Protein AF-A0A382F4V0-F1 (afdb_monomer)

Sequence (538 aa):
LTPDQQIEFYSEYEVQDDLVLPEGFTYNVIASWGDPVGDSRYGFNNDHIGFVETGKDRAYLVVNHENMDFDSVETYLETFPMVMGYSLPEGVFDEIEDNVIWDFPAMDEGDPRKAMIKSIALEGAADMGISVISVERNNNGDWIRTFSDRDRRISVTQALNDPAKLSKSTGPASAVFRKHNKIGFDDGLADKCIGSYWNCSGTTTPWGTVISAEEWHDAHVYGPVKADGSSFPPTTIPFVTTTFSGLGNIFELAGNKYGWGVEVDPENKDDYGTKHTMLGRYHHEAFAFNCKKNRPLAVYAGDDSRGGHIYKMISKAKVSDPKSKSNSRLLEEGVLHAARFSNDGTGYWIPLIPDTALDPVLPSKSIGGTVSLPNPDRVKAGVEKYTKDDDVNSIYRDIGFKKLGDLYQGDDEIELQGAILIDAHYAANAVGATGCPRPEDCEFDDNKGVLYFAFTAITGGSSDSPDREIFAWDDFEENTNLTDNQNDPYRPGIIVKIEDDNNAAPESLTFKWEILAMGGEPSDGGAGWASPDNLEID

InterPro domains:
  IPR008557 Alkaline phosphatase PhoX [PF05787] (14-538)

Radius of gyration: 23.31 Å; Cα contacts (8 Å, |Δi|>4): 1421; chains: 1; bounding box: 62×56×61 Å

Secondary structure (DSSP, 8-state):
--HHHHHHHSS-----SS----TT--------TT-EETTEE--SSEEEEEEEEEETTEEEEEEEE--SSGGGHHHHHHHHHHHHSSPPPSSSSTTSGGGEES-STTS-TT-HHHHHHHHHHHHHHHHSEEEEEEEEE-TTS-EEE---TT-EEESHHHHHH-GGGPBEEESTHHHHHH-SS-SSB--S-TT-B-----EEEEEE-TTS-EEEEE--GGGTS---B-TTSPBPPGGGS-EETTT---HHHHHT--GGG-SSEEEE-TT-TT---EEEGGG-SS-EEEEEEEE-TTSEEEEEEEE-SEEE-EEEEEEEEEPS-TT-GGGGGGGSSEEEEEEEE-TTSEEEEEE-STTPBP-PPPGGGBTTS-EEEE-SSTTS-SEEEE--HHHHHIIIIISS--BGGGG---SSHHHHHHHHHHTHHHHHHHHTPPPEE-EEEEEEETTTTEEEEEE------SSS--BHHHH--GGGGT---TTGGGG-TT---EEEEEEEHHHH-TT--EEEEEEEEE-S-GGGT--S----------

Structure (mmCIF, N/CA/C/O backbone):
data_AF-A0A382F4V0-F1
#
_entry.id   AF-A0A382F4V0-F1
#
loop_
_atom_site.group_PDB
_atom_site.id
_atom_site.type_symbol
_atom_site.label_atom_id
_atom_site.label_alt_id
_atom_site.label_comp_id
_atom_site.label_asym_id
_atom_site.label_entity_id
_atom_site.label_seq_id
_atom_site.pdbx_PDB_ins_code
_atom_site.Cartn_x
_atom_site.Cartn_y
_atom_site.Cartn_z
_atom_site.occupancy
_atom_site.B_iso_or_equiv
_atom_site.auth_seq_id
_atom_site.auth_comp_id
_atom_site.auth_asym_id
_atom_site.auth_atom_id
_atom_site.pdbx_PDB_model_num
ATOM 1 N N . LEU A 1 1 ? -27.371 23.670 -18.732 1.00 69.12 1 LEU A N 1
ATOM 2 C CA . LEU A 1 1 ? -26.830 25.031 -18.926 1.00 69.12 1 LEU A CA 1
ATOM 3 C C . LEU A 1 1 ? -25.913 24.968 -20.148 1.00 69.12 1 LEU A C 1
ATOM 5 O O . LEU A 1 1 ? -25.291 23.930 -20.332 1.00 69.12 1 LEU A O 1
ATOM 9 N N . THR A 1 2 ? -25.886 25.971 -21.027 1.00 78.06 2 THR A N 1
ATOM 10 C CA . THR A 1 2 ? -24.797 26.110 -22.022 1.00 78.06 2 THR A CA 1
ATOM 11 C C . THR A 1 2 ? -23.473 26.410 -21.302 1.00 78.06 2 THR A C 1
ATOM 13 O O . THR A 1 2 ? -23.547 26.837 -20.151 1.00 78.06 2 THR A O 1
ATOM 16 N N . PRO A 1 3 ? -22.290 26.260 -21.932 1.00 70.81 3 PRO A N 1
ATOM 17 C CA . PRO A 1 3 ? -21.015 26.624 -21.296 1.00 70.81 3 PRO A CA 1
ATOM 18 C C . PRO A 1 3 ? -21.029 28.034 -20.675 1.00 70.81 3 PRO A C 1
ATOM 20 O O . PRO A 1 3 ? -20.768 28.186 -19.487 1.00 70.81 3 PRO A O 1
ATOM 23 N N . ASP A 1 4 ? -21.506 29.042 -21.415 1.00 75.75 4 ASP A N 1
ATOM 24 C CA . ASP A 1 4 ? -21.650 30.415 -20.895 1.00 75.75 4 ASP A CA 1
ATOM 25 C C . ASP A 1 4 ? -22.577 30.512 -19.667 1.00 75.75 4 ASP A C 1
ATOM 27 O O . ASP A 1 4 ? -22.328 31.282 -18.745 1.00 75.75 4 ASP A O 1
ATOM 31 N N . GLN A 1 5 ? -23.652 29.716 -19.638 1.00 80.00 5 GLN A N 1
ATOM 32 C CA . GLN A 1 5 ? -24.584 29.676 -18.509 1.00 80.00 5 GLN A CA 1
ATOM 33 C C . GLN A 1 5 ? -24.008 28.916 -17.310 1.00 80.00 5 GLN A C 1
ATOM 35 O O . GLN A 1 5 ? -24.431 29.177 -16.191 1.00 80.00 5 GLN A O 1
ATOM 40 N N . GLN A 1 6 ? -23.098 27.959 -17.522 1.00 71.00 6 GLN A N 1
ATOM 41 C CA . GLN A 1 6 ? -22.408 27.259 -16.435 1.00 71.00 6 GLN A CA 1
ATOM 42 C C . GLN A 1 6 ? -21.452 28.207 -15.715 1.00 71.00 6 GLN A C 1
ATOM 44 O O . GLN A 1 6 ? -21.472 28.234 -14.492 1.00 71.00 6 GLN A O 1
ATOM 49 N N . ILE A 1 7 ? -20.706 29.036 -16.452 1.00 71.88 7 ILE A N 1
ATOM 50 C CA . ILE A 1 7 ? -19.799 30.036 -15.866 1.00 71.88 7 ILE A CA 1
ATOM 51 C C . ILE A 1 7 ? -20.559 30.983 -14.928 1.00 71.88 7 ILE A C 1
ATOM 53 O O . ILE A 1 7 ? -20.140 31.189 -13.796 1.00 71.88 7 ILE A O 1
ATOM 57 N N . GLU A 1 8 ? -21.698 31.530 -15.368 1.00 79.62 8 GLU A N 1
ATOM 58 C CA . GLU A 1 8 ? -22.522 32.417 -14.529 1.00 79.62 8 GLU A CA 1
ATOM 59 C C . GLU A 1 8 ? -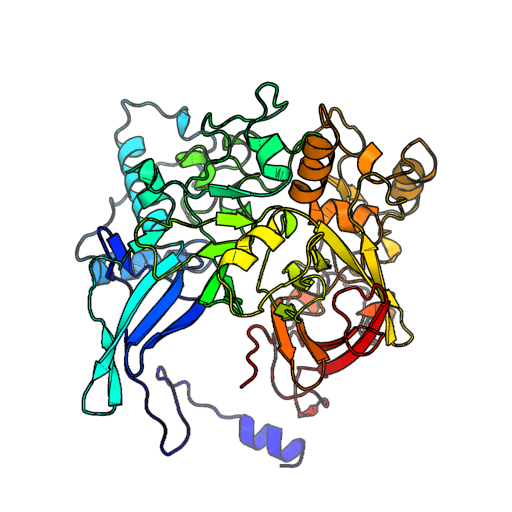23.194 31.665 -13.367 1.00 79.62 8 GLU A C 1
ATOM 61 O O . GLU A 1 8 ? -23.338 32.202 -12.274 1.00 79.62 8 GLU A O 1
ATOM 66 N N . PHE A 1 9 ? -23.602 30.411 -13.577 1.00 78.62 9 PHE A N 1
ATOM 67 C CA . PHE A 1 9 ? -24.264 29.622 -12.538 1.00 78.62 9 PHE A CA 1
ATOM 68 C C . PHE A 1 9 ? -23.305 29.161 -11.430 1.00 78.62 9 PHE A C 1
ATOM 70 O O . PHE A 1 9 ? -23.709 29.112 -10.274 1.00 78.62 9 PHE A O 1
ATOM 77 N N . TYR A 1 10 ? -22.052 28.842 -11.767 1.00 74.94 10 TYR A N 1
ATOM 78 C CA . TYR A 1 10 ? -21.029 28.379 -10.823 1.00 74.94 10 TYR A CA 1
ATOM 79 C C . TYR A 1 10 ? -20.093 29.498 -10.331 1.00 74.94 10 TYR A C 1
ATOM 81 O O . TYR A 1 10 ? -19.149 29.221 -9.598 1.00 74.94 10 TYR A O 1
ATOM 89 N N . SER A 1 11 ? -20.339 30.766 -10.690 1.00 77.00 11 SER A N 1
ATOM 90 C CA . SER A 1 11 ? -19.494 31.890 -10.248 1.00 77.00 11 SER A CA 1
ATOM 91 C C . SER A 1 11 ? -19.653 32.258 -8.770 1.00 77.00 11 SER A C 1
ATOM 93 O O . SER A 1 11 ? -18.822 32.984 -8.229 1.00 77.00 11 SER A O 1
ATOM 95 N N . GLU A 1 12 ? -20.721 31.794 -8.121 1.00 79.44 12 GLU A N 1
ATOM 96 C CA . GLU A 1 12 ? -20.960 31.988 -6.693 1.00 79.44 12 GLU A CA 1
ATOM 97 C C . GLU A 1 12 ? -21.175 30.627 -6.027 1.00 79.44 12 GLU A C 1
ATOM 99 O O . GLU A 1 12 ? -21.962 29.808 -6.500 1.00 79.44 12 GLU A O 1
ATOM 104 N N . TYR A 1 13 ? -20.486 30.397 -4.912 1.00 79.94 13 TYR A N 1
ATOM 105 C CA . TYR A 1 13 ? -20.659 29.217 -4.073 1.00 79.94 13 TYR A CA 1
ATOM 106 C C . TYR A 1 13 ? -20.626 29.621 -2.596 1.00 79.94 13 TYR A C 1
ATOM 108 O O . TYR A 1 13 ? -20.037 30.637 -2.222 1.00 79.94 13 TYR A O 1
ATOM 116 N N . GLU A 1 14 ? -21.275 28.824 -1.752 1.00 84.19 14 GLU A N 1
ATOM 117 C CA . GLU A 1 14 ? -21.215 28.944 -0.297 1.00 84.19 14 GLU A CA 1
ATOM 118 C C . GLU A 1 14 ? -20.449 27.738 0.247 1.00 84.19 14 GLU A C 1
ATOM 120 O O . GLU A 1 14 ? -20.772 26.599 -0.087 1.00 84.19 14 GLU A O 1
ATOM 125 N N . VAL A 1 15 ? -19.435 27.984 1.078 1.00 84.06 15 VAL A N 1
ATOM 126 C CA . VAL A 1 15 ? -18.754 26.914 1.816 1.00 84.06 15 VAL A CA 1
ATOM 127 C C . VAL A 1 15 ? -19.569 26.622 3.069 1.00 84.06 15 VAL A C 1
ATOM 129 O O . VAL A 1 15 ? -19.724 27.496 3.923 1.00 84.06 15 VAL A O 1
ATOM 132 N N . GLN A 1 16 ? -20.086 25.403 3.169 1.00 87.19 16 GLN A N 1
ATOM 133 C CA . GLN A 1 16 ? -20.770 24.900 4.355 1.00 87.19 16 GLN A CA 1
ATOM 134 C C . GLN A 1 16 ? -19.893 23.817 4.983 1.00 87.19 16 GLN A C 1
ATOM 136 O O . GLN A 1 16 ? -19.536 22.854 4.312 1.00 87.19 16 GLN A O 1
ATOM 141 N N . ASP A 1 17 ? -19.541 23.988 6.256 1.00 90.19 17 ASP A N 1
ATOM 142 C CA . ASP A 1 17 ? -18.827 22.981 7.054 1.00 90.19 17 ASP A CA 1
ATOM 143 C C . ASP A 1 17 ? -19.822 21.921 7.566 1.00 90.19 17 ASP A C 1
ATOM 145 O O . ASP A 1 17 ? -20.119 21.825 8.757 1.00 90.19 17 ASP A O 1
ATOM 149 N N . ASP A 1 18 ? -20.463 21.225 6.624 1.00 88.56 18 ASP A N 1
ATOM 150 C CA . ASP A 1 18 ? -21.455 20.173 6.859 1.00 88.56 18 ASP A CA 1
ATOM 151 C C . ASP A 1 18 ? -21.455 19.188 5.677 1.00 88.56 18 ASP A C 1
ATOM 153 O O . ASP A 1 18 ? -21.170 19.557 4.534 1.00 88.56 18 ASP A O 1
ATOM 157 N N . LEU A 1 19 ? -21.825 17.931 5.930 1.00 89.50 19 LEU A N 1
ATOM 158 C CA . LEU A 1 19 ? -22.042 16.949 4.872 1.00 89.50 19 LEU A CA 1
ATOM 159 C C . LEU A 1 19 ? -23.410 17.195 4.221 1.00 89.50 19 LEU A C 1
ATOM 161 O O . LEU A 1 19 ? -24.455 16.766 4.718 1.00 89.50 19 LEU A O 1
ATOM 165 N N . VAL A 1 20 ? -23.402 17.876 3.077 1.00 90.31 20 VAL A N 1
ATOM 166 C CA . VAL A 1 20 ? -24.619 18.194 2.320 1.00 90.31 20 VAL A CA 1
ATOM 167 C C . VAL A 1 20 ? -25.066 16.984 1.494 1.00 90.31 20 VAL A C 1
ATOM 169 O O . VAL A 1 20 ? -24.380 16.558 0.567 1.00 90.31 20 VAL A O 1
ATOM 172 N N . LEU A 1 21 ? -26.248 16.444 1.804 1.00 92.50 21 LEU A N 1
ATOM 173 C CA . LEU A 1 21 ? -26.816 15.263 1.145 1.00 92.50 21 LEU A CA 1
ATOM 174 C C . LEU A 1 21 ? -28.039 15.598 0.267 1.00 92.50 21 LEU A C 1
ATOM 176 O O . LEU A 1 21 ? -28.737 16.583 0.525 1.00 92.50 21 LEU A O 1
ATOM 180 N N . PRO A 1 22 ? -28.367 14.757 -0.736 1.00 94.69 22 PRO A N 1
ATOM 181 C CA . PRO A 1 22 ? -29.626 14.859 -1.472 1.00 94.69 22 PRO A CA 1
ATOM 182 C C . PRO A 1 22 ? -30.865 14.711 -0.574 1.00 94.69 22 PRO A C 1
ATOM 184 O O . PRO A 1 22 ? -30.830 14.069 0.478 1.00 94.69 22 PRO A O 1
ATOM 187 N N . GLU A 1 23 ? -32.005 15.246 -1.023 1.00 94.75 23 GLU A N 1
ATOM 188 C CA . GLU A 1 23 ? -33.276 15.124 -0.297 1.00 94.75 23 GLU A CA 1
ATOM 189 C C . GLU A 1 23 ? -33.631 13.649 -0.023 1.00 94.75 23 GLU A C 1
ATOM 191 O O . GLU A 1 23 ? -33.634 12.811 -0.926 1.00 94.75 23 GLU A O 1
ATOM 196 N N . GLY A 1 24 ? -33.956 13.340 1.237 1.00 94.69 24 GLY A N 1
ATOM 197 C CA . GLY A 1 24 ? -34.317 11.992 1.688 1.00 94.69 24 GLY A CA 1
ATOM 198 C C . GLY A 1 24 ? -33.156 11.156 2.234 1.00 94.69 24 GLY A C 1
ATOM 199 O O . GLY A 1 24 ? -33.416 10.087 2.785 1.00 94.69 24 GLY A O 1
ATOM 200 N N . PHE A 1 25 ? -31.915 11.642 2.140 1.00 94.06 25 PHE A N 1
ATOM 201 C CA . PHE A 1 25 ? -30.744 11.025 2.762 1.00 94.06 25 PHE A CA 1
ATOM 202 C C . PHE A 1 25 ? -30.419 11.671 4.115 1.00 94.06 25 PHE A C 1
ATOM 204 O O . PHE A 1 25 ? -30.700 12.845 4.356 1.00 94.06 25 PHE A O 1
ATOM 211 N N . THR A 1 26 ? -29.825 10.882 5.008 1.00 91.62 26 THR A N 1
ATOM 212 C CA . THR A 1 26 ? -29.358 11.301 6.336 1.00 91.62 26 THR A CA 1
ATOM 213 C C . THR A 1 26 ? -28.043 10.602 6.651 1.00 91.62 26 THR A C 1
ATOM 215 O O . THR A 1 26 ? -27.822 9.489 6.172 1.00 91.62 26 THR A O 1
ATOM 218 N N . TYR A 1 27 ? -27.219 11.193 7.513 1.00 92.50 27 TYR A N 1
ATOM 219 C CA . TYR A 1 27 ? -26.009 10.565 8.039 1.00 92.50 27 TYR A CA 1
ATOM 220 C C . TYR A 1 27 ? -26.020 10.567 9.573 1.00 92.50 27 TYR A C 1
ATOM 222 O O . TYR A 1 27 ? -26.625 11.439 10.195 1.00 92.50 27 TYR A O 1
ATOM 230 N N . ASN A 1 28 ? -25.333 9.591 10.172 1.00 90.62 28 ASN A N 1
ATOM 231 C CA . ASN A 1 28 ? -25.095 9.499 11.611 1.00 90.62 28 ASN A CA 1
ATOM 232 C C . ASN A 1 28 ? -23.595 9.305 11.850 1.00 90.62 28 ASN A C 1
ATOM 234 O O . ASN A 1 28 ? -22.948 8.547 11.127 1.00 90.62 28 ASN A O 1
ATOM 238 N N . VAL A 1 29 ? -23.058 9.926 12.898 1.00 93.69 29 VAL A N 1
ATOM 239 C CA . VAL A 1 29 ? -21.676 9.680 13.327 1.00 93.69 29 VAL A CA 1
ATOM 240 C C . VAL A 1 29 ? -21.600 8.323 14.029 1.00 93.69 29 VAL A C 1
ATOM 242 O O . VAL A 1 29 ? -22.311 8.086 15.006 1.00 93.69 29 VAL A O 1
ATOM 245 N N . ILE A 1 30 ? -20.739 7.433 13.528 1.00 96.00 30 ILE A N 1
ATOM 246 C CA . ILE A 1 30 ? -20.508 6.102 14.113 1.00 96.00 30 ILE A CA 1
ATOM 247 C C . ILE A 1 30 ? -19.374 6.132 15.138 1.00 96.00 30 ILE A C 1
ATOM 249 O O . ILE A 1 30 ? -19.503 5.550 16.213 1.00 96.00 30 ILE A O 1
ATOM 253 N N . ALA A 1 31 ? -18.261 6.774 14.798 1.00 96.31 31 ALA A N 1
ATOM 254 C CA . ALA A 1 31 ? -17.093 6.918 15.653 1.00 96.31 31 ALA A CA 1
ATOM 255 C C . ALA A 1 31 ? -16.365 8.220 15.315 1.00 96.31 31 ALA A C 1
ATOM 257 O O . ALA A 1 31 ? -16.462 8.720 14.192 1.00 96.31 31 ALA A O 1
ATOM 258 N N . SER A 1 32 ? -15.622 8.740 16.281 1.00 96.31 32 SER A N 1
ATOM 259 C CA . SER A 1 32 ? -14.773 9.918 16.135 1.00 96.31 32 SER A CA 1
ATOM 260 C C . SER A 1 32 ? -13.393 9.651 16.730 1.00 96.31 32 SER A C 1
ATOM 262 O O . SER A 1 32 ? -13.237 8.784 17.592 1.00 96.31 32 SER A O 1
ATOM 264 N N . TRP A 1 33 ? -12.382 10.389 16.265 1.00 97.88 33 TRP A N 1
ATOM 265 C CA . TRP A 1 33 ? -11.031 10.334 16.830 1.00 97.88 33 TRP A CA 1
ATOM 266 C C . TRP A 1 33 ? -11.080 10.474 18.358 1.00 97.88 33 TRP A C 1
ATOM 268 O O . TRP A 1 33 ? -11.836 11.286 18.892 1.00 97.88 33 TRP A O 1
ATOM 278 N N . GLY A 1 34 ? -10.321 9.631 19.060 1.00 97.38 34 GLY A N 1
ATOM 279 C CA . GLY A 1 34 ? -10.308 9.568 20.523 1.00 97.38 34 GLY A CA 1
ATOM 280 C C . GLY A 1 34 ? -11.315 8.595 21.149 1.00 97.38 34 GLY A C 1
ATOM 281 O O . GLY A 1 34 ? -11.117 8.202 22.301 1.00 97.38 34 GLY A O 1
ATOM 282 N N . ASP A 1 35 ? -12.341 8.134 20.420 1.00 97.88 35 ASP A N 1
ATOM 283 C CA . ASP A 1 35 ? -13.281 7.127 20.936 1.00 97.88 35 ASP A CA 1
ATOM 284 C C . ASP A 1 35 ? -12.550 5.835 21.334 1.00 97.88 35 ASP A C 1
ATOM 286 O O . ASP A 1 35 ? -11.631 5.414 20.640 1.00 97.88 35 ASP A O 1
ATOM 290 N N . PRO A 1 36 ? -12.952 5.120 22.396 1.00 97.31 36 PRO A N 1
ATOM 291 C CA . PRO A 1 36 ? -12.249 3.910 22.811 1.00 97.31 36 PRO A CA 1
ATOM 292 C C . PRO A 1 36 ? -12.336 2.788 21.759 1.00 97.31 36 PRO A C 1
ATOM 294 O O . PRO A 1 36 ? -13.408 2.477 21.223 1.00 97.31 36 PRO A O 1
ATOM 297 N N . VAL A 1 37 ? -11.196 2.137 21.502 1.00 98.19 37 VAL A N 1
ATOM 298 C CA . VAL A 1 37 ? -11.063 0.967 20.618 1.00 98.19 37 VAL A CA 1
ATOM 299 C C . VAL A 1 37 ? -10.081 -0.019 21.251 1.00 98.19 37 VAL A C 1
ATOM 301 O O . VAL A 1 37 ? -8.864 0.170 21.210 1.00 98.19 37 VAL A O 1
ATOM 304 N N . GLY A 1 38 ? -10.610 -1.091 21.844 1.00 95.75 38 GLY A N 1
ATOM 305 C CA . GLY A 1 38 ? -9.802 -2.069 22.571 1.00 95.75 38 GLY A CA 1
ATOM 306 C C . GLY A 1 38 ? -9.061 -1.434 23.749 1.00 95.75 38 GLY A C 1
ATOM 307 O O . GLY A 1 38 ? -9.677 -0.838 24.630 1.00 95.75 38 GLY A O 1
ATOM 308 N N . ASP A 1 39 ? -7.736 -1.567 23.763 1.00 95.25 39 ASP A N 1
ATOM 309 C CA . ASP A 1 39 ? -6.838 -0.939 24.741 1.00 95.25 39 ASP A CA 1
ATOM 310 C C . ASP A 1 39 ? -6.166 0.343 24.221 1.00 95.25 39 ASP A C 1
ATOM 312 O O . ASP A 1 39 ? -5.139 0.778 24.741 1.00 95.25 39 ASP A O 1
ATOM 316 N N . SER A 1 40 ? -6.748 0.931 23.181 1.00 97.38 40 SER A N 1
ATOM 317 C CA . SER A 1 40 ? -6.322 2.174 22.554 1.00 97.38 40 SER A CA 1
ATOM 318 C C . SER A 1 40 ? -7.568 3.007 22.212 1.00 97.38 40 SER A C 1
ATOM 320 O O . SER A 1 40 ? -8.627 2.864 22.835 1.00 97.38 40 SER A O 1
ATOM 322 N N . ARG A 1 41 ? -7.455 3.891 21.229 1.00 97.75 41 ARG A N 1
ATOM 323 C CA . ARG A 1 41 ? -8.510 4.796 20.762 1.00 97.75 41 ARG A CA 1
ATOM 324 C C . ARG A 1 41 ? -8.722 4.663 19.265 1.00 97.75 41 ARG A C 1
ATOM 326 O O . ARG A 1 41 ? -7.925 4.025 18.600 1.00 97.75 41 ARG A O 1
ATOM 333 N N . TYR A 1 42 ? -9.782 5.235 18.734 1.00 98.31 42 TYR A N 1
ATOM 334 C CA . TYR A 1 42 ? -9.991 5.445 17.314 1.00 98.31 42 TYR A CA 1
ATOM 335 C C . TYR A 1 42 ? -9.014 6.534 16.860 1.00 98.31 42 TYR A C 1
ATOM 337 O O . TYR A 1 42 ? -8.850 7.513 17.590 1.00 98.31 42 TYR A O 1
ATOM 345 N N . GLY A 1 43 ? -8.307 6.313 15.751 1.00 97.62 43 GLY A N 1
ATOM 346 C CA . GLY A 1 43 ? -7.204 7.168 15.300 1.00 97.62 43 GLY A CA 1
ATOM 347 C C . GLY A 1 43 ? -7.655 8.445 14.585 1.00 97.62 43 GLY A C 1
ATOM 348 O O . GLY A 1 43 ? -8.836 8.806 14.619 1.00 97.62 43 GLY A O 1
ATOM 349 N N . PHE A 1 44 ? -6.675 9.143 14.018 1.00 97.31 44 PHE A N 1
ATOM 350 C CA . PHE A 1 44 ? -6.814 10.416 13.316 1.00 97.31 44 PHE A CA 1
ATOM 351 C C . PHE A 1 44 ? -6.790 10.190 11.795 1.00 97.31 44 PHE A C 1
ATOM 353 O O . PHE A 1 44 ? -6.195 9.222 11.338 1.00 97.31 44 PHE A O 1
ATOM 360 N N . ASN A 1 45 ? -7.411 11.101 11.039 1.00 93.56 45 ASN A N 1
ATOM 361 C CA . ASN A 1 45 ? -7.456 11.103 9.571 1.00 93.56 45 ASN A CA 1
ATOM 362 C C . ASN A 1 45 ? -7.930 9.766 8.952 1.00 93.56 45 ASN A C 1
ATOM 364 O O . ASN A 1 45 ? -7.127 8.925 8.551 1.00 93.56 45 ASN A O 1
ATOM 368 N N . ASN A 1 46 ? -9.253 9.543 8.933 1.00 92.56 46 ASN A N 1
ATOM 369 C CA . ASN A 1 46 ? -9.815 8.312 8.367 1.00 92.56 46 ASN A CA 1
ATOM 370 C C . ASN A 1 46 ? -9.896 8.403 6.849 1.00 92.56 46 ASN A C 1
ATOM 372 O O . ASN A 1 46 ? -10.562 9.312 6.358 1.00 92.56 46 ASN A O 1
ATOM 376 N N . ASP A 1 47 ? -9.377 7.392 6.165 1.00 91.12 47 ASP A N 1
ATOM 377 C CA . ASP A 1 47 ? -9.277 7.430 4.704 1.00 91.12 47 ASP A CA 1
ATOM 378 C C . ASP A 1 47 ? -10.011 6.265 4.008 1.00 91.12 47 ASP A C 1
ATOM 380 O O . ASP A 1 47 ? -10.675 6.432 2.990 1.00 91.12 47 ASP A O 1
ATOM 384 N N . HIS A 1 48 ? -10.067 5.090 4.651 1.00 95.12 48 HIS A N 1
ATOM 385 C CA . HIS A 1 48 ? -10.830 3.930 4.168 1.00 95.12 48 HIS A CA 1
ATOM 386 C C . HIS A 1 48 ? -11.793 3.374 5.212 1.00 95.12 48 HIS A C 1
ATOM 388 O O . HIS A 1 48 ? -11.463 3.310 6.400 1.00 95.12 48 HIS A O 1
ATOM 394 N N . ILE A 1 49 ? -12.940 2.854 4.761 1.00 95.44 49 ILE A N 1
ATOM 395 C CA . ILE A 1 49 ? -13.902 2.126 5.599 1.00 95.44 49 ILE A CA 1
ATOM 396 C C . ILE A 1 49 ? -14.298 0.805 4.928 1.00 95.44 49 ILE A C 1
ATOM 398 O O . ILE A 1 49 ? -15.233 0.741 4.135 1.00 95.44 49 ILE A O 1
ATOM 402 N N . GLY A 1 50 ? -13.657 -0.289 5.335 1.00 96.50 50 GLY A N 1
ATOM 403 C CA . GLY A 1 50 ? -14.066 -1.637 4.950 1.00 96.50 50 GLY A CA 1
ATOM 404 C C . GLY A 1 50 ? -15.266 -2.110 5.774 1.00 96.50 50 GLY A C 1
ATOM 405 O O . GLY A 1 50 ? -15.178 -2.208 7.001 1.00 96.50 50 GLY A O 1
ATOM 406 N N . PHE A 1 51 ? -16.381 -2.436 5.120 1.00 96.06 51 PHE A N 1
ATOM 407 C CA . PHE A 1 51 ? -17.612 -2.910 5.761 1.00 96.06 51 PHE A CA 1
ATOM 408 C C . PHE A 1 51 ? -17.783 -4.428 5.598 1.00 96.06 51 PHE A C 1
ATOM 410 O O . PHE A 1 51 ? -18.019 -4.933 4.503 1.00 96.06 51 PHE A O 1
ATOM 417 N N . VAL A 1 52 ? -17.712 -5.174 6.708 1.00 97.50 52 VAL A N 1
ATOM 418 C CA . VAL A 1 52 ? -17.835 -6.643 6.705 1.00 97.50 52 VAL A CA 1
ATOM 419 C C . VAL A 1 52 ? -19.061 -7.087 7.495 1.00 97.50 52 VAL A C 1
ATOM 421 O O . VAL A 1 52 ? -19.042 -7.141 8.729 1.00 97.50 52 VAL A O 1
ATOM 424 N N . GLU A 1 53 ? -20.129 -7.459 6.788 1.00 95.62 53 GLU A N 1
ATOM 425 C CA . GLU A 1 53 ? -21.328 -8.037 7.401 1.00 95.62 53 GLU A CA 1
ATOM 426 C C . GLU A 1 53 ? -21.052 -9.429 7.979 1.00 95.62 53 GLU A C 1
ATOM 428 O O . GLU A 1 53 ? -20.558 -10.331 7.303 1.00 95.62 53 GLU A O 1
ATOM 433 N N . THR A 1 54 ? -21.441 -9.636 9.236 1.00 93.31 54 THR A N 1
ATOM 434 C CA . THR A 1 54 ? -21.316 -10.930 9.937 1.00 93.31 54 THR A CA 1
ATOM 435 C C . THR A 1 54 ? -22.667 -11.519 10.336 1.00 93.31 54 THR A C 1
ATOM 437 O O . THR A 1 54 ? -22.767 -12.657 10.799 1.00 93.31 54 THR A O 1
ATOM 440 N N . GLY A 1 55 ? -23.745 -10.765 10.127 1.00 92.25 55 GLY A N 1
ATOM 441 C CA . GLY A 1 55 ? -25.112 -11.208 10.333 1.00 92.25 55 GLY A CA 1
ATOM 442 C C . GLY A 1 55 ? -26.114 -10.143 9.906 1.00 92.25 55 GLY A C 1
ATOM 443 O O . GLY A 1 55 ? -25.739 -9.035 9.547 1.00 92.25 55 GLY A O 1
ATOM 444 N N . LYS A 1 56 ? -27.407 -10.480 9.999 1.00 89.94 56 LYS A N 1
ATOM 445 C CA . LYS A 1 56 ? -28.525 -9.678 9.468 1.00 89.94 56 LYS A CA 1
ATOM 446 C C . LYS A 1 56 ? -28.547 -8.201 9.908 1.00 89.94 56 LYS A C 1
ATOM 448 O O . LYS A 1 56 ? -29.111 -7.389 9.197 1.00 89.94 56 LYS A O 1
ATOM 453 N N . ASP A 1 57 ? -27.936 -7.869 11.038 1.00 96.00 57 ASP A N 1
ATOM 454 C CA . ASP A 1 57 ? -27.905 -6.517 11.605 1.00 96.00 57 ASP A CA 1
ATOM 455 C C . ASP A 1 57 ? -26.573 -6.274 12.339 1.00 96.00 57 ASP A C 1
ATOM 457 O O . ASP A 1 57 ? -26.527 -5.570 13.344 1.00 96.00 57 ASP A O 1
ATOM 461 N N . ARG A 1 58 ? -25.495 -6.948 11.915 1.00 97.31 58 ARG A N 1
ATOM 462 C CA . ARG A 1 58 ? -24.184 -6.910 12.580 1.00 97.31 58 ARG A CA 1
ATOM 463 C C . ARG A 1 58 ? -23.065 -6.878 11.561 1.00 97.31 58 ARG A C 1
ATOM 465 O O . ARG A 1 58 ? -23.055 -7.687 10.633 1.00 97.31 58 ARG A O 1
ATOM 472 N N . ALA A 1 59 ? -22.100 -6.006 11.794 1.00 97.94 59 ALA A N 1
ATOM 473 C CA . ALA A 1 59 ? -20.936 -5.869 10.943 1.00 97.94 59 ALA A CA 1
ATOM 474 C C . ALA A 1 59 ? -19.710 -5.441 11.752 1.00 97.94 59 ALA A C 1
ATOM 476 O O . ALA A 1 59 ? -19.807 -5.030 12.913 1.00 97.94 59 ALA A O 1
ATOM 477 N N . TYR A 1 60 ? -18.558 -5.540 11.108 1.00 98.44 60 TYR A N 1
ATOM 478 C CA . TYR A 1 60 ? -17.352 -4.843 11.517 1.00 98.44 60 TYR A CA 1
ATOM 479 C C . TYR A 1 60 ? -17.041 -3.741 10.514 1.00 98.44 60 TYR A C 1
ATOM 481 O O . TYR A 1 60 ? -17.254 -3.926 9.316 1.00 98.44 60 TYR A O 1
ATOM 489 N N . LEU A 1 61 ? -16.511 -2.629 11.018 1.00 98.44 61 LEU A N 1
ATOM 490 C CA . LEU A 1 61 ? -15.783 -1.664 10.207 1.00 98.44 61 LEU A CA 1
ATOM 491 C C . LEU A 1 61 ? -14.290 -1.883 10.440 1.00 98.44 61 LEU A C 1
ATOM 493 O O . LEU A 1 61 ? -13.853 -1.978 11.593 1.00 98.44 61 LEU A O 1
ATOM 497 N N . VAL A 1 62 ? -13.528 -1.971 9.357 1.00 98.62 62 VAL A N 1
ATOM 498 C CA . VAL A 1 62 ? -12.066 -1.902 9.366 1.00 98.62 62 VAL A CA 1
ATOM 499 C C . VAL A 1 62 ? -11.698 -0.560 8.757 1.00 98.62 62 VAL A C 1
ATOM 501 O O . VAL A 1 62 ? -11.948 -0.332 7.579 1.00 98.62 62 VAL A O 1
ATOM 504 N N . VAL A 1 63 ? -11.191 0.344 9.586 1.00 98.62 63 VAL A N 1
ATOM 505 C CA . VAL A 1 63 ? -10.996 1.750 9.232 1.00 98.62 63 VAL A CA 1
ATOM 506 C C . VAL A 1 63 ? -9.514 2.063 9.223 1.00 98.62 63 VAL A C 1
ATOM 5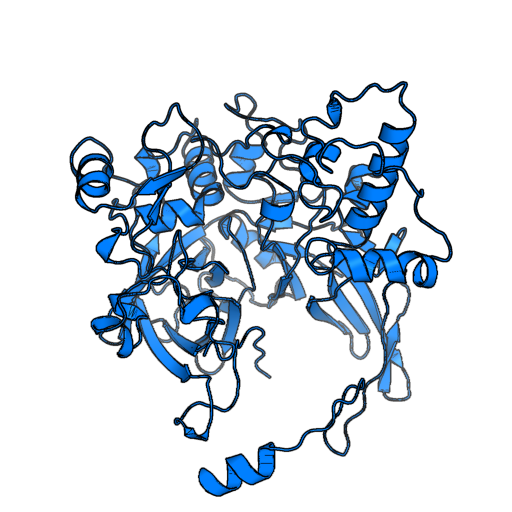08 O O . VAL A 1 63 ? -8.846 1.832 10.237 1.00 98.62 63 VAL A O 1
ATOM 511 N N . ASN A 1 64 ? -9.029 2.605 8.116 1.00 98.44 64 ASN A N 1
ATOM 512 C CA . ASN A 1 64 ? -7.661 3.078 8.001 1.00 98.44 64 ASN A CA 1
ATOM 513 C C . ASN A 1 64 ? -7.527 4.490 8.574 1.00 98.44 64 ASN A C 1
ATOM 515 O O . ASN A 1 64 ? -8.433 5.304 8.430 1.00 98.44 64 ASN A O 1
ATOM 519 N N . HIS A 1 65 ? -6.405 4.731 9.245 1.00 97.81 65 HIS A N 1
ATOM 520 C CA . HIS A 1 65 ? -5.994 6.002 9.833 1.00 97.81 65 HIS A CA 1
ATOM 521 C C . HIS A 1 65 ? -4.674 6.356 9.169 1.00 97.81 65 HIS A C 1
ATOM 523 O O . HIS A 1 65 ? -3.651 5.717 9.449 1.00 97.81 65 HIS A O 1
ATOM 529 N N . GLU A 1 66 ? -4.740 7.285 8.230 1.00 94.38 66 GLU A N 1
ATOM 530 C CA . GLU A 1 66 ? -3.724 7.468 7.207 1.00 94.38 66 GLU A CA 1
ATOM 531 C C . GLU A 1 66 ? -2.480 8.127 7.799 1.00 94.38 66 GLU A C 1
ATOM 533 O O . GLU A 1 66 ? -1.471 7.456 8.045 1.00 94.38 66 GLU A O 1
ATOM 538 N N . ASN A 1 67 ? -2.578 9.418 8.105 1.00 94.19 67 ASN A N 1
ATOM 539 C CA . ASN A 1 67 ? -1.434 10.235 8.467 1.00 94.19 67 ASN A CA 1
ATOM 540 C C . ASN A 1 67 ? -1.760 11.253 9.572 1.00 94.19 67 ASN A C 1
ATOM 542 O O . ASN A 1 67 ? -2.906 11.648 9.778 1.00 94.19 67 ASN A O 1
ATOM 546 N N . MET A 1 68 ? -0.726 11.666 10.304 1.00 95.00 68 MET A N 1
ATOM 547 C CA . MET A 1 68 ? -0.763 12.795 11.249 1.00 95.00 68 MET A CA 1
ATOM 548 C C . MET A 1 68 ? 0.429 13.746 11.056 1.00 95.00 68 MET A C 1
ATOM 550 O O . MET A 1 68 ? 0.663 14.634 11.875 1.00 95.00 68 MET A O 1
ATOM 554 N N . ASP A 1 69 ? 1.230 13.508 10.015 1.00 93.88 69 ASP A N 1
ATOM 555 C CA . ASP A 1 69 ? 2.468 14.210 9.677 1.00 93.88 69 ASP A CA 1
ATOM 556 C C . ASP A 1 69 ? 2.219 15.234 8.562 1.00 93.88 69 ASP A C 1
ATOM 558 O O . ASP A 1 69 ? 1.086 15.489 8.158 1.00 93.88 69 ASP A O 1
ATOM 562 N N . PHE A 1 70 ? 3.295 15.890 8.122 1.00 93.50 70 PHE A N 1
ATOM 563 C CA . PHE A 1 70 ? 3.299 16.899 7.059 1.00 93.50 70 PHE A CA 1
ATOM 564 C C . PHE A 1 70 ? 2.207 17.958 7.243 1.00 93.50 70 PHE A C 1
ATOM 566 O O . PHE A 1 70 ? 2.258 18.708 8.217 1.00 93.50 70 PHE A O 1
ATOM 573 N N . ASP A 1 71 ? 1.251 18.032 6.319 1.00 89.69 71 ASP A N 1
ATOM 574 C CA . ASP A 1 71 ? 0.213 19.060 6.289 1.00 89.69 71 ASP A CA 1
ATOM 575 C C . ASP A 1 71 ? -0.831 18.857 7.404 1.00 89.69 71 ASP A C 1
ATOM 577 O O . ASP A 1 71 ? -1.464 19.815 7.849 1.00 89.69 71 ASP A O 1
ATOM 581 N N . SER A 1 72 ? -0.949 17.636 7.937 1.00 94.06 72 SER A N 1
ATOM 582 C CA . SER A 1 72 ? -1.872 17.289 9.022 1.00 94.06 72 SER A CA 1
ATOM 583 C C . SER A 1 72 ? -1.340 17.640 10.415 1.00 94.06 72 SER A C 1
ATOM 585 O O . SER A 1 72 ? -2.125 17.755 11.361 1.00 94.06 72 SER A O 1
ATOM 587 N N . VAL A 1 73 ? -0.024 17.835 10.573 1.00 95.19 73 VAL A N 1
ATOM 588 C CA . VAL A 1 73 ? 0.622 17.938 11.896 1.00 95.19 73 VAL A CA 1
ATOM 589 C C . VAL A 1 73 ? 0.142 19.144 12.707 1.00 95.19 73 VAL A C 1
ATOM 591 O O . VAL A 1 73 ? -0.033 19.043 13.921 1.00 95.19 73 VAL A O 1
ATOM 594 N N . GLU A 1 74 ? -0.108 20.284 12.055 1.00 95.00 74 GLU A N 1
ATOM 595 C CA . GLU A 1 74 ? -0.580 21.500 12.726 1.00 95.00 74 GLU A CA 1
ATOM 596 C C . GLU A 1 74 ? -1.975 21.273 13.312 1.00 95.00 74 GLU A C 1
ATOM 598 O O . GLU A 1 74 ? -2.192 21.487 14.507 1.00 95.00 74 GLU A O 1
ATOM 603 N N . THR A 1 75 ? -2.887 20.739 12.492 1.00 95.62 75 THR A N 1
ATOM 604 C CA . THR A 1 75 ? -4.256 20.421 12.914 1.00 95.62 75 THR A CA 1
ATOM 605 C C . THR A 1 75 ? -4.248 19.356 14.004 1.00 95.62 75 THR A C 1
ATOM 607 O O . THR A 1 75 ? -4.934 19.513 15.016 1.00 95.62 75 THR A O 1
ATOM 610 N N . TYR A 1 76 ? -3.438 18.305 13.848 1.00 97.06 76 TYR A N 1
ATOM 611 C CA . TYR A 1 76 ? -3.284 17.251 14.845 1.00 97.06 76 TYR A CA 1
ATOM 612 C C . TYR A 1 76 ? -2.851 17.826 16.201 1.00 97.06 76 TYR A C 1
ATOM 614 O O . TYR A 1 76 ? -3.513 17.585 17.209 1.00 97.06 76 TYR A O 1
ATOM 622 N N . LEU A 1 77 ? -1.790 18.639 16.244 1.00 95.50 77 LEU A N 1
ATOM 623 C CA . LEU A 1 77 ? -1.275 19.209 17.492 1.00 95.50 77 LEU A CA 1
ATOM 624 C C . LEU A 1 77 ? -2.236 20.218 18.136 1.00 95.50 77 LEU A C 1
ATOM 626 O O . LEU A 1 77 ? -2.360 20.229 19.364 1.00 95.50 77 LEU A O 1
ATOM 630 N N . GLU A 1 78 ? -2.928 21.041 17.341 1.00 95.94 78 GLU A N 1
ATOM 631 C CA . GLU A 1 78 ? -3.918 22.005 17.841 1.00 95.94 78 GLU A CA 1
ATOM 632 C C . GLU A 1 78 ? -5.104 21.296 18.512 1.00 95.94 78 GLU A C 1
ATOM 634 O O . GLU A 1 78 ? -5.565 21.695 19.587 1.00 95.94 78 GLU A O 1
ATOM 639 N N . THR A 1 79 ? -5.581 20.216 17.896 1.00 96.50 79 THR A N 1
ATOM 640 C CA . THR A 1 79 ? -6.816 19.538 18.306 1.00 96.50 79 THR A CA 1
ATOM 641 C C . THR A 1 79 ? -6.585 18.385 19.287 1.00 96.50 79 THR A C 1
ATOM 643 O O . THR A 1 79 ? -7.492 18.052 20.056 1.00 96.50 79 THR A O 1
ATOM 646 N N . PHE A 1 80 ? -5.367 17.836 19.370 1.00 97.81 80 PHE A N 1
ATOM 647 C CA . PHE A 1 80 ? -4.997 16.758 20.295 1.00 97.81 80 PHE A CA 1
ATOM 648 C C . PHE A 1 80 ? -5.463 16.981 21.743 1.00 97.81 80 PHE A C 1
ATOM 650 O O . PHE A 1 80 ? -6.148 16.105 22.279 1.00 97.81 80 PHE A O 1
ATOM 657 N N . PRO A 1 81 ? -5.176 18.118 22.416 1.00 97.88 81 PRO A N 1
ATOM 658 C CA . PRO A 1 81 ? -5.595 18.301 23.805 1.00 97.88 81 PRO A CA 1
ATOM 659 C C . PRO A 1 81 ? -7.116 18.361 23.974 1.00 97.88 81 PRO A C 1
ATOM 661 O O . PRO A 1 81 ? -7.623 17.995 25.037 1.00 97.88 81 PRO A O 1
ATOM 664 N N . MET A 1 82 ? -7.851 18.794 22.944 1.00 97.56 82 MET A N 1
ATOM 665 C CA . MET A 1 82 ? -9.315 18.830 22.960 1.00 97.56 82 MET A CA 1
ATOM 666 C C . MET A 1 82 ? -9.901 17.420 22.895 1.00 97.56 82 MET A C 1
ATOM 668 O O . MET A 1 82 ? -10.872 17.135 23.596 1.00 97.56 82 MET A O 1
ATOM 672 N N . VAL A 1 83 ? -9.296 16.547 22.088 1.00 97.50 83 VAL A N 1
ATOM 673 C CA . VAL A 1 83 ? -9.762 15.172 21.890 1.00 97.50 83 VAL A CA 1
ATOM 674 C C . VAL A 1 83 ? -9.292 14.245 23.008 1.00 97.50 83 VAL A C 1
ATOM 676 O O . VAL A 1 83 ? -10.089 13.490 23.561 1.00 97.50 83 VAL A O 1
ATOM 679 N N . MET A 1 84 ? -8.021 14.331 23.403 1.00 97.44 84 MET A N 1
ATOM 680 C CA . MET A 1 84 ? -7.442 13.443 24.415 1.00 97.44 84 MET A CA 1
ATOM 681 C C . MET A 1 84 ? -7.715 13.884 25.854 1.00 97.44 84 MET A C 1
ATOM 683 O O . MET A 1 84 ? -7.644 13.071 26.778 1.00 97.44 84 MET A O 1
ATOM 687 N N . GLY A 1 85 ? -8.017 15.166 26.077 1.00 97.62 85 GLY A N 1
ATOM 688 C CA . GLY A 1 85 ? -8.203 15.725 27.418 1.00 97.62 85 GLY A CA 1
ATOM 689 C C . GLY A 1 85 ? -6.901 15.903 28.212 1.00 97.62 85 GLY A C 1
ATOM 690 O O . GLY A 1 85 ? -6.952 16.139 29.422 1.00 97.62 85 GLY A O 1
ATOM 691 N N . TYR A 1 86 ? -5.741 15.798 27.556 1.00 97.38 86 TYR A N 1
ATOM 692 C CA . TYR A 1 86 ? -4.421 16.115 28.103 1.00 97.38 86 TYR A CA 1
ATOM 693 C C . TYR A 1 86 ? -3.504 16.699 27.024 1.00 97.38 86 TYR A C 1
ATOM 695 O O . TYR A 1 86 ? -3.659 16.407 25.842 1.00 97.38 86 TYR A O 1
ATOM 703 N N . SER A 1 87 ? -2.533 17.512 27.438 1.00 97.00 87 SER A N 1
ATOM 704 C CA . SER A 1 87 ? -1.544 18.103 26.532 1.00 97.00 87 SER A CA 1
ATOM 705 C C . SER A 1 87 ? -0.321 17.206 26.363 1.00 97.00 87 SER A C 1
ATOM 707 O O . SER A 1 87 ? 0.111 16.536 27.307 1.00 97.00 87 SER A O 1
ATOM 709 N N . LEU A 1 88 ? 0.278 17.259 25.174 1.00 95.94 88 LEU A N 1
ATOM 710 C CA . LEU A 1 88 ? 1.622 16.745 24.928 1.00 95.94 88 LEU A CA 1
ATOM 711 C C . LEU A 1 88 ? 2.672 17.585 25.688 1.00 95.94 88 LEU A C 1
ATOM 713 O O . LEU A 1 88 ? 2.413 18.751 25.998 1.00 95.94 88 LEU A O 1
ATOM 717 N N . PRO A 1 89 ? 3.858 17.028 26.000 1.00 95.19 89 PRO A N 1
ATOM 718 C CA . PRO A 1 89 ? 4.962 17.797 26.569 1.00 95.19 89 PRO A CA 1
ATOM 719 C C . PRO A 1 89 ? 5.324 19.036 25.725 1.00 95.19 89 PRO A C 1
ATOM 721 O O . PRO A 1 89 ? 5.680 18.917 24.555 1.00 95.19 89 PRO A O 1
ATOM 724 N N . GLU A 1 90 ? 5.266 20.224 26.331 1.00 91.06 90 GLU A N 1
ATOM 725 C CA . GLU A 1 90 ? 5.553 21.504 25.665 1.00 91.06 90 GLU A CA 1
ATOM 726 C C . GLU A 1 90 ? 7.052 21.849 25.665 1.00 91.06 90 GLU A C 1
ATOM 728 O O . GLU A 1 90 ? 7.793 21.465 26.574 1.00 91.06 90 GLU A O 1
ATOM 733 N N . GLY A 1 91 ? 7.500 22.603 24.654 1.00 90.12 91 GLY A N 1
ATOM 734 C CA . GLY A 1 91 ? 8.863 23.152 24.556 1.00 90.12 91 GLY A CA 1
ATOM 735 C C . GLY A 1 91 ? 9.976 22.121 24.332 1.00 90.12 91 GLY A C 1
ATOM 736 O O . GLY A 1 91 ? 11.152 22.471 24.305 1.00 90.12 91 GLY A O 1
ATOM 737 N N . VAL A 1 92 ? 9.631 20.840 24.163 1.00 93.25 92 VAL A N 1
ATOM 738 C CA . VAL A 1 92 ? 10.605 19.745 24.010 1.00 93.25 92 VAL A CA 1
ATOM 739 C C . VAL A 1 92 ? 11.435 19.889 22.734 1.00 93.25 92 VAL A C 1
ATOM 741 O O . VAL A 1 92 ? 12.610 19.525 22.722 1.00 93.25 92 VAL A O 1
ATOM 744 N N . PHE A 1 93 ? 10.834 20.428 21.671 1.00 94.06 93 PHE A N 1
ATOM 745 C CA . PHE A 1 93 ? 11.487 20.604 20.376 1.00 94.06 93 PHE A CA 1
ATOM 746 C C . PHE A 1 93 ? 12.241 21.934 20.235 1.00 94.06 93 PHE A C 1
ATOM 748 O O . PHE A 1 93 ? 13.085 22.035 19.351 1.00 94.06 93 PHE A O 1
ATOM 755 N N . ASP A 1 94 ? 12.026 22.911 21.126 1.00 92.50 94 ASP A N 1
ATOM 756 C CA . ASP A 1 94 ? 12.611 24.263 21.030 1.00 92.50 94 ASP A CA 1
ATOM 757 C C . ASP A 1 94 ? 14.150 24.261 21.075 1.00 92.50 94 ASP A C 1
ATOM 759 O O . ASP A 1 94 ? 14.805 25.178 20.579 1.00 92.50 94 ASP A O 1
ATOM 763 N N . GLU A 1 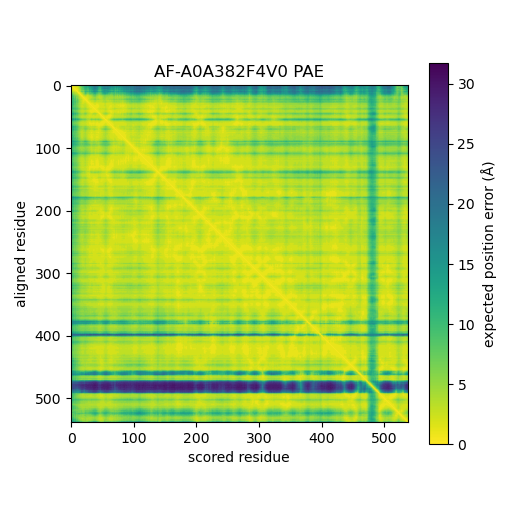95 ? 14.734 23.232 21.691 1.00 89.25 95 GLU A N 1
ATOM 764 C CA . GLU A 1 95 ? 16.182 23.057 21.833 1.00 89.25 95 GLU A CA 1
ATOM 765 C C . GLU A 1 95 ? 16.779 22.040 20.844 1.00 89.25 95 GLU A C 1
ATOM 767 O O . GLU A 1 95 ? 17.963 21.702 20.956 1.00 89.25 95 GLU A O 1
ATOM 772 N N . ILE A 1 96 ? 15.982 21.517 19.906 1.00 94.38 96 ILE A N 1
ATOM 773 C CA . ILE A 1 96 ? 16.460 20.612 18.858 1.00 94.38 96 ILE A CA 1
ATOM 774 C C . ILE A 1 96 ? 17.016 21.450 17.707 1.00 94.38 96 ILE A C 1
ATOM 776 O O . ILE A 1 96 ? 16.295 22.207 17.059 1.00 94.38 96 ILE A O 1
ATOM 780 N N . GLU A 1 97 ? 18.318 21.312 17.457 1.00 93.88 97 GLU A N 1
ATOM 781 C CA . GLU A 1 97 ? 19.004 22.015 16.371 1.00 93.88 97 GLU A CA 1
ATOM 782 C C . GLU A 1 97 ? 18.340 21.701 15.024 1.00 93.88 97 GLU A C 1
ATOM 784 O O . GLU A 1 97 ? 18.053 20.546 14.706 1.00 93.88 97 GLU A O 1
ATOM 789 N N . ASP A 1 98 ? 18.050 22.760 14.266 1.00 95.75 98 ASP A N 1
ATOM 790 C CA . ASP A 1 98 ? 17.405 22.717 12.952 1.00 95.75 98 ASP A CA 1
ATOM 791 C C . ASP A 1 98 ? 16.067 21.953 12.887 1.00 95.75 98 ASP A C 1
ATOM 793 O O . ASP A 1 98 ? 15.592 21.684 11.788 1.00 95.75 98 ASP A O 1
ATOM 797 N N . ASN A 1 99 ? 15.425 21.646 14.026 1.00 96.38 99 ASN A N 1
ATOM 798 C CA . ASN A 1 99 ? 14.236 20.782 14.113 1.00 96.38 99 ASN A CA 1
ATOM 799 C C . ASN A 1 99 ? 14.469 19.340 13.617 1.00 96.38 99 ASN A C 1
ATOM 801 O O . ASN A 1 99 ? 13.538 18.671 13.163 1.00 96.38 99 ASN A O 1
ATOM 805 N N . VAL A 1 100 ? 15.708 18.844 13.683 1.00 98.00 100 VAL A N 1
ATOM 806 C CA . VAL A 1 100 ? 16.097 17.558 13.090 1.00 98.00 100 VAL A CA 1
ATOM 807 C C . VAL A 1 100 ? 16.845 16.681 14.095 1.00 98.00 100 VAL A C 1
ATOM 809 O O . VAL A 1 100 ? 17.837 17.086 14.695 1.00 98.00 100 VAL A O 1
ATOM 812 N N . ILE A 1 101 ? 16.410 15.426 14.227 1.00 98.25 101 ILE A N 1
ATOM 813 C CA . ILE A 1 101 ? 17.083 14.391 15.022 1.00 98.25 101 ILE A CA 1
ATOM 814 C C . ILE A 1 101 ? 17.599 13.302 14.080 1.00 98.25 101 ILE A C 1
ATOM 816 O O . ILE A 1 101 ? 16.841 12.461 13.604 1.00 98.25 101 ILE A O 1
ATOM 820 N N . TRP A 1 102 ? 18.907 13.308 13.817 1.00 97.56 102 TRP A N 1
ATOM 821 C CA . TRP A 1 102 ? 19.548 12.354 12.901 1.00 97.56 102 TRP A CA 1
ATOM 822 C C . TRP A 1 102 ? 19.718 10.947 13.480 1.00 97.56 102 TRP A C 1
ATOM 824 O O . TRP A 1 102 ? 19.620 9.967 12.748 1.00 97.56 102 TRP A O 1
ATOM 834 N N . ASP A 1 103 ? 19.970 10.833 14.781 1.00 97.62 103 ASP A N 1
ATOM 835 C CA . ASP A 1 103 ? 20.218 9.551 15.446 1.00 97.62 103 ASP A CA 1
ATOM 836 C C . ASP A 1 103 ? 19.577 9.566 16.838 1.00 97.62 103 ASP A C 1
ATOM 838 O O . ASP A 1 103 ? 20.220 9.866 17.849 1.00 97.62 103 ASP A O 1
ATOM 842 N N . PHE A 1 104 ? 18.265 9.311 16.878 1.00 98.19 104 PHE A N 1
ATOM 843 C CA . PHE A 1 104 ? 17.513 9.230 18.127 1.00 98.19 104 PHE A CA 1
ATOM 844 C C . PHE A 1 104 ? 18.055 8.133 19.065 1.00 98.19 104 PHE A C 1
ATOM 846 O O . PHE A 1 104 ? 18.224 8.416 20.259 1.00 98.19 104 PHE A O 1
ATOM 853 N N . PRO A 1 105 ? 18.397 6.914 18.587 1.00 97.25 105 PRO A N 1
ATOM 854 C CA . PRO A 1 105 ? 18.994 5.888 19.439 1.00 97.25 105 PRO A CA 1
ATOM 855 C C . PRO A 1 105 ? 20.267 6.358 20.155 1.00 97.25 105 PRO A C 1
ATOM 857 O O . PRO A 1 105 ? 20.432 6.055 21.339 1.00 97.25 105 PRO A O 1
ATOM 860 N N . ALA A 1 106 ? 21.119 7.153 19.497 1.00 97.25 106 ALA A N 1
ATOM 861 C CA . ALA A 1 106 ? 22.362 7.669 20.072 1.00 97.25 106 ALA A CA 1
ATOM 862 C C . ALA A 1 106 ? 22.203 8.853 21.051 1.00 97.25 106 ALA A C 1
ATOM 864 O O . ALA A 1 106 ? 23.191 9.239 21.683 1.00 97.25 106 ALA A O 1
ATOM 865 N N . MET A 1 107 ? 21.005 9.432 21.212 1.00 96.25 107 MET A N 1
ATOM 866 C CA . MET A 1 107 ? 20.767 10.483 22.214 1.00 96.25 107 MET A CA 1
ATOM 867 C C . MET A 1 107 ? 21.063 9.983 23.640 1.00 96.25 107 MET A C 1
ATOM 869 O O . MET A 1 107 ? 20.820 8.817 23.957 1.00 96.25 107 MET A O 1
ATOM 873 N N . ASP A 1 108 ? 21.545 10.867 24.521 1.00 95.94 108 ASP A N 1
ATOM 874 C CA . ASP A 1 108 ? 21.859 10.525 25.916 1.00 95.94 108 ASP A CA 1
ATOM 875 C C . ASP A 1 108 ? 20.603 10.057 26.676 1.00 95.94 108 ASP A C 1
ATOM 877 O O . ASP A 1 108 ? 19.605 10.769 26.745 1.00 95.94 108 ASP A O 1
ATOM 881 N N . GLU A 1 109 ? 20.655 8.868 27.281 1.00 95.19 109 GLU A N 1
ATOM 882 C CA . GLU A 1 109 ? 19.574 8.328 28.123 1.00 95.19 109 GLU A CA 1
ATOM 883 C C . GLU A 1 109 ? 19.340 9.161 29.395 1.00 95.19 109 GLU A C 1
ATOM 885 O O . GLU A 1 109 ? 18.272 9.091 30.004 1.00 95.19 109 GLU A O 1
ATOM 890 N N . GLY A 1 110 ? 20.337 9.944 29.823 1.00 95.56 110 GLY A N 1
ATOM 891 C CA . GLY A 1 110 ? 20.203 10.896 30.925 1.00 95.56 110 GLY A CA 1
ATOM 892 C C . GLY A 1 110 ? 19.452 12.179 30.557 1.00 95.56 110 GLY A C 1
ATOM 893 O O . GLY A 1 110 ? 19.071 12.929 31.459 1.00 95.56 110 GLY A O 1
ATOM 894 N N . ASP A 1 111 ? 19.236 12.440 29.266 1.00 94.81 111 ASP A N 1
ATOM 895 C CA . ASP A 1 111 ? 18.512 13.611 28.789 1.00 94.81 111 ASP A CA 1
ATOM 896 C C . ASP A 1 111 ? 16.991 13.372 28.866 1.00 94.81 111 ASP A C 1
ATOM 898 O O . ASP A 1 111 ? 16.456 12.537 28.128 1.00 94.81 111 ASP A O 1
ATOM 902 N N . PRO A 1 112 ? 16.248 14.110 29.716 1.00 93.81 112 PRO A N 1
ATOM 903 C CA . PRO A 1 112 ? 14.803 13.926 29.844 1.00 93.81 112 PRO A CA 1
ATOM 904 C C . PRO A 1 112 ? 14.043 14.178 28.534 1.00 93.81 112 PRO A C 1
ATOM 906 O O . PRO A 1 112 ? 12.958 13.620 28.352 1.00 93.81 112 PRO A O 1
ATOM 909 N N . ARG A 1 113 ? 14.607 14.964 27.602 1.00 95.25 113 ARG A N 1
ATOM 910 C CA . ARG A 1 113 ? 13.994 15.235 26.296 1.00 95.25 113 ARG A CA 1
ATOM 911 C C . ARG A 1 113 ? 13.836 13.953 25.488 1.00 95.25 113 ARG A C 1
ATOM 913 O O . ARG A 1 113 ? 12.801 13.785 24.858 1.00 95.25 113 ARG A O 1
ATOM 920 N N . LYS A 1 114 ? 14.776 13.001 25.570 1.00 96.94 114 LYS A N 1
ATOM 921 C CA . LYS A 1 114 ? 14.693 11.726 24.830 1.00 96.94 114 LYS A CA 1
ATOM 922 C C . LYS A 1 114 ? 13.392 10.979 25.140 1.00 96.94 114 LYS A C 1
ATOM 924 O O . LYS A 1 114 ? 12.675 10.561 24.232 1.00 96.94 114 LYS A O 1
ATOM 929 N N . ALA A 1 115 ? 13.048 10.865 26.423 1.00 97.00 115 ALA A N 1
ATOM 930 C CA . ALA A 1 115 ? 11.814 10.216 26.856 1.00 97.00 115 ALA A CA 1
ATOM 931 C C . ALA A 1 115 ? 10.560 10.999 26.431 1.00 97.00 115 ALA A C 1
ATOM 933 O O . ALA A 1 115 ? 9.578 10.393 26.004 1.00 97.00 115 ALA A O 1
ATOM 934 N N . MET A 1 116 ? 10.597 12.332 26.513 1.00 97.38 116 MET A N 1
ATOM 935 C CA . MET A 1 116 ? 9.474 13.183 26.111 1.00 97.38 116 MET A CA 1
ATOM 936 C C . MET A 1 116 ? 9.217 13.111 24.600 1.00 97.38 116 MET A C 1
ATOM 938 O O . MET A 1 116 ? 8.083 12.884 24.188 1.00 97.38 116 MET A O 1
ATOM 942 N N . ILE A 1 117 ? 10.264 13.196 23.777 1.00 98.12 117 ILE A N 1
ATOM 943 C CA . ILE A 1 117 ? 10.188 13.042 22.316 1.00 98.12 117 ILE A CA 1
ATOM 944 C C . ILE A 1 117 ? 9.595 11.678 21.965 1.00 98.12 117 ILE A C 1
ATOM 946 O O . ILE A 1 117 ? 8.649 11.604 21.186 1.00 98.12 117 ILE A O 1
ATOM 950 N N . LYS A 1 118 ? 10.078 10.601 22.603 1.00 98.12 118 LYS A N 1
ATOM 951 C CA . LYS A 1 118 ? 9.517 9.261 22.396 1.00 98.12 118 LYS A CA 1
ATOM 952 C C . LYS A 1 118 ? 8.042 9.185 22.778 1.00 98.12 118 LYS A C 1
ATOM 954 O O . LYS A 1 118 ? 7.282 8.540 22.068 1.00 98.12 118 LYS A O 1
ATOM 959 N N . SER A 1 119 ? 7.624 9.828 23.872 1.00 97.75 119 SER A N 1
ATOM 960 C CA . SER A 1 119 ? 6.204 9.855 24.244 1.00 97.75 119 SER A CA 1
ATOM 961 C C . SER A 1 119 ? 5.343 10.591 23.219 1.00 97.75 119 SER A C 1
ATOM 963 O O . SER A 1 119 ? 4.303 10.065 22.853 1.00 97.75 119 SER A O 1
ATOM 965 N N . ILE A 1 120 ? 5.799 11.729 22.687 1.00 97.81 120 ILE A N 1
ATOM 966 C CA . ILE A 1 120 ? 5.085 12.468 21.634 1.00 97.81 120 ILE A CA 1
ATOM 967 C C . ILE A 1 120 ? 4.972 11.610 20.368 1.00 97.81 120 ILE A C 1
ATOM 969 O O . ILE A 1 120 ? 3.888 11.458 19.811 1.00 97.81 120 ILE A O 1
ATOM 973 N N . ALA A 1 121 ? 6.080 10.987 19.959 1.00 98.25 121 ALA A N 1
ATOM 974 C CA . ALA A 1 121 ? 6.115 10.096 18.807 1.00 98.25 121 ALA A CA 1
ATOM 975 C C . ALA A 1 121 ? 5.163 8.897 18.967 1.00 98.25 121 ALA A C 1
ATOM 977 O O . ALA A 1 121 ? 4.528 8.489 18.000 1.00 98.25 121 ALA A O 1
ATOM 978 N N . LEU A 1 122 ? 5.046 8.327 20.175 1.00 98.25 122 LEU A N 1
ATOM 979 C CA . LEU A 1 122 ? 4.120 7.220 20.453 1.00 98.25 122 LEU A CA 1
ATOM 980 C C . LEU A 1 122 ? 2.651 7.650 20.364 1.00 98.25 122 LEU A C 1
ATOM 982 O O . LEU A 1 122 ? 1.816 6.826 20.000 1.00 98.25 122 LEU A O 1
ATOM 986 N N . GLU A 1 123 ? 2.323 8.900 20.690 1.00 98.00 123 GLU A N 1
ATOM 987 C CA . GLU A 1 123 ? 0.963 9.431 20.543 1.00 98.00 123 GLU A CA 1
ATOM 988 C C . GLU A 1 123 ? 0.595 9.548 19.059 1.00 98.00 123 GLU A C 1
ATOM 990 O O . GLU A 1 123 ? -0.405 8.966 18.644 1.00 98.00 123 GLU A O 1
ATOM 995 N N . GLY A 1 124 ? 1.461 10.168 18.246 1.00 97.38 124 GLY A N 1
ATOM 996 C CA . GLY A 1 124 ? 1.265 10.252 16.792 1.00 97.38 124 GLY A CA 1
ATOM 997 C C . GLY A 1 124 ? 1.187 8.876 16.123 1.00 97.38 124 GLY A C 1
ATOM 998 O O . GLY A 1 124 ? 0.251 8.566 15.391 1.00 97.38 124 GLY A O 1
ATOM 999 N N . ALA A 1 125 ? 2.111 7.978 16.469 1.00 98.12 125 ALA A N 1
ATOM 1000 C CA . ALA A 1 125 ? 2.122 6.605 15.968 1.00 98.12 125 ALA A CA 1
ATOM 1001 C C . ALA A 1 125 ? 0.936 5.747 16.453 1.00 98.12 125 ALA A C 1
ATOM 1003 O O . ALA A 1 125 ? 0.638 4.718 15.846 1.00 98.12 125 ALA A O 1
ATOM 1004 N N . ALA A 1 126 ? 0.274 6.128 17.552 1.00 98.06 126 ALA A N 1
ATOM 1005 C CA . ALA A 1 126 ? -0.953 5.481 18.008 1.00 98.06 126 ALA A CA 1
ATOM 1006 C C . ALA A 1 126 ? -2.177 5.955 17.225 1.00 98.06 126 ALA A C 1
ATOM 1008 O O . ALA A 1 126 ? -3.172 5.237 17.212 1.00 98.06 126 ALA A O 1
ATOM 1009 N N . ASP A 1 127 ? -2.129 7.120 16.584 1.00 98.00 127 ASP A N 1
ATOM 1010 C CA . ASP A 1 127 ? -3.265 7.683 15.857 1.00 98.00 127 ASP A CA 1
ATOM 1011 C C . ASP A 1 127 ? -3.256 7.360 14.360 1.00 98.00 127 ASP A C 1
ATOM 1013 O O . ASP A 1 127 ? -4.300 7.494 13.742 1.00 98.00 127 ASP A O 1
ATOM 1017 N N . MET A 1 128 ? -2.177 6.778 13.829 1.00 97.94 128 MET A N 1
ATOM 1018 C CA . MET A 1 128 ? -2.152 6.107 12.517 1.00 97.94 128 MET A CA 1
ATOM 1019 C C . MET A 1 128 ? -2.391 4.592 12.632 1.00 97.94 128 MET A C 1
ATOM 1021 O O . MET A 1 128 ? -2.330 4.004 13.720 1.00 97.94 128 MET A O 1
ATOM 1025 N N . GLY A 1 129 ? -2.643 3.924 11.507 1.00 98.06 129 GLY A N 1
ATOM 1026 C CA . GLY A 1 129 ? -2.799 2.472 11.436 1.00 98.06 129 GLY A CA 1
ATOM 1027 C C . GLY A 1 129 ? -4.226 2.053 11.102 1.00 98.06 129 GLY A C 1
ATOM 1028 O O . GLY A 1 129 ? -4.879 2.643 10.254 1.00 98.06 129 GLY A O 1
ATOM 1029 N N . ILE A 1 130 ? -4.741 1.023 11.778 1.00 98.81 130 ILE A N 1
ATOM 1030 C CA . ILE A 1 130 ? -6.060 0.448 11.475 1.00 98.81 130 ILE A CA 1
ATOM 1031 C C . ILE A 1 130 ? -6.885 0.295 12.757 1.00 98.81 130 ILE A C 1
ATOM 1033 O O . ILE A 1 130 ? -6.387 -0.169 13.791 1.00 98.81 130 ILE A O 1
ATOM 1037 N N . SER A 1 131 ? -8.161 0.668 12.693 1.00 98.75 131 SER A N 1
ATOM 1038 C CA . SER A 1 131 ? -9.178 0.363 13.702 1.00 98.75 131 SER A CA 1
ATOM 1039 C C . SER A 1 131 ? -10.086 -0.756 13.222 1.00 98.75 131 SER A C 1
ATOM 1041 O O . SER A 1 131 ? -10.687 -0.643 12.162 1.00 98.75 131 SER A O 1
ATOM 1043 N N . VAL A 1 132 ? -10.263 -1.802 14.028 1.00 98.75 132 VAL A N 1
ATOM 1044 C CA . VAL A 1 132 ? -11.376 -2.745 13.852 1.00 98.75 132 VAL A CA 1
ATOM 1045 C C . VAL A 1 132 ? -12.422 -2.424 14.903 1.00 98.75 132 VAL A C 1
ATOM 1047 O O . VAL A 1 132 ? -12.122 -2.481 16.095 1.00 98.75 132 VAL A O 1
ATOM 1050 N N . ILE A 1 133 ? -13.637 -2.090 14.476 1.00 98.62 133 ILE A N 1
ATOM 1051 C CA . ILE A 1 133 ? -14.743 -1.740 15.370 1.00 98.62 133 ILE A CA 1
ATOM 1052 C C . ILE A 1 133 ? -16.005 -2.517 15.018 1.00 98.62 133 ILE A C 1
ATOM 1054 O O . ILE A 1 133 ? -16.300 -2.791 13.859 1.00 98.62 133 ILE A O 1
ATOM 1058 N N . SER A 1 134 ? -16.766 -2.880 16.041 1.00 98.25 134 SER A N 1
ATOM 1059 C CA . SER A 1 134 ? -18.032 -3.599 15.896 1.00 98.25 134 SER A CA 1
ATOM 1060 C C . SER A 1 134 ? -19.223 -2.647 15.849 1.00 98.25 134 SER A C 1
ATOM 1062 O O . SER A 1 134 ? -19.330 -1.723 16.666 1.00 98.25 134 SER A O 1
ATOM 1064 N N . VAL A 1 135 ? -20.155 -2.921 14.936 1.00 98.12 135 VAL A N 1
ATOM 1065 C CA . VAL A 1 135 ? -21.403 -2.169 14.792 1.00 98.12 135 VAL A CA 1
ATOM 1066 C C . VAL A 1 135 ? -22.613 -3.095 14.697 1.00 98.12 135 VAL A C 1
ATOM 1068 O O . VAL A 1 135 ? -22.537 -4.215 14.184 1.00 98.12 135 VAL A O 1
ATOM 1071 N N . GLU A 1 136 ? -23.755 -2.620 15.185 1.00 97.44 136 GLU A N 1
ATOM 1072 C CA . GLU A 1 136 ? -25.044 -3.283 14.997 1.00 97.44 136 GLU A CA 1
ATOM 1073 C C . GLU A 1 136 ? -26.124 -2.295 14.573 1.00 97.44 136 GLU A C 1
ATOM 1075 O O . GLU A 1 136 ? -26.054 -1.107 14.893 1.00 97.44 136 GLU A O 1
ATOM 1080 N N . ARG A 1 137 ? -27.127 -2.787 13.843 1.00 96.81 137 ARG A N 1
ATOM 1081 C CA . ARG A 1 137 ? -28.284 -1.986 13.457 1.00 96.81 137 ARG A CA 1
ATOM 1082 C C . ARG A 1 137 ? -29.318 -2.009 14.582 1.00 96.81 137 ARG A C 1
ATOM 1084 O O . ARG A 1 137 ? -29.776 -3.070 15.007 1.00 96.81 137 ARG A O 1
ATOM 1091 N N . ASN A 1 138 ? -29.689 -0.834 15.076 1.00 94.62 138 ASN A N 1
ATOM 1092 C CA . ASN A 1 138 ? -30.703 -0.672 16.110 1.00 94.62 138 ASN A CA 1
ATOM 1093 C C . ASN A 1 138 ? -32.133 -0.844 15.537 1.00 94.62 138 ASN A C 1
ATOM 1095 O O . ASN A 1 138 ? -32.344 -0.951 14.330 1.00 94.62 138 ASN A O 1
ATOM 1099 N N . ASN A 1 139 ? -33.151 -0.820 16.406 1.00 93.44 139 ASN A N 1
ATOM 1100 C CA . ASN A 1 139 ? -34.557 -0.993 15.998 1.00 93.44 139 ASN A CA 1
ATOM 1101 C C . ASN A 1 139 ? -35.106 0.118 15.081 1.00 93.44 139 ASN A C 1
ATOM 1103 O O . ASN A 1 139 ? -36.129 -0.096 14.430 1.00 93.44 139 ASN A O 1
ATOM 1107 N N . ASN A 1 140 ? -34.473 1.293 15.059 1.00 91.31 140 ASN A N 1
ATOM 1108 C CA . ASN A 1 140 ? -34.846 2.407 14.186 1.00 91.31 140 ASN A CA 1
ATOM 1109 C C . ASN A 1 140 ? -34.162 2.318 12.814 1.00 91.31 140 ASN A C 1
ATOM 1111 O O . ASN A 1 140 ? -34.510 3.078 11.916 1.00 91.31 140 ASN A O 1
ATOM 1115 N N . GLY A 1 141 ? -33.240 1.368 12.639 1.00 90.94 141 GLY A N 1
ATOM 1116 C CA . GLY A 1 141 ? -32.500 1.158 11.405 1.00 90.94 141 GLY A CA 1
ATOM 1117 C C . GLY A 1 141 ? -31.118 1.809 11.376 1.00 90.94 141 GLY A C 1
ATOM 1118 O O . GLY A 1 141 ? -30.421 1.612 10.382 1.00 90.94 141 GLY A O 1
ATOM 1119 N N . ASP A 1 142 ? -30.695 2.515 12.429 1.00 93.81 142 ASP A N 1
ATOM 1120 C CA . ASP A 1 142 ? -29.373 3.151 12.484 1.00 93.81 142 ASP A CA 1
ATOM 1121 C C . ASP A 1 142 ? -28.293 2.151 12.890 1.00 93.81 142 ASP A C 1
ATOM 1123 O O . ASP A 1 142 ? -28.503 1.340 13.794 1.00 93.81 142 ASP A O 1
ATOM 1127 N N . TRP A 1 143 ? -27.113 2.257 12.286 1.00 95.50 143 TRP A N 1
ATOM 1128 C CA . TRP A 1 143 ? -25.921 1.571 12.778 1.00 95.50 143 TRP A CA 1
ATOM 1129 C C . TRP A 1 143 ? -25.347 2.297 13.998 1.00 95.50 143 TRP A C 1
ATOM 1131 O O . TRP A 1 143 ? -25.274 3.523 14.015 1.00 95.50 143 TRP A O 1
ATOM 1141 N N . ILE A 1 144 ? -24.942 1.541 15.019 1.00 96.56 144 ILE A N 1
ATOM 1142 C CA . ILE A 1 144 ? -24.328 2.055 16.250 1.00 96.56 144 ILE A CA 1
ATOM 1143 C C . ILE A 1 144 ? -23.142 1.183 16.676 1.00 96.56 144 ILE A C 1
ATOM 1145 O O . ILE A 1 144 ? -23.124 -0.020 16.411 1.00 96.56 144 ILE A O 1
ATOM 1149 N N . ARG A 1 145 ? -22.164 1.772 17.375 1.00 97.00 145 ARG A N 1
ATOM 1150 C CA . ARG A 1 145 ? -21.037 1.041 17.984 1.00 97.00 145 ARG A CA 1
ATOM 1151 C C . ARG A 1 145 ? -21.520 0.062 19.050 1.00 97.00 145 ARG A C 1
ATOM 1153 O O . ARG A 1 145 ? -22.377 0.405 19.863 1.00 97.00 145 ARG A O 1
ATOM 1160 N N . THR A 1 146 ? -20.898 -1.119 19.103 1.00 96.69 146 THR A N 1
ATOM 1161 C CA . THR A 1 146 ? -21.162 -2.106 20.171 1.00 96.69 146 THR A CA 1
ATOM 1162 C C . THR A 1 146 ? -20.048 -2.224 21.210 1.00 96.69 146 THR A C 1
ATOM 1164 O O . THR A 1 146 ? -20.276 -2.824 22.259 1.00 96.69 146 THR A O 1
ATOM 1167 N N . PHE A 1 147 ? -18.871 -1.633 20.952 1.00 96.31 147 PHE A N 1
ATOM 1168 C CA . PHE A 1 147 ? -17.692 -1.684 21.833 1.00 96.31 147 PHE A CA 1
ATOM 1169 C C . PHE A 1 147 ? -17.339 -3.120 22.255 1.00 96.31 147 PHE A C 1
ATOM 1171 O O . PHE A 1 147 ? -17.182 -3.431 23.438 1.00 96.31 147 PHE A O 1
ATOM 1178 N N . SER A 1 148 ? -17.285 -4.023 21.275 1.00 95.38 148 SER A N 1
ATOM 1179 C CA . SER A 1 148 ? -17.052 -5.444 21.519 1.00 95.38 148 SER A CA 1
ATOM 1180 C C . SER A 1 148 ? -15.638 -5.732 22.029 1.00 95.38 148 SER A C 1
ATOM 1182 O O . SER A 1 148 ? -14.703 -4.966 21.815 1.00 95.38 148 SER A O 1
ATOM 1184 N N . ASP A 1 149 ? -15.448 -6.920 22.604 1.00 94.25 149 ASP A N 1
ATOM 1185 C CA . ASP A 1 149 ? -14.132 -7.457 22.979 1.00 94.25 149 ASP A CA 1
ATOM 1186 C C . ASP A 1 149 ? -13.217 -7.791 21.782 1.00 94.25 149 ASP A C 1
ATOM 1188 O O . ASP A 1 149 ? -12.098 -8.272 21.971 1.00 94.25 149 ASP A O 1
ATOM 1192 N N . ARG A 1 150 ? -13.696 -7.571 20.552 1.00 96.19 150 ARG A N 1
ATOM 1193 C CA . ARG A 1 150 ? -12.941 -7.722 19.300 1.00 96.19 150 ARG A CA 1
ATOM 1194 C C . ARG A 1 150 ? -12.470 -6.390 18.733 1.00 96.19 150 ARG A C 1
ATOM 1196 O O . ARG A 1 150 ? -11.656 -6.408 17.806 1.00 96.19 150 ARG A O 1
ATOM 1203 N N . ASP A 1 151 ? -12.984 -5.278 19.267 1.00 98.38 151 ASP A N 1
ATOM 1204 C CA . ASP A 1 151 ? -12.538 -3.944 18.893 1.00 98.38 151 ASP A CA 1
ATOM 1205 C C . ASP A 1 151 ? -11.053 -3.821 19.258 1.00 98.38 151 ASP A C 1
ATOM 1207 O O . ASP A 1 151 ? -10.656 -4.124 20.387 1.00 98.38 151 ASP A O 1
ATOM 1211 N N . ARG A 1 152 ? -10.214 -3.429 18.298 1.00 98.50 152 ARG A N 1
ATOM 1212 C CA . ARG A 1 152 ? -8.757 -3.391 18.484 1.00 98.50 152 ARG A CA 1
ATOM 1213 C C . ARG A 1 152 ? -8.085 -2.421 17.524 1.00 98.50 152 ARG A C 1
ATOM 1215 O O . ARG A 1 152 ? -8.607 -2.141 16.445 1.00 98.50 152 ARG A O 1
ATOM 1222 N N . ARG A 1 153 ? -6.898 -1.960 17.920 1.00 98.19 153 ARG A N 1
ATOM 1223 C CA . ARG A 1 153 ? -6.003 -1.154 17.088 1.00 98.19 153 ARG A CA 1
ATOM 1224 C C . ARG A 1 153 ? -4.817 -1.968 16.599 1.00 98.19 153 ARG A C 1
ATOM 1226 O O . ARG A 1 153 ? -4.210 -2.719 17.366 1.00 98.19 153 ARG A O 1
ATOM 1233 N N . ILE A 1 154 ? -4.491 -1.771 15.329 1.00 98.62 154 ILE A N 1
ATOM 1234 C CA . ILE A 1 154 ? -3.274 -2.247 14.679 1.00 98.62 154 ILE A CA 1
ATOM 1235 C C . ILE A 1 154 ? -2.464 -0.992 14.363 1.00 98.62 154 ILE A C 1
ATOM 1237 O O . ILE A 1 154 ? -2.796 -0.258 13.442 1.00 98.62 154 ILE A O 1
ATOM 1241 N N . SER A 1 155 ? -1.452 -0.708 15.175 1.00 98.38 155 SER A N 1
ATOM 1242 C CA . SER A 1 155 ? -0.607 0.484 15.048 1.00 98.38 155 SER A CA 1
ATOM 1243 C C . SER A 1 155 ? 0.809 0.168 15.515 1.00 98.38 155 SER A C 1
ATOM 1245 O O . SER A 1 155 ? 1.046 -0.840 16.196 1.00 98.38 155 SER A O 1
ATOM 1247 N N . VAL A 1 156 ? 1.749 1.053 15.189 1.00 98.38 156 VAL A N 1
ATOM 1248 C CA . VAL A 1 156 ? 3.138 0.962 15.658 1.00 98.38 156 VAL A CA 1
ATOM 1249 C C . VAL A 1 156 ? 3.186 0.959 17.191 1.00 98.38 156 VAL A C 1
ATOM 1251 O O . VAL A 1 156 ? 3.798 0.073 17.789 1.00 98.38 156 VAL A O 1
ATOM 1254 N N . THR A 1 157 ? 2.478 1.882 17.851 1.00 98.44 157 THR A N 1
ATOM 1255 C CA . THR A 1 157 ? 2.480 1.997 19.319 1.00 98.44 157 THR A CA 1
ATOM 1256 C C . THR A 1 157 ? 1.938 0.747 20.005 1.00 98.44 157 THR A C 1
ATOM 1258 O O . THR A 1 157 ? 2.528 0.262 20.973 1.00 98.44 157 THR A O 1
ATOM 1261 N N . GLN A 1 158 ? 0.839 0.176 19.504 1.00 97.62 158 GLN A N 1
ATOM 1262 C CA . GLN A 1 158 ? 0.285 -1.050 20.081 1.00 97.62 158 GLN A CA 1
ATOM 1263 C C . GLN A 1 158 ? 1.238 -2.244 19.901 1.00 97.62 158 GLN A C 1
ATOM 1265 O O . GLN A 1 158 ? 1.395 -3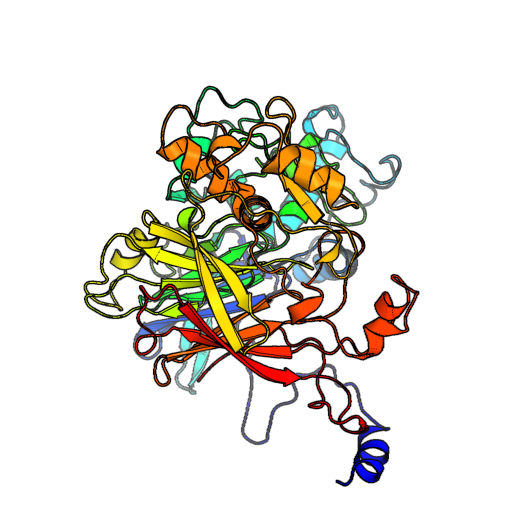.031 20.835 1.00 97.62 158 GLN A O 1
ATOM 1270 N N . ALA A 1 159 ? 1.903 -2.353 18.748 1.00 98.19 159 ALA A N 1
ATOM 1271 C CA . ALA A 1 159 ? 2.853 -3.425 18.460 1.00 98.19 159 ALA A CA 1
ATOM 1272 C C . ALA A 1 159 ? 4.158 -3.326 19.275 1.00 98.19 159 ALA A C 1
ATOM 1274 O O . ALA A 1 159 ? 4.711 -4.352 19.671 1.00 98.19 159 ALA A O 1
ATOM 1275 N N . LEU A 1 160 ? 4.634 -2.110 19.573 1.00 97.94 160 LEU A N 1
ATOM 1276 C CA . LEU A 1 160 ? 5.786 -1.887 20.459 1.00 97.94 160 LEU A CA 1
ATOM 1277 C C . LEU A 1 160 ? 5.482 -2.247 21.919 1.00 97.94 160 LEU A C 1
ATOM 1279 O O . LEU A 1 160 ? 6.360 -2.734 22.631 1.00 97.94 160 LEU A O 1
ATOM 1283 N N . ASN A 1 161 ? 4.249 -2.004 22.368 1.00 96.94 161 ASN A N 1
ATOM 1284 C CA . ASN A 1 161 ? 3.843 -2.262 23.749 1.00 96.94 161 ASN A CA 1
ATOM 1285 C C . ASN A 1 161 ? 3.580 -3.749 24.031 1.00 96.94 161 ASN A C 1
ATOM 1287 O O . ASN A 1 161 ? 3.792 -4.201 25.158 1.00 96.94 161 ASN A O 1
ATOM 1291 N N . ASP A 1 162 ? 3.121 -4.509 23.035 1.00 97.38 162 ASP A N 1
ATOM 1292 C CA . ASP A 1 162 ? 2.814 -5.932 23.175 1.00 97.38 162 ASP A CA 1
ATOM 1293 C C . ASP A 1 162 ? 3.265 -6.729 21.934 1.00 97.38 162 ASP A C 1
ATOM 1295 O O . ASP A 1 162 ? 2.626 -6.644 20.882 1.00 97.38 162 ASP A O 1
ATOM 1299 N N . PRO A 1 163 ? 4.309 -7.577 22.047 1.00 95.31 163 PRO A N 1
ATOM 1300 C CA . PRO A 1 163 ? 4.786 -8.414 20.946 1.00 95.31 163 PRO A CA 1
ATOM 1301 C C . PRO A 1 163 ? 3.732 -9.359 20.352 1.00 95.31 163 PRO A C 1
ATOM 1303 O O . PRO A 1 163 ? 3.891 -9.814 19.217 1.00 95.31 163 PRO A O 1
ATOM 1306 N N . ALA A 1 164 ? 2.656 -9.680 21.083 1.00 96.81 164 ALA A N 1
ATOM 1307 C CA . ALA A 1 164 ? 1.546 -10.464 20.543 1.00 96.81 164 ALA A CA 1
ATOM 1308 C C . ALA A 1 164 ? 0.769 -9.715 19.443 1.00 96.81 164 ALA A C 1
ATOM 1310 O O . ALA A 1 164 ? 0.075 -10.358 18.654 1.00 96.81 164 ALA A O 1
ATOM 1311 N N . LYS A 1 165 ? 0.920 -8.386 19.371 1.00 98.06 165 LYS A N 1
ATOM 1312 C CA . LYS A 1 165 ? 0.286 -7.498 18.389 1.00 98.06 165 LYS A CA 1
ATOM 1313 C C . LYS A 1 165 ? 1.153 -7.185 17.176 1.00 98.06 165 LYS A C 1
ATOM 1315 O O . LYS A 1 165 ? 0.758 -6.389 16.330 1.00 98.06 165 LYS A O 1
ATOM 1320 N N . LEU A 1 166 ? 2.328 -7.803 17.074 1.00 98.44 166 LEU A N 1
ATOM 1321 C CA . LEU A 1 166 ? 3.140 -7.709 15.869 1.00 98.44 166 LEU A CA 1
ATOM 1322 C C . LEU A 1 166 ? 2.395 -8.335 14.685 1.00 98.44 166 LEU A C 1
ATOM 1324 O O . LEU A 1 166 ? 1.992 -9.507 14.731 1.00 98.44 166 LEU A O 1
ATOM 1328 N N . SER A 1 167 ? 2.283 -7.569 13.603 1.00 98.31 167 SER A N 1
ATOM 1329 C CA . SER A 1 167 ? 1.753 -8.047 12.332 1.00 98.31 167 SER A CA 1
ATOM 1330 C C . SER A 1 167 ? 2.654 -9.145 11.761 1.00 98.31 167 SER A C 1
ATOM 1332 O O . SER A 1 167 ? 3.840 -9.273 12.093 1.00 98.31 167 SER A O 1
ATOM 1334 N N . LYS A 1 168 ? 2.074 -9.983 10.907 1.00 96.81 168 LYS A N 1
ATOM 1335 C CA . LYS A 1 168 ? 2.772 -11.080 10.225 1.00 96.81 168 LYS A CA 1
ATOM 1336 C C . LYS A 1 168 ? 3.091 -10.676 8.794 1.00 96.81 168 LYS A C 1
ATOM 1338 O O . LYS A 1 168 ? 2.523 -9.721 8.279 1.00 96.81 168 LYS A O 1
ATOM 1343 N N . SER A 1 169 ? 3.930 -11.458 8.130 1.00 98.44 169 SER A N 1
ATOM 1344 C CA . SER A 1 169 ? 4.095 -11.381 6.682 1.00 98.44 169 SER A CA 1
ATOM 1345 C C . SER A 1 169 ? 4.017 -12.768 6.048 1.00 98.44 169 SER A C 1
ATOM 1347 O O . SER A 1 169 ? 4.305 -13.780 6.695 1.00 98.44 169 SER A O 1
ATOM 1349 N N . THR A 1 170 ? 3.609 -12.809 4.783 1.00 98.62 170 THR A N 1
ATOM 1350 C CA . THR A 1 170 ? 3.625 -14.011 3.940 1.00 98.62 170 THR A CA 1
ATOM 1351 C C . THR A 1 170 ? 4.258 -13.713 2.586 1.00 98.62 170 THR A C 1
ATOM 1353 O O . THR A 1 170 ? 4.433 -12.552 2.220 1.00 98.62 170 THR A O 1
ATOM 1356 N N . GLY A 1 171 ? 4.573 -14.755 1.817 1.00 98.44 171 GLY A N 1
ATOM 1357 C CA . GLY A 1 171 ? 5.186 -14.637 0.496 1.00 98.44 171 GLY A CA 1
ATOM 1358 C C . GLY A 1 171 ? 6.720 -14.532 0.514 1.00 98.44 171 GLY A C 1
ATOM 1359 O O . GLY A 1 171 ? 7.349 -14.693 1.566 1.00 98.44 171 GLY A O 1
ATOM 1360 N N . PRO A 1 172 ? 7.347 -14.323 -0.658 1.00 98.62 172 PRO A N 1
ATOM 1361 C CA . PRO A 1 172 ? 8.793 -14.444 -0.827 1.00 98.62 172 PRO A CA 1
ATOM 1362 C C . PRO A 1 172 ? 9.616 -13.443 -0.013 1.00 98.62 172 PRO A C 1
ATOM 1364 O O . PRO 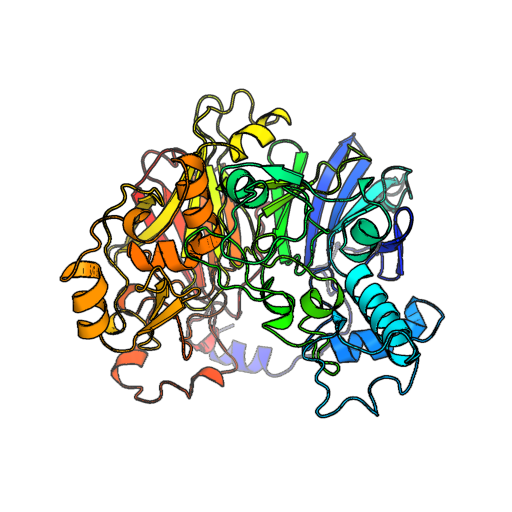A 1 172 ? 10.657 -13.820 0.521 1.00 98.62 172 PRO A O 1
ATOM 1367 N N . ALA A 1 173 ? 9.157 -12.198 0.163 1.00 98.62 173 ALA A N 1
ATOM 1368 C CA . ALA A 1 173 ? 9.924 -11.205 0.924 1.00 98.62 173 ALA A CA 1
ATOM 1369 C C . ALA A 1 173 ? 10.044 -11.571 2.413 1.00 98.62 173 ALA A C 1
ATOM 1371 O O . ALA A 1 173 ? 11.035 -11.230 3.059 1.00 98.62 173 ALA A O 1
ATOM 1372 N N . SER A 1 174 ? 9.122 -12.375 2.954 1.00 98.31 174 SER A N 1
ATOM 1373 C CA . SER A 1 174 ? 9.269 -12.915 4.309 1.00 98.31 174 SER A CA 1
ATOM 1374 C C . SER A 1 174 ? 10.515 -13.798 4.462 1.00 98.31 174 SER A C 1
ATOM 1376 O O . SER A 1 174 ? 11.036 -13.922 5.570 1.00 98.31 174 SER A O 1
ATOM 1378 N N . ALA A 1 175 ? 11.025 -14.412 3.384 1.00 98.31 175 ALA A N 1
ATOM 1379 C CA . ALA A 1 175 ? 12.303 -15.126 3.423 1.00 98.31 175 ALA A CA 1
ATOM 1380 C C . ALA A 1 175 ? 13.474 -14.159 3.656 1.00 98.31 175 ALA A C 1
ATOM 1382 O O . ALA A 1 175 ? 14.288 -14.403 4.546 1.00 98.31 175 ALA A O 1
ATOM 1383 N N . VAL A 1 176 ? 13.480 -13.010 2.970 1.00 98.31 176 VAL A N 1
ATOM 1384 C CA . VAL A 1 176 ? 14.457 -11.929 3.188 1.00 98.31 176 VAL A CA 1
ATOM 1385 C C . VAL A 1 176 ? 14.378 -11.400 4.623 1.00 98.31 176 VAL A C 1
ATOM 1387 O O . VAL A 1 176 ? 15.404 -11.204 5.270 1.00 98.31 176 VAL A O 1
ATOM 1390 N N . PHE A 1 177 ? 13.174 -11.237 5.181 1.00 98.06 177 PHE A N 1
ATOM 1391 C CA . PHE A 1 177 ? 13.008 -10.774 6.565 1.00 98.06 177 PHE A CA 1
ATOM 1392 C C . PHE A 1 177 ? 13.593 -11.752 7.600 1.00 98.06 177 PHE A C 1
ATOM 1394 O O . PHE A 1 177 ? 14.179 -11.327 8.598 1.00 98.06 177 PHE A O 1
ATOM 1401 N N . ARG A 1 178 ? 13.495 -13.067 7.359 1.00 97.56 178 ARG A N 1
ATOM 1402 C CA . ARG A 1 178 ? 14.048 -14.113 8.244 1.00 97.56 178 ARG A CA 1
ATOM 1403 C C . ARG A 1 178 ? 15.547 -14.357 8.064 1.00 97.56 178 ARG A C 1
ATOM 1405 O O . ARG A 1 178 ? 16.150 -14.986 8.932 1.00 97.56 178 ARG A O 1
ATOM 1412 N N . LYS A 1 179 ? 16.141 -13.885 6.966 1.00 94.38 179 LYS A N 1
ATOM 1413 C CA . LYS A 1 179 ? 17.559 -14.084 6.645 1.00 94.38 179 LYS A CA 1
ATOM 1414 C C . LYS A 1 179 ? 18.471 -13.580 7.769 1.00 94.38 179 LYS A C 1
ATOM 1416 O O . LYS A 1 179 ? 18.253 -12.498 8.310 1.00 94.38 179 LYS A O 1
ATOM 1421 N N . HIS A 1 180 ? 19.512 -14.343 8.106 1.00 88.94 180 HIS A N 1
ATOM 1422 C CA . HIS A 1 180 ? 20.459 -13.997 9.181 1.00 88.94 180 HIS A CA 1
ATOM 1423 C C . HIS A 1 180 ? 21.677 -13.192 8.703 1.00 88.94 180 HIS A C 1
ATOM 1425 O O . HIS A 1 180 ? 22.311 -12.489 9.481 1.00 88.94 180 HIS A O 1
ATOM 1431 N N . ASN A 1 181 ? 22.030 -13.311 7.428 1.00 91.19 181 ASN A N 1
ATOM 1432 C CA . ASN A 1 181 ? 23.170 -12.675 6.765 1.00 91.19 181 ASN A CA 1
ATOM 1433 C C . ASN A 1 181 ? 22.708 -11.508 5.880 1.00 91.19 181 ASN A C 1
ATOM 1435 O O . ASN A 1 181 ? 23.122 -11.410 4.726 1.00 91.19 181 ASN A O 1
ATOM 1439 N N . LYS A 1 182 ? 21.831 -10.648 6.413 1.00 93.75 182 LYS A N 1
ATOM 1440 C CA . LYS A 1 182 ? 21.406 -9.420 5.729 1.00 93.75 182 LYS A CA 1
ATOM 1441 C C . LYS A 1 182 ? 22.618 -8.514 5.500 1.00 93.75 182 LYS A C 1
ATOM 1443 O O . LYS A 1 182 ? 23.442 -8.341 6.398 1.00 93.75 182 LYS A O 1
ATOM 1448 N N . ILE A 1 183 ? 22.721 -7.918 4.314 1.00 92.44 183 ILE A N 1
ATOM 1449 C CA . ILE A 1 183 ? 23.737 -6.891 4.021 1.00 92.44 183 ILE A CA 1
ATOM 1450 C C . ILE A 1 183 ? 23.412 -5.599 4.793 1.00 92.44 183 ILE A C 1
ATOM 1452 O O . ILE A 1 183 ? 24.298 -4.808 5.123 1.00 92.44 183 ILE A O 1
ATOM 1456 N N . GLY A 1 184 ? 22.124 -5.352 5.026 1.00 93.50 184 GLY A N 1
ATOM 1457 C CA . GLY A 1 184 ? 21.589 -4.162 5.663 1.00 93.50 184 GLY A CA 1
ATOM 1458 C C . GLY A 1 184 ? 21.193 -4.345 7.113 1.00 93.50 184 GLY A C 1
ATOM 1459 O O . GLY A 1 184 ? 21.791 -5.118 7.855 1.00 93.50 184 GLY A O 1
ATOM 1460 N N . PHE A 1 185 ? 20.218 -3.547 7.521 1.00 95.19 185 PHE A N 1
ATOM 1461 C CA . PHE A 1 185 ? 19.719 -3.513 8.883 1.00 95.19 185 PHE A CA 1
ATOM 1462 C C . PHE A 1 185 ? 18.872 -4.753 9.190 1.00 95.19 185 PHE A C 1
ATOM 1464 O O . PHE A 1 185 ? 18.121 -5.243 8.342 1.00 95.19 185 PHE A O 1
ATOM 1471 N N . ASP A 1 186 ? 19.011 -5.253 10.415 1.00 95.62 186 ASP A N 1
ATOM 1472 C CA . ASP A 1 186 ? 18.214 -6.343 10.964 1.00 95.62 186 ASP A CA 1
ATOM 1473 C C . ASP A 1 186 ? 17.583 -5.864 12.270 1.00 95.62 186 ASP A C 1
ATOM 1475 O O . ASP A 1 186 ? 18.294 -5.551 13.223 1.00 95.62 186 ASP A O 1
ATOM 1479 N N . ASP A 1 187 ? 16.254 -5.814 12.310 1.00 95.56 187 ASP A N 1
ATOM 1480 C CA . ASP A 1 187 ? 15.498 -5.413 13.501 1.00 95.56 187 ASP A CA 1
ATOM 1481 C C . ASP A 1 187 ? 15.390 -6.538 14.545 1.00 95.56 187 ASP A C 1
ATOM 1483 O O . ASP A 1 187 ? 14.872 -6.336 15.641 1.00 95.56 187 ASP A O 1
ATOM 1487 N N . GLY A 1 188 ? 15.858 -7.748 14.214 1.00 95.88 188 GLY A N 1
ATOM 1488 C CA . GLY A 1 188 ? 15.798 -8.907 15.102 1.00 95.88 188 GLY A CA 1
ATOM 1489 C C . GLY A 1 188 ? 14.394 -9.497 15.274 1.00 95.88 188 GLY A C 1
ATOM 1490 O O . GLY A 1 188 ? 14.209 -10.389 16.104 1.00 95.88 188 GLY A O 1
ATOM 1491 N N . LEU A 1 189 ? 13.409 -9.053 14.486 1.00 96.44 189 LEU A N 1
ATOM 1492 C CA . LEU A 1 189 ? 12.013 -9.502 14.565 1.00 96.44 189 LEU A CA 1
ATOM 1493 C C . LEU A 1 189 ? 11.667 -10.598 13.552 1.00 96.44 189 LEU A C 1
ATOM 1495 O O . LEU A 1 189 ? 10.518 -11.041 13.484 1.00 96.44 189 LEU A O 1
ATOM 1499 N N . ALA A 1 190 ? 12.648 -11.052 12.767 1.00 95.75 190 ALA A N 1
ATOM 1500 C CA . ALA A 1 190 ? 12.441 -12.003 11.680 1.00 95.75 190 ALA A CA 1
ATOM 1501 C C . ALA A 1 190 ? 11.342 -11.495 10.723 1.00 95.75 190 ALA A C 1
ATOM 1503 O O . ALA A 1 190 ? 11.456 -10.383 10.222 1.00 95.75 190 ALA A O 1
ATOM 1504 N N . ASP A 1 191 ? 10.273 -12.253 10.479 1.00 96.06 191 ASP A N 1
ATOM 1505 C CA . ASP A 1 191 ? 9.161 -11.891 9.582 1.00 96.06 191 ASP A CA 1
ATOM 1506 C C . ASP A 1 191 ? 7.988 -11.161 10.259 1.00 96.06 191 ASP A C 1
ATOM 1508 O O . ASP A 1 191 ? 6.941 -10.961 9.632 1.00 96.06 191 ASP A O 1
ATOM 1512 N N . LYS A 1 192 ? 8.153 -10.764 11.525 1.00 98.19 192 LYS A N 1
ATOM 1513 C CA . LYS A 1 192 ? 7.200 -9.921 12.252 1.00 98.19 192 LYS A CA 1
ATOM 1514 C C . LYS A 1 192 ? 7.423 -8.446 11.945 1.00 98.19 192 LYS A C 1
ATOM 1516 O O . LYS A 1 192 ? 8.562 -8.018 11.752 1.00 98.19 192 LYS A O 1
ATOM 1521 N N . CYS A 1 193 ? 6.341 -7.675 11.946 1.00 97.88 193 CYS A N 1
ATOM 1522 C CA . CYS A 1 193 ? 6.349 -6.245 11.641 1.00 97.88 193 CYS A CA 1
ATOM 1523 C C . CYS A 1 193 ? 5.739 -5.448 12.801 1.00 97.88 193 CYS A C 1
ATOM 1525 O O . CYS A 1 193 ? 4.782 -5.898 13.436 1.00 97.88 193 CYS A O 1
ATOM 1527 N N . ILE A 1 194 ? 6.288 -4.262 13.069 1.00 98.44 194 ILE A N 1
ATOM 1528 C CA . ILE A 1 194 ? 5.797 -3.356 14.111 1.00 98.44 194 ILE A CA 1
ATOM 1529 C C . ILE A 1 194 ? 4.659 -2.519 13.521 1.00 98.44 194 ILE A C 1
ATOM 1531 O O . ILE A 1 194 ? 4.863 -1.407 13.049 1.00 98.44 194 ILE A O 1
ATOM 1535 N N . GLY A 1 195 ? 3.455 -3.088 13.533 1.00 96.81 195 GLY A N 1
ATOM 1536 C CA . GLY A 1 195 ? 2.243 -2.411 13.088 1.00 96.81 195 GLY A CA 1
ATOM 1537 C C . GLY A 1 195 ? 2.237 -2.023 11.605 1.00 96.81 195 GLY A C 1
ATOM 1538 O O . GLY A 1 195 ? 2.913 -2.625 10.761 1.00 96.81 195 GLY A O 1
ATOM 1539 N N . SER A 1 196 ? 1.416 -1.015 11.331 1.00 97.88 196 SER A N 1
ATOM 1540 C CA . SER A 1 196 ? 1.108 -0.433 10.028 1.00 97.88 196 SER A CA 1
ATOM 1541 C C . SER A 1 196 ? 0.832 1.061 10.228 1.00 97.88 196 SER A C 1
ATOM 1543 O O . SER A 1 196 ? 0.422 1.451 11.328 1.00 97.88 196 SER A O 1
ATOM 1545 N N . TYR A 1 197 ? 1.104 1.875 9.215 1.00 97.38 197 TYR A N 1
ATOM 1546 C CA . TYR A 1 197 ? 0.857 3.322 9.180 1.00 97.38 197 TYR A CA 1
ATOM 1547 C C . TYR A 1 197 ? 0.783 3.783 7.720 1.00 97.38 197 TYR A C 1
ATOM 1549 O O . TYR A 1 197 ? 1.099 2.982 6.836 1.00 97.38 197 TYR A O 1
ATOM 1557 N N . TRP A 1 198 ? 0.414 5.050 7.477 1.00 96.75 198 TRP A N 1
ATOM 1558 C CA . TRP A 1 198 ? 0.174 5.550 6.117 1.00 96.75 198 TRP A CA 1
ATOM 1559 C C . TRP A 1 198 ? -0.805 4.634 5.382 1.00 96.75 198 TRP A C 1
ATOM 1561 O O . TRP A 1 198 ? -0.588 4.198 4.254 1.00 96.75 198 TRP A O 1
ATOM 1571 N N . ASN A 1 199 ? -1.838 4.245 6.134 1.00 98.06 199 ASN A N 1
ATOM 1572 C CA . ASN A 1 199 ? -2.894 3.379 5.664 1.00 98.06 199 ASN A CA 1
ATOM 1573 C C . ASN A 1 199 ? -3.884 4.246 4.884 1.00 98.06 199 ASN A C 1
ATOM 1575 O O . ASN A 1 199 ? -4.692 4.916 5.517 1.00 98.06 199 ASN A O 1
ATOM 1579 N N . CYS A 1 200 ? -3.773 4.237 3.559 1.00 95.38 200 CYS A N 1
ATOM 1580 C CA . CYS A 1 200 ? -4.588 5.024 2.632 1.00 95.38 200 CYS A CA 1
ATOM 1581 C C . CYS A 1 200 ? -5.951 4.329 2.416 1.00 95.38 200 CYS A C 1
ATOM 1583 O O . CYS A 1 200 ? -6.644 3.993 3.389 1.00 95.38 200 CYS A O 1
ATOM 1585 N N . SER A 1 201 ? -6.288 3.967 1.176 1.00 95.75 201 SER A N 1
ATOM 1586 C CA . SER A 1 201 ? -7.473 3.193 0.818 1.00 95.75 201 SER A CA 1
ATOM 1587 C C . SER A 1 201 ? -7.294 1.681 1.103 1.00 95.75 201 SER A C 1
ATOM 1589 O O . SER A 1 201 ? -6.556 1.221 1.992 1.00 95.75 201 SER A O 1
ATOM 1591 N N . GLY A 1 202 ? -8.069 0.844 0.429 1.00 96.25 202 GLY A N 1
ATOM 1592 C CA . GLY A 1 202 ? -8.098 -0.589 0.649 1.00 96.25 202 GLY A CA 1
ATOM 1593 C C . GLY A 1 202 ? -9.257 -1.243 -0.076 1.00 96.25 202 GLY A C 1
ATOM 1594 O O . GLY A 1 202 ? -9.852 -0.679 -0.981 1.00 96.25 202 GLY A O 1
ATOM 1595 N N . THR A 1 203 ? -9.589 -2.466 0.319 1.00 96.81 203 THR A N 1
ATOM 1596 C CA . THR A 1 203 ? -10.805 -3.117 -0.171 1.00 96.81 203 THR A CA 1
ATOM 1597 C C . THR A 1 203 ? -11.298 -4.185 0.789 1.00 96.81 203 THR A C 1
ATOM 1599 O O . THR A 1 203 ? -10.529 -4.793 1.546 1.00 96.81 203 THR A O 1
ATOM 1602 N N . THR A 1 204 ? -12.587 -4.497 0.696 1.00 97.31 204 THR A N 1
ATOM 1603 C CA . THR A 1 204 ? -13.148 -5.694 1.317 1.00 97.31 204 THR A CA 1
ATOM 1604 C C . THR A 1 204 ? -12.983 -6.883 0.376 1.00 97.31 204 THR A C 1
ATOM 1606 O O . THR A 1 204 ? -13.524 -6.919 -0.728 1.00 97.31 204 THR A O 1
ATOM 1609 N N . THR A 1 205 ? -12.263 -7.915 0.816 1.00 98.00 205 THR A N 1
ATOM 1610 C CA . THR A 1 205 ? -12.043 -9.104 -0.007 1.00 98.00 205 THR A CA 1
ATOM 1611 C C . THR A 1 205 ? -13.356 -9.849 -0.259 1.00 98.00 205 THR A C 1
ATOM 1613 O O . THR A 1 205 ? -14.259 -9.867 0.591 1.00 98.00 205 THR A O 1
ATOM 1616 N N . PRO A 1 206 ? -13.452 -10.616 -1.361 1.00 97.06 206 PRO A N 1
ATOM 1617 C CA . PRO A 1 206 ? -14.625 -11.441 -1.622 1.00 97.06 206 PRO A CA 1
ATOM 1618 C C . PRO A 1 206 ? -14.956 -12.441 -0.504 1.00 97.06 206 PRO A C 1
ATOM 1620 O O . PRO A 1 206 ? -16.080 -12.935 -0.474 1.00 97.06 206 PRO A O 1
ATOM 1623 N N . TRP A 1 207 ? -14.021 -12.752 0.398 1.00 97.62 207 TRP A N 1
ATOM 1624 C CA . TRP A 1 207 ? -14.182 -13.714 1.490 1.00 97.62 207 TRP A CA 1
ATOM 1625 C C . TRP A 1 207 ? -14.349 -13.091 2.886 1.00 97.62 207 TRP A C 1
ATOM 1627 O O . TRP A 1 207 ? -14.305 -13.826 3.875 1.00 97.62 207 TRP A O 1
ATOM 1637 N N . GLY A 1 208 ? -14.601 -11.782 2.983 1.00 96.88 208 GLY A N 1
ATOM 1638 C CA . GLY A 1 208 ? -14.979 -11.136 4.247 1.00 96.88 208 GLY A CA 1
ATOM 1639 C C . GLY A 1 208 ? -13.801 -10.852 5.182 1.00 96.88 208 GLY A C 1
ATOM 1640 O O . GLY A 1 208 ? -13.914 -11.008 6.398 1.00 96.88 208 GLY A O 1
ATOM 1641 N N . THR A 1 209 ? -12.666 -10.476 4.603 1.00 98.44 209 THR A N 1
ATOM 1642 C CA . THR A 1 209 ? -11.547 -9.788 5.269 1.00 98.44 209 THR A CA 1
ATOM 1643 C C . THR A 1 209 ? -11.363 -8.423 4.601 1.00 98.44 209 THR A C 1
ATOM 1645 O O . THR A 1 209 ? -12.005 -8.154 3.588 1.00 98.44 209 THR A O 1
ATOM 1648 N N . VAL A 1 210 ? -10.510 -7.558 5.141 1.00 98.69 210 VAL A N 1
ATOM 1649 C CA . VAL A 1 210 ? -10.192 -6.255 4.532 1.00 98.69 210 VAL A CA 1
ATOM 1650 C C . VAL A 1 210 ? -8.697 -6.185 4.273 1.00 98.69 210 VAL A C 1
ATOM 1652 O O . VAL A 1 210 ? -7.927 -6.581 5.142 1.00 98.69 210 VAL A O 1
ATOM 1655 N N . ILE A 1 211 ? -8.285 -5.712 3.098 1.00 98.56 211 ILE A N 1
ATOM 1656 C CA . ILE A 1 211 ? -6.887 -5.365 2.830 1.00 98.56 211 ILE A CA 1
ATOM 1657 C C . ILE A 1 211 ? -6.759 -3.852 2.897 1.00 98.56 211 ILE A C 1
ATOM 1659 O O . ILE A 1 211 ? -7.393 -3.153 2.118 1.00 98.56 211 ILE A O 1
ATOM 1663 N N . SER A 1 212 ? -5.939 -3.379 3.827 1.00 98.62 212 SER A N 1
ATOM 1664 C CA . SER A 1 212 ? -5.520 -1.985 3.925 1.00 98.62 212 SER A CA 1
ATOM 1665 C C . SER A 1 212 ? -4.233 -1.765 3.132 1.00 98.62 212 SER A C 1
ATOM 1667 O O . SER A 1 212 ? -3.380 -2.658 3.087 1.00 98.62 212 SER A O 1
ATOM 1669 N N . ALA A 1 213 ? -4.088 -0.601 2.511 1.00 98.44 213 ALA A N 1
ATOM 1670 C CA . ALA A 1 213 ? -2.941 -0.253 1.692 1.00 98.44 213 ALA A CA 1
ATOM 1671 C C . ALA A 1 213 ? -1.959 0.643 2.458 1.00 98.44 213 ALA A C 1
ATOM 1673 O O . ALA A 1 213 ? -2.362 1.673 2.982 1.00 98.44 213 ALA A O 1
ATOM 1674 N N . GLU A 1 214 ? -0.689 0.243 2.573 1.00 98.69 214 GLU A N 1
ATOM 1675 C CA . GLU A 1 214 ? 0.373 1.153 3.026 1.00 98.69 214 GLU A CA 1
ATOM 1676 C C . GLU A 1 214 ? 0.918 1.929 1.814 1.00 98.69 214 GLU A C 1
ATOM 1678 O O . GLU A 1 214 ? 1.533 1.321 0.931 1.00 98.69 214 GLU A O 1
ATOM 1683 N N . GLU A 1 215 ? 0.725 3.247 1.798 1.00 96.06 215 GLU A N 1
ATOM 1684 C CA . GLU A 1 215 ? 1.056 4.124 0.669 1.00 96.06 215 GLU A CA 1
ATOM 1685 C C . GLU A 1 215 ? 2.433 4.797 0.873 1.00 96.06 215 GLU A C 1
ATOM 1687 O O . GLU A 1 215 ? 3.469 4.157 0.634 1.00 96.06 215 GLU A O 1
ATOM 1692 N N . TRP A 1 216 ? 2.480 6.034 1.398 1.00 94.75 216 TRP A N 1
ATOM 1693 C CA . TRP A 1 216 ? 3.690 6.827 1.713 1.00 94.75 216 TRP A CA 1
ATOM 1694 C C . TRP A 1 216 ? 4.481 6.308 2.913 1.00 94.75 216 TRP A C 1
ATOM 1696 O O . TRP A 1 216 ? 4.884 7.028 3.825 1.00 94.75 216 TRP A O 1
ATOM 1706 N N . HIS A 1 217 ? 4.776 5.014 2.907 1.00 95.00 217 HIS A N 1
ATOM 1707 C CA . HIS A 1 217 ? 5.605 4.375 3.911 1.00 95.00 217 HIS A CA 1
ATOM 1708 C C . HIS A 1 217 ? 6.964 5.083 4.096 1.00 95.00 217 HIS A C 1
ATOM 1710 O O . HIS A 1 217 ? 7.499 5.137 5.206 1.00 95.00 217 HIS A O 1
ATOM 1716 N N . ASP A 1 218 ? 7.533 5.662 3.037 1.00 94.88 218 ASP A N 1
ATOM 1717 C CA . ASP A 1 218 ? 8.814 6.362 3.087 1.00 94.88 218 ASP A CA 1
ATOM 1718 C C . ASP A 1 218 ? 8.774 7.732 3.802 1.00 94.88 218 ASP A C 1
ATOM 1720 O O . ASP A 1 218 ? 9.829 8.299 4.105 1.00 94.88 218 ASP A O 1
ATOM 1724 N N . ALA A 1 219 ? 7.590 8.196 4.221 1.00 96.25 219 ALA A N 1
ATOM 1725 C CA . ALA A 1 219 ? 7.422 9.287 5.182 1.00 96.25 219 ALA A CA 1
ATOM 1726 C C . ALA A 1 219 ? 8.095 9.008 6.533 1.00 96.25 219 ALA A C 1
ATOM 1728 O O . ALA A 1 219 ? 8.521 9.926 7.245 1.00 96.25 219 ALA A O 1
ATOM 1729 N N . HIS A 1 220 ? 8.181 7.737 6.933 1.00 98.00 220 HIS A N 1
ATOM 1730 C CA . HIS A 1 220 ? 8.698 7.345 8.245 1.00 98.00 220 HIS A CA 1
ATOM 1731 C C . HIS A 1 220 ? 9.891 6.403 8.192 1.00 98.00 220 HIS A C 1
ATOM 1733 O O . HIS A 1 220 ? 10.603 6.295 9.192 1.00 98.00 220 HIS A O 1
ATOM 1739 N N . VAL A 1 221 ? 10.157 5.753 7.061 1.00 97.75 221 VAL A N 1
ATOM 1740 C CA . VAL A 1 221 ? 11.325 4.883 6.877 1.00 97.75 221 VAL A CA 1
ATOM 1741 C C . VAL A 1 221 ? 12.069 5.225 5.596 1.00 97.75 221 VAL A C 1
ATOM 1743 O O . VAL A 1 221 ? 11.516 5.781 4.663 1.00 97.75 221 VAL A O 1
ATOM 1746 N N . TYR A 1 222 ? 13.343 4.852 5.499 1.00 96.25 222 TYR A N 1
ATOM 1747 C CA . TYR A 1 222 ? 14.037 4.975 4.220 1.00 96.25 222 TYR A CA 1
ATOM 1748 C C . TYR A 1 222 ? 13.522 3.913 3.234 1.00 96.25 222 TYR A C 1
ATOM 1750 O O . TYR A 1 222 ? 13.712 2.716 3.468 1.00 96.25 222 TYR A O 1
ATOM 1758 N N . GLY A 1 223 ? 12.867 4.357 2.158 1.00 93.75 223 GLY A N 1
ATOM 1759 C CA . GLY A 1 223 ? 12.219 3.496 1.162 1.00 93.75 223 GLY A CA 1
ATOM 1760 C C . GLY A 1 223 ? 13.164 2.583 0.360 1.00 93.75 223 GLY A C 1
ATOM 1761 O O . GLY A 1 223 ? 12.865 1.390 0.235 1.00 93.75 223 GLY A O 1
ATOM 1762 N N . PRO A 1 224 ? 14.299 3.080 -0.176 1.00 94.56 224 PRO A N 1
ATOM 1763 C CA . PRO A 1 224 ? 15.220 2.257 -0.960 1.00 94.56 224 PRO A CA 1
ATOM 1764 C C . PRO A 1 224 ? 15.868 1.123 -0.156 1.00 94.56 224 PRO A C 1
ATOM 1766 O O . PRO A 1 224 ? 16.172 1.264 1.031 1.00 94.56 224 PRO A O 1
ATOM 1769 N N . VAL A 1 225 ? 16.162 0.008 -0.829 1.00 95.62 225 VAL A N 1
ATOM 1770 C CA . VAL A 1 225 ? 16.723 -1.205 -0.209 1.00 95.62 225 VAL A CA 1
ATOM 1771 C C . VAL A 1 225 ? 18.081 -1.598 -0.786 1.00 95.62 225 VAL A C 1
ATOM 1773 O O . VAL A 1 225 ? 18.583 -1.021 -1.752 1.00 95.62 225 VAL A O 1
ATOM 1776 N N . LYS A 1 226 ? 18.740 -2.563 -0.144 1.00 95.88 226 LYS A N 1
ATOM 1777 C CA . LYS A 1 226 ? 19.957 -3.188 -0.671 1.00 95.88 226 LYS A CA 1
ATOM 1778 C C . LYS A 1 226 ? 19.610 -4.240 -1.727 1.00 95.88 226 LYS A C 1
ATOM 1780 O O . LYS A 1 226 ? 18.471 -4.679 -1.820 1.00 95.88 226 LYS A O 1
ATOM 1785 N N . ALA A 1 227 ? 20.610 -4.695 -2.485 1.00 94.69 227 ALA A N 1
ATOM 1786 C CA . ALA A 1 227 ? 20.410 -5.690 -3.543 1.00 94.69 227 ALA A CA 1
ATOM 1787 C C . ALA A 1 227 ? 19.853 -7.041 -3.042 1.00 94.69 227 ALA A C 1
ATOM 1789 O O . ALA A 1 227 ? 19.263 -7.773 -3.830 1.00 94.69 227 ALA A O 1
ATOM 1790 N N . ASP A 1 228 ? 20.024 -7.377 -1.757 1.00 95.94 228 ASP A N 1
ATOM 1791 C CA . ASP A 1 228 ? 19.417 -8.556 -1.117 1.00 95.94 228 ASP A CA 1
ATOM 1792 C C . ASP A 1 228 ? 18.010 -8.292 -0.543 1.00 95.94 228 ASP A C 1
ATOM 1794 O O . ASP A 1 228 ? 17.462 -9.136 0.160 1.00 95.94 228 ASP A O 1
ATOM 1798 N N . GLY A 1 229 ? 17.441 -7.106 -0.784 1.00 96.75 229 GLY A N 1
ATOM 1799 C CA . GLY A 1 229 ? 16.152 -6.665 -0.250 1.00 96.75 229 GLY A CA 1
ATOM 1800 C C . GLY A 1 229 ? 16.182 -6.226 1.220 1.00 96.75 229 GLY A C 1
ATOM 1801 O O . GLY A 1 229 ? 15.143 -5.865 1.775 1.00 96.75 229 GLY A O 1
ATOM 1802 N N . SER A 1 230 ? 17.335 -6.249 1.895 1.00 96.69 230 SER A N 1
ATOM 1803 C CA . SER A 1 230 ? 17.434 -5.756 3.275 1.00 96.69 230 SER A CA 1
ATOM 1804 C C . SER A 1 230 ? 17.361 -4.225 3.337 1.00 96.69 230 SER A C 1
ATOM 1806 O O . SER A 1 230 ? 17.776 -3.525 2.410 1.00 96.69 230 SER A O 1
ATOM 1808 N N . SER A 1 231 ? 16.816 -3.681 4.429 1.00 95.81 231 SER A N 1
ATOM 1809 C CA . SER A 1 231 ? 16.677 -2.232 4.589 1.00 95.81 231 SER A CA 1
ATOM 1810 C C . SER A 1 231 ? 18.008 -1.557 4.928 1.00 95.81 231 SER A C 1
ATOM 1812 O O . SER A 1 231 ? 18.979 -2.183 5.363 1.00 95.81 231 SER A O 1
ATOM 1814 N N . PHE A 1 232 ? 18.060 -0.239 4.776 1.00 95.94 232 PHE A N 1
ATOM 1815 C CA . PHE A 1 232 ? 19.106 0.566 5.402 1.00 95.94 232 PHE A CA 1
ATOM 1816 C C . PHE A 1 232 ? 18.841 0.752 6.906 1.00 95.94 232 PHE A C 1
ATOM 1818 O O . PHE A 1 232 ? 17.728 0.472 7.363 1.00 95.94 232 PHE A O 1
ATOM 1825 N N . PRO A 1 233 ? 19.846 1.204 7.687 1.00 96.19 233 PRO A N 1
ATOM 1826 C CA . PRO A 1 233 ? 19.625 1.624 9.065 1.00 96.19 233 PRO A CA 1
ATOM 1827 C C . PRO A 1 233 ? 18.530 2.699 9.151 1.00 96.19 233 PRO A C 1
ATOM 1829 O O . PRO A 1 233 ? 18.530 3.605 8.311 1.00 96.19 233 PRO A O 1
ATOM 1832 N N . PRO A 1 234 ? 17.646 2.663 10.162 1.00 96.94 234 PRO A N 1
ATOM 1833 C CA . PRO A 1 234 ? 16.577 3.653 10.317 1.00 96.94 234 PRO A CA 1
ATOM 1834 C C . PRO A 1 234 ? 17.090 5.096 10.448 1.00 96.94 234 PRO A C 1
ATOM 1836 O O . PRO A 1 234 ? 16.414 6.032 10.039 1.00 96.94 234 PRO A O 1
ATOM 1839 N N . THR A 1 235 ? 18.331 5.269 10.913 1.00 97.06 235 THR A N 1
ATOM 1840 C CA . THR A 1 235 ? 19.038 6.558 11.010 1.00 97.06 235 THR A CA 1
ATOM 1841 C C . THR A 1 235 ? 19.521 7.128 9.670 1.00 97.06 235 THR A C 1
ATOM 1843 O O . THR A 1 235 ? 20.191 8.157 9.632 1.00 97.06 235 THR A O 1
ATOM 1846 N N . THR A 1 236 ? 19.187 6.481 8.547 1.00 96.62 236 THR A N 1
ATOM 1847 C CA . THR A 1 236 ? 19.464 7.006 7.196 1.00 96.62 236 THR A CA 1
ATOM 1848 C C . THR A 1 236 ? 18.626 8.246 6.884 1.00 96.62 236 THR A C 1
ATOM 1850 O O . THR A 1 236 ? 19.079 9.113 6.137 1.00 96.62 236 THR A O 1
ATOM 1853 N N . ILE A 1 237 ? 17.431 8.346 7.473 1.00 96.31 237 ILE A N 1
ATOM 1854 C CA . ILE A 1 237 ? 16.613 9.561 7.466 1.00 96.31 237 ILE A CA 1
ATOM 1855 C C . ILE A 1 237 ? 16.451 10.065 8.900 1.00 96.31 237 ILE A C 1
ATOM 1857 O O . ILE A 1 237 ? 16.405 9.251 9.829 1.00 96.31 237 ILE A O 1
ATOM 1861 N N . PRO A 1 238 ? 16.394 11.385 9.116 1.00 97.94 238 PRO A N 1
ATOM 1862 C CA . PRO A 1 238 ? 16.182 11.921 10.445 1.00 97.94 238 PRO A CA 1
ATOM 1863 C C . PRO A 1 238 ? 14.700 11.897 10.819 1.00 97.94 238 PRO A C 1
ATOM 1865 O O . PRO A 1 238 ? 13.834 11.856 9.949 1.00 97.94 238 PRO A O 1
ATOM 1868 N N . PHE A 1 239 ? 14.416 12.024 12.111 1.00 98.44 239 PHE A N 1
ATOM 1869 C CA . PHE A 1 239 ? 13.114 12.500 12.566 1.00 98.44 239 PHE A CA 1
ATOM 1870 C C . PHE A 1 239 ? 13.061 14.030 12.468 1.00 98.44 239 PHE A C 1
ATOM 1872 O O . PHE A 1 239 ? 13.955 14.710 12.981 1.00 98.44 239 PHE A O 1
ATOM 1879 N N . VAL A 1 240 ? 12.029 14.574 11.822 1.00 98.12 240 VAL A N 1
ATOM 1880 C CA . VAL A 1 240 ? 11.838 16.024 11.649 1.00 98.12 240 VAL A CA 1
ATOM 1881 C C . VAL A 1 240 ? 10.724 16.493 12.578 1.00 98.12 240 VAL A C 1
ATOM 1883 O O . VAL A 1 240 ? 9.562 16.138 12.397 1.00 98.12 240 VAL A O 1
ATOM 1886 N N . THR A 1 241 ? 11.056 17.309 13.577 1.00 96.19 241 THR A N 1
ATOM 1887 C CA . THR A 1 241 ? 10.135 17.651 14.675 1.00 96.19 241 THR A CA 1
ATOM 1888 C C . THR A 1 241 ? 8.969 18.538 14.242 1.00 96.19 241 THR A C 1
ATOM 1890 O O . THR A 1 241 ? 7.944 18.547 14.912 1.00 96.19 241 THR A O 1
ATOM 1893 N N . THR A 1 242 ? 9.095 19.271 13.132 1.00 95.31 242 THR A N 1
ATOM 1894 C CA . THR A 1 242 ? 8.033 20.152 12.620 1.00 95.31 242 THR A CA 1
ATOM 1895 C C . THR A 1 242 ? 7.016 19.437 11.750 1.00 95.31 242 THR A C 1
ATOM 1897 O O . THR A 1 242 ? 5.910 19.935 11.624 1.00 95.31 242 THR A O 1
ATOM 1900 N N . THR A 1 243 ? 7.384 18.316 11.125 1.00 96.50 243 THR A N 1
ATOM 1901 C CA . THR A 1 243 ? 6.479 17.545 10.257 1.00 96.50 243 THR A CA 1
ATOM 1902 C C . THR A 1 243 ? 6.135 16.183 10.830 1.00 96.50 243 THR A C 1
ATOM 1904 O O . THR A 1 243 ? 5.272 15.523 10.287 1.00 96.50 243 THR A O 1
ATOM 1907 N N . PHE A 1 244 ? 6.822 15.731 11.881 1.00 96.88 244 PHE A N 1
ATOM 1908 C CA . PHE A 1 244 ? 6.730 14.384 12.460 1.00 96.88 244 PHE A CA 1
ATOM 1909 C C . PHE A 1 244 ? 7.104 13.240 11.497 1.00 96.88 244 PHE A C 1
ATOM 1911 O O . PHE A 1 244 ? 6.956 12.067 11.836 1.00 96.88 244 PHE A O 1
ATOM 1918 N N . SER A 1 245 ? 7.686 13.557 10.337 1.00 97.25 245 SER A N 1
ATOM 1919 C CA . SER A 1 245 ? 8.290 12.561 9.445 1.00 97.25 245 SER A CA 1
ATOM 1920 C C . SER A 1 245 ? 9.500 11.873 10.100 1.00 97.25 245 SER A C 1
ATOM 1922 O O . SER A 1 245 ? 10.146 12.419 10.999 1.00 97.25 245 SER A O 1
ATOM 1924 N N . GLY A 1 246 ? 9.822 10.658 9.651 1.00 97.94 246 GLY A N 1
ATOM 1925 C CA . GLY A 1 246 ? 10.973 9.890 10.134 1.00 97.94 246 GLY A CA 1
ATOM 1926 C C . GLY A 1 246 ? 10.776 9.154 11.464 1.00 97.94 246 GLY A C 1
ATOM 1927 O O . GLY A 1 246 ? 11.759 8.888 12.158 1.00 97.94 246 GLY A O 1
ATOM 1928 N N . LEU A 1 247 ? 9.544 8.779 11.840 1.00 98.12 247 LEU A N 1
ATOM 1929 C CA . LEU A 1 247 ? 9.278 8.001 13.067 1.00 98.12 247 LEU A CA 1
ATOM 1930 C C . LEU A 1 247 ? 10.063 6.679 13.142 1.00 98.12 247 LEU A C 1
ATOM 1932 O O . LEU A 1 247 ? 10.378 6.202 14.235 1.00 98.12 247 LEU A O 1
ATOM 1936 N N . GLY A 1 248 ? 10.442 6.106 11.997 1.00 98.06 248 GLY A N 1
ATOM 1937 C CA . GLY A 1 248 ? 11.305 4.933 11.923 1.00 98.06 248 GLY A CA 1
ATOM 1938 C C . GLY A 1 248 ? 12.659 5.125 12.601 1.00 98.06 248 GLY A C 1
ATOM 1939 O O . GLY A 1 248 ? 13.178 4.165 13.165 1.00 98.06 248 GLY A O 1
ATOM 1940 N N . ASN A 1 249 ? 13.188 6.352 12.634 1.00 98.44 249 ASN A N 1
ATOM 1941 C CA . ASN A 1 249 ? 14.405 6.702 13.369 1.00 98.44 249 ASN A CA 1
ATOM 1942 C C . ASN A 1 249 ? 14.234 6.479 14.884 1.00 98.44 249 ASN A C 1
ATOM 1944 O O . ASN A 1 249 ? 15.108 5.908 15.532 1.00 98.44 249 ASN A O 1
ATOM 1948 N N . ILE A 1 250 ? 13.077 6.864 15.437 1.00 98.44 250 ILE A N 1
ATOM 1949 C CA . ILE A 1 250 ? 12.768 6.762 16.873 1.00 98.44 250 ILE A CA 1
ATOM 1950 C C . ILE A 1 250 ? 12.487 5.315 17.290 1.00 98.44 250 ILE A C 1
ATOM 1952 O O . ILE A 1 250 ? 12.889 4.887 18.375 1.00 98.44 250 ILE A O 1
ATOM 1956 N N . PHE A 1 251 ? 11.763 4.572 16.451 1.00 98.19 251 PHE A N 1
ATOM 1957 C CA . PHE A 1 251 ? 11.287 3.220 16.766 1.00 98.19 251 PHE A CA 1
ATOM 1958 C C . PHE A 1 251 ? 12.133 2.099 16.158 1.00 98.19 251 PHE A C 1
ATOM 1960 O O . PHE A 1 251 ? 11.785 0.930 16.306 1.00 98.19 251 PHE A O 1
ATOM 1967 N N . GLU A 1 252 ? 13.233 2.454 15.492 1.00 97.50 252 GLU A N 1
ATOM 1968 C CA . GLU A 1 252 ? 14.169 1.535 14.840 1.00 97.50 252 GLU A CA 1
ATOM 1969 C C . GLU A 1 252 ? 13.489 0.601 13.815 1.00 97.50 252 GLU A C 1
ATOM 1971 O O . GLU A 1 252 ? 13.745 -0.602 13.752 1.00 97.50 252 GLU A O 1
ATOM 1976 N N . LEU A 1 253 ? 12.594 1.161 12.992 1.00 98.06 253 LEU A N 1
ATOM 1977 C CA . LEU A 1 253 ? 11.772 0.394 12.050 1.00 98.06 253 LEU A CA 1
ATOM 1978 C C . LEU A 1 253 ? 12.556 -0.009 10.788 1.00 98.06 253 LEU A C 1
ATOM 1980 O O . LEU A 1 253 ? 13.116 0.838 10.092 1.00 98.06 253 LEU A O 1
ATOM 1984 N N . ALA A 1 254 ? 12.534 -1.296 10.427 1.00 97.56 254 ALA A N 1
ATOM 1985 C CA . ALA A 1 254 ? 13.123 -1.780 9.176 1.00 97.56 254 ALA A CA 1
ATOM 1986 C C . ALA A 1 254 ? 12.270 -1.374 7.959 1.00 97.56 254 ALA A C 1
ATOM 1988 O O . ALA A 1 254 ? 11.152 -1.858 7.781 1.00 97.56 254 ALA A O 1
ATOM 1989 N N . GLY A 1 255 ? 12.799 -0.499 7.097 1.00 97.25 255 GLY A N 1
ATOM 1990 C CA . GLY A 1 255 ? 12.012 0.130 6.027 1.00 97.25 255 GLY A CA 1
ATOM 1991 C C . GLY A 1 255 ? 11.414 -0.825 4.989 1.00 97.25 255 GLY A C 1
ATOM 1992 O O . GLY A 1 255 ? 10.315 -0.596 4.488 1.00 97.25 255 GLY A O 1
ATOM 1993 N N . ASN A 1 256 ? 12.071 -1.961 4.743 1.00 98.00 256 ASN A N 1
ATOM 1994 C CA . ASN A 1 256 ? 11.595 -2.993 3.820 1.00 98.00 256 ASN A CA 1
ATOM 1995 C C . ASN A 1 256 ? 10.338 -3.738 4.317 1.00 98.00 256 ASN A C 1
ATOM 1997 O O . ASN A 1 256 ? 9.763 -4.530 3.574 1.00 98.00 256 ASN A O 1
ATOM 2001 N N . LYS A 1 257 ? 9.893 -3.497 5.558 1.00 98.38 257 LYS A N 1
ATOM 2002 C CA . LYS A 1 257 ? 8.688 -4.096 6.152 1.00 98.38 257 LYS A CA 1
ATOM 2003 C C . LYS A 1 257 ? 7.424 -3.234 6.027 1.00 98.38 257 LYS A C 1
ATOM 2005 O O . LYS A 1 257 ? 6.407 -3.622 6.597 1.00 98.38 257 LYS A O 1
ATOM 2010 N N . TYR A 1 258 ? 7.470 -2.123 5.292 1.00 98.62 258 TYR A N 1
ATOM 2011 C CA . TYR A 1 258 ? 6.329 -1.224 5.046 1.00 98.62 258 TYR A CA 1
ATOM 2012 C C . TYR A 1 258 ? 6.144 -0.960 3.549 1.00 98.62 258 TYR A C 1
ATOM 2014 O O . TYR A 1 258 ? 7.105 -1.151 2.807 1.00 98.62 258 TYR A O 1
ATOM 2022 N N . GLY A 1 259 ? 4.954 -0.538 3.129 1.00 98.44 259 GLY A N 1
ATOM 2023 C CA . GLY A 1 259 ? 4.570 -0.380 1.721 1.00 98.44 259 GLY A CA 1
ATOM 2024 C C . GLY A 1 259 ? 3.925 -1.648 1.154 1.00 98.44 259 GLY A C 1
ATOM 2025 O O . GLY A 1 259 ? 4.232 -2.051 0.036 1.00 98.44 259 GLY A O 1
ATOM 2026 N N . TRP A 1 260 ? 3.129 -2.361 1.958 1.00 98.81 260 TRP A N 1
ATOM 2027 C CA . TRP A 1 260 ? 2.485 -3.626 1.594 1.00 98.81 260 TRP A CA 1
ATOM 2028 C C . TRP A 1 260 ? 0.961 -3.560 1.746 1.00 98.81 260 TRP A C 1
ATOM 2030 O O . TRP A 1 260 ? 0.448 -2.852 2.605 1.00 98.81 260 TRP A O 1
ATOM 2040 N N . GLY A 1 261 ? 0.240 -4.422 1.022 1.00 98.81 261 GLY A N 1
ATOM 2041 C CA . GLY A 1 261 ? -1.153 -4.743 1.351 1.00 98.81 261 GLY A CA 1
ATOM 2042 C C . GLY A 1 261 ? -1.259 -5.557 2.649 1.00 98.81 261 GLY A C 1
ATOM 2043 O O . GLY A 1 261 ? -0.663 -6.638 2.762 1.00 98.81 261 GLY A O 1
ATOM 2044 N N . VAL A 1 262 ? -2.023 -5.051 3.620 1.00 98.88 262 VAL A N 1
ATOM 2045 C CA . VAL A 1 262 ? -2.203 -5.615 4.967 1.00 98.88 262 VAL A CA 1
ATOM 2046 C C . VAL A 1 262 ? -3.608 -6.202 5.118 1.00 98.88 262 VAL A C 1
ATOM 2048 O O . VAL A 1 262 ? -4.576 -5.470 5.303 1.00 98.88 262 VAL A O 1
ATOM 2051 N N . GLU A 1 263 ? -3.737 -7.530 5.074 1.00 98.88 263 GLU A N 1
ATOM 2052 C CA . GLU A 1 263 ? -5.023 -8.210 5.281 1.00 98.88 263 GLU A CA 1
ATOM 2053 C C . GLU A 1 263 ? -5.364 -8.320 6.774 1.00 98.88 263 GLU A C 1
ATOM 2055 O O . GLU A 1 263 ? -4.533 -8.742 7.583 1.00 98.88 263 GLU A O 1
ATOM 2060 N N . VAL A 1 264 ? -6.604 -7.984 7.126 1.00 98.81 264 VAL A N 1
ATOM 2061 C CA . VAL A 1 264 ? -7.181 -8.057 8.469 1.00 98.81 264 VAL A CA 1
ATOM 2062 C C . VAL A 1 264 ? -8.475 -8.869 8.419 1.00 98.81 264 VAL A C 1
ATOM 2064 O O . VAL A 1 264 ? -9.424 -8.512 7.719 1.00 98.81 264 VAL A O 1
ATOM 2067 N N . ASP A 1 265 ? -8.554 -9.947 9.203 1.00 98.25 265 ASP A N 1
ATOM 2068 C CA . ASP A 1 265 ? -9.818 -10.612 9.523 1.00 98.25 265 ASP A CA 1
ATOM 2069 C C . ASP A 1 265 ? -10.481 -9.913 10.721 1.00 98.25 265 ASP A C 1
ATOM 2071 O O . ASP A 1 265 ? -10.026 -10.061 11.867 1.00 98.25 265 ASP A O 1
ATOM 2075 N N . PRO A 1 266 ? -11.576 -9.161 10.515 1.00 97.94 266 PRO A N 1
ATOM 2076 C CA . PRO A 1 266 ? -12.205 -8.440 11.611 1.00 97.94 266 PRO A CA 1
ATOM 2077 C C . PRO A 1 266 ? -12.853 -9.369 12.651 1.00 97.94 266 PRO A C 1
ATOM 2079 O O . PRO A 1 266 ? -12.929 -9.003 13.826 1.00 97.94 266 PRO A O 1
ATOM 2082 N N . GLU A 1 267 ? -13.259 -10.588 12.272 1.00 96.38 267 GLU A N 1
ATOM 2083 C CA . GLU A 1 267 ? -13.883 -11.550 13.193 1.00 96.38 267 GLU A CA 1
ATOM 2084 C C . GLU A 1 267 ? -12.869 -12.210 14.142 1.00 96.38 267 GLU A C 1
ATOM 2086 O O . GLU A 1 267 ? -13.237 -12.682 15.230 1.00 96.38 267 GLU A O 1
ATOM 2091 N N . ASN A 1 268 ? -11.593 -12.247 13.744 1.00 97.06 268 ASN A N 1
ATOM 2092 C CA . ASN A 1 268 ? -10.506 -12.809 14.533 1.00 97.06 268 ASN A CA 1
ATOM 2093 C C . ASN A 1 268 ? -9.857 -11.736 15.421 1.00 97.06 268 ASN A C 1
ATOM 2095 O O . ASN A 1 268 ? -9.006 -10.970 14.981 1.00 97.06 268 ASN A O 1
ATOM 2099 N N . LYS A 1 269 ? -10.202 -11.730 16.713 1.00 97.06 269 LYS A N 1
ATOM 2100 C CA . LYS A 1 269 ? -9.679 -10.757 17.693 1.00 97.06 269 LYS A CA 1
ATOM 2101 C C . LYS A 1 269 ? -8.156 -10.771 17.876 1.00 97.06 269 LYS A C 1
ATOM 2103 O O . LYS A 1 269 ? -7.610 -9.820 18.419 1.00 97.06 269 LYS A O 1
ATOM 2108 N N . ASP A 1 270 ? -7.498 -11.863 17.486 1.00 96.75 270 ASP A N 1
ATOM 2109 C CA . ASP A 1 270 ? -6.052 -12.052 17.628 1.00 96.75 270 ASP A CA 1
ATOM 2110 C C . ASP A 1 270 ? -5.315 -11.823 16.287 1.00 96.75 270 ASP A C 1
ATOM 2112 O O . ASP A 1 270 ? -4.145 -12.190 16.143 1.00 96.75 270 ASP A O 1
ATOM 2116 N N . ASP A 1 271 ? -6.000 -11.256 15.284 1.00 97.94 271 ASP A N 1
ATOM 2117 C CA . ASP A 1 271 ? -5.403 -10.853 14.012 1.00 97.94 271 ASP A CA 1
ATOM 2118 C C . ASP A 1 271 ? -4.995 -9.376 14.021 1.00 97.94 271 ASP A C 1
ATOM 2120 O O . ASP A 1 271 ? -5.843 -8.482 14.045 1.00 97.94 271 ASP A O 1
ATOM 2124 N N . TYR A 1 272 ? -3.687 -9.133 13.977 1.00 98.19 272 TYR A N 1
ATOM 2125 C CA . TYR A 1 272 ? -3.081 -7.801 13.949 1.00 98.19 272 TYR A CA 1
ATOM 2126 C C . TYR A 1 272 ? -2.490 -7.459 12.578 1.00 98.19 272 TYR A C 1
ATOM 2128 O O . TYR A 1 272 ? -1.536 -6.691 12.479 1.00 98.19 272 TYR A O 1
ATOM 2136 N N . GLY A 1 273 ? -3.039 -8.049 11.518 1.00 98.31 273 GLY A N 1
ATOM 2137 C CA . GLY A 1 273 ? -2.655 -7.765 10.146 1.00 98.31 273 GLY A CA 1
ATOM 2138 C C . GLY A 1 273 ? -1.620 -8.747 9.607 1.00 98.31 273 GLY A C 1
ATOM 2139 O O . GLY A 1 273 ? -0.672 -9.155 10.294 1.00 98.31 273 GLY A O 1
ATOM 2140 N N . THR A 1 274 ? -1.796 -9.109 8.341 1.00 98.81 274 THR A N 1
ATOM 2141 C CA . THR A 1 274 ? -0.862 -9.928 7.568 1.00 98.81 274 THR A CA 1
ATOM 2142 C C . THR A 1 274 ? -0.443 -9.177 6.311 1.00 98.81 274 THR A C 1
ATOM 2144 O O . THR A 1 274 ? -1.257 -8.925 5.432 1.00 98.81 274 THR A O 1
ATOM 2147 N N . LYS A 1 275 ? 0.845 -8.838 6.208 1.00 98.81 275 LYS A N 1
ATOM 2148 C CA . LYS A 1 275 ? 1.429 -8.192 5.027 1.00 98.81 275 LYS A CA 1
ATOM 2149 C C . LYS A 1 275 ? 1.659 -9.233 3.926 1.00 98.81 275 LYS A C 1
ATOM 2151 O O . LYS A 1 275 ? 2.446 -10.170 4.115 1.00 98.81 275 LYS A O 1
ATOM 2156 N N . HIS A 1 276 ? 0.978 -9.103 2.790 1.00 98.81 276 HIS A N 1
ATOM 2157 C CA . HIS A 1 276 ? 1.058 -10.064 1.684 1.00 98.81 276 HIS A CA 1
ATOM 2158 C C . HIS A 1 276 ? 2.095 -9.652 0.646 1.00 98.81 276 HIS A C 1
ATOM 2160 O O . HIS A 1 276 ? 1.822 -8.892 -0.278 1.00 98.81 276 HIS A O 1
ATOM 2166 N N . THR A 1 277 ? 3.301 -10.205 0.764 1.00 98.88 277 THR A N 1
ATOM 2167 C CA . THR A 1 277 ? 4.447 -9.696 -0.003 1.00 98.88 277 THR A CA 1
ATOM 2168 C C . THR A 1 277 ? 4.439 -10.081 -1.483 1.00 98.88 277 THR A C 1
ATOM 2170 O O . THR A 1 277 ? 5.152 -9.475 -2.275 1.00 98.88 277 THR A O 1
ATOM 2173 N N . MET A 1 278 ? 3.596 -11.037 -1.896 1.00 98.88 278 MET A N 1
ATOM 2174 C CA . MET A 1 278 ? 3.377 -11.347 -3.318 1.00 98.88 278 MET A CA 1
ATOM 2175 C C . MET A 1 278 ? 2.673 -10.209 -4.076 1.00 98.88 278 MET A C 1
ATOM 2177 O O . MET A 1 278 ? 2.718 -10.189 -5.303 1.00 98.88 278 MET A O 1
ATOM 2181 N N . LEU A 1 279 ? 2.038 -9.269 -3.365 1.00 98.81 279 LEU A N 1
ATOM 2182 C CA . LEU A 1 279 ? 1.441 -8.072 -3.963 1.00 98.81 279 LEU A CA 1
ATOM 2183 C C . LEU A 1 279 ? 2.495 -7.012 -4.330 1.00 98.81 279 LEU A C 1
ATOM 2185 O O . LEU A 1 279 ? 2.163 -6.070 -5.029 1.00 98.81 279 LEU A O 1
ATOM 2189 N N . GLY A 1 280 ? 3.762 -7.194 -3.934 1.00 98.81 280 GLY A N 1
ATOM 2190 C CA . GLY A 1 280 ? 4.840 -6.231 -4.182 1.00 98.81 280 GLY A CA 1
ATOM 2191 C C . GLY A 1 280 ? 4.856 -5.075 -3.185 1.00 98.81 280 GLY A C 1
ATOM 2192 O O . GLY A 1 280 ? 3.892 -4.865 -2.449 1.00 98.81 280 GLY A O 1
ATOM 2193 N N . ARG A 1 281 ? 5.988 -4.365 -3.133 1.00 98.75 281 ARG A N 1
ATOM 2194 C CA . ARG A 1 281 ? 6.209 -3.210 -2.260 1.00 98.75 281 ARG A CA 1
ATOM 2195 C C . ARG A 1 281 ? 6.351 -1.922 -3.059 1.00 98.75 281 ARG A C 1
ATOM 2197 O O . ARG A 1 281 ? 7.275 -1.805 -3.867 1.00 98.75 281 ARG A O 1
ATOM 2204 N N . TYR A 1 282 ? 5.446 -0.988 -2.806 1.00 98.19 282 TYR A N 1
ATOM 2205 C CA . TYR A 1 282 ? 5.338 0.333 -3.428 1.00 98.19 282 TYR A CA 1
ATOM 2206 C C . TYR A 1 282 ? 4.272 1.148 -2.666 1.00 98.19 282 TYR A C 1
ATOM 2208 O O . TYR A 1 282 ? 3.848 0.714 -1.594 1.00 98.19 282 TYR A O 1
ATOM 2216 N N . HIS A 1 283 ? 3.872 2.311 -3.182 1.00 98.06 283 HIS A N 1
ATOM 2217 C CA . HIS A 1 283 ? 2.851 3.171 -2.578 1.00 98.06 283 HIS A CA 1
ATOM 2218 C C . HIS A 1 283 ? 1.457 2.639 -2.924 1.00 98.06 283 HIS A C 1
ATOM 2220 O O . HIS A 1 283 ? 0.866 3.050 -3.913 1.00 98.06 283 HIS A O 1
ATOM 2226 N N . HIS A 1 284 ? 0.980 1.617 -2.208 1.00 98.38 284 HIS A N 1
ATOM 2227 C CA . HIS A 1 284 ? -0.329 1.035 -2.523 1.00 98.38 284 HIS A CA 1
ATOM 2228 C C . HIS A 1 284 ? -1.440 2.020 -2.176 1.00 98.38 284 HIS A C 1
ATOM 2230 O O . HIS A 1 284 ? -1.479 2.477 -1.039 1.00 98.38 284 HIS A O 1
ATOM 2236 N N . GLU A 1 285 ? -2.385 2.195 -3.097 1.00 95.50 285 GLU A N 1
ATOM 2237 C CA . GLU A 1 285 ? -3.633 2.911 -2.823 1.00 95.50 285 GLU A CA 1
ATOM 2238 C C . GLU A 1 285 ? -4.755 1.953 -2.407 1.00 95.50 285 GLU A C 1
ATOM 2240 O O . GLU A 1 285 ? -5.273 1.978 -1.295 1.00 95.50 285 GLU A O 1
ATOM 2245 N N . ALA A 1 286 ? -5.117 1.049 -3.317 1.00 96.62 286 ALA A N 1
ATOM 2246 C CA . ALA A 1 286 ? -6.257 0.159 -3.182 1.00 96.62 286 ALA A CA 1
ATOM 2247 C C . ALA A 1 286 ? -6.051 -1.143 -3.954 1.00 96.62 286 ALA A C 1
ATOM 2249 O O . ALA A 1 286 ? -5.057 -1.337 -4.664 1.00 96.62 286 ALA A O 1
ATOM 2250 N N . PHE A 1 287 ? -7.010 -2.061 -3.811 1.00 98.38 287 PHE A N 1
ATOM 2251 C CA . PHE A 1 287 ? -6.935 -3.387 -4.410 1.00 98.38 287 PHE A CA 1
ATOM 2252 C C . PHE A 1 287 ? -8.254 -3.789 -5.063 1.00 98.38 287 PHE A C 1
ATOM 2254 O O . PHE A 1 287 ? -9.292 -3.784 -4.417 1.00 98.38 287 PHE A O 1
ATOM 2261 N N . ALA A 1 288 ? -8.198 -4.301 -6.290 1.00 98.38 288 ALA A N 1
ATOM 2262 C CA . ALA A 1 288 ? -9.368 -4.852 -6.970 1.00 98.38 288 ALA A CA 1
ATOM 2263 C C . ALA A 1 288 ? -9.239 -6.369 -7.171 1.00 98.38 288 ALA A C 1
ATOM 2265 O O . ALA A 1 288 ? -8.187 -6.879 -7.571 1.00 98.38 288 ALA A O 1
ATOM 2266 N N . PHE A 1 289 ? -10.317 -7.121 -6.925 1.00 98.31 289 PHE A N 1
ATOM 2267 C CA . PHE A 1 289 ? -10.307 -8.589 -6.927 1.00 98.31 289 PHE A CA 1
ATOM 2268 C C . PHE A 1 289 ? -11.097 -9.186 -8.095 1.00 98.31 289 PHE A C 1
ATOM 2270 O O . PHE A 1 289 ? -12.312 -9.060 -8.166 1.00 98.31 289 PHE A O 1
ATOM 2277 N N . ASN A 1 290 ? -10.441 -9.993 -8.936 1.00 98.19 290 ASN A N 1
ATOM 2278 C CA . ASN A 1 290 ? -11.116 -10.882 -9.890 1.00 98.19 290 ASN A CA 1
ATOM 2279 C C . ASN A 1 290 ? -11.037 -12.331 -9.376 1.00 98.19 290 ASN A C 1
ATOM 2281 O O . ASN A 1 290 ? -10.091 -13.082 -9.645 1.00 98.19 290 ASN A O 1
ATOM 2285 N N . CYS A 1 291 ? -12.039 -12.720 -8.578 1.00 97.81 291 CYS A N 1
ATOM 2286 C CA . CYS A 1 291 ? -12.056 -13.963 -7.800 1.00 97.81 291 CYS A CA 1
ATOM 2287 C C . CYS A 1 291 ? -13.069 -14.983 -8.355 1.00 97.81 291 CYS A C 1
ATOM 2289 O O . CYS A 1 291 ? -14.187 -15.140 -7.862 1.00 97.81 291 CYS A O 1
ATOM 2291 N N . LYS A 1 292 ? -12.671 -15.729 -9.395 1.00 96.69 292 LYS A N 1
ATOM 2292 C CA . LYS A 1 292 ? -13.549 -16.689 -10.094 1.00 96.69 292 LYS A CA 1
ATOM 2293 C C . LYS A 1 292 ? -13.273 -18.139 -9.690 1.00 96.69 292 LYS A C 1
ATOM 2295 O O . LYS A 1 292 ? -12.143 -18.620 -9.729 1.00 96.69 292 LYS A O 1
ATOM 2300 N N . LYS A 1 293 ? -14.331 -18.897 -9.380 1.00 97.62 293 LYS A N 1
ATOM 2301 C CA . LYS A 1 293 ? -14.233 -20.329 -9.038 1.00 97.62 293 LYS A CA 1
ATOM 2302 C C . LYS A 1 293 ? -13.512 -21.133 -10.130 1.00 97.62 293 LYS A C 1
ATOM 2304 O O . LYS A 1 293 ? -13.827 -21.017 -11.311 1.00 97.62 293 LYS A O 1
ATOM 2309 N N . ASN A 1 294 ? -12.608 -22.023 -9.719 1.00 97.69 294 ASN A N 1
ATOM 2310 C CA . ASN A 1 294 ? -11.767 -22.880 -10.566 1.00 97.69 294 ASN A CA 1
ATOM 2311 C C . ASN A 1 294 ? -10.791 -22.134 -11.499 1.00 97.69 294 ASN A C 1
ATOM 2313 O O . ASN A 1 294 ? -10.210 -22.756 -12.397 1.00 97.69 294 ASN A O 1
ATOM 2317 N N . ARG A 1 295 ? -10.572 -20.838 -11.271 1.00 98.31 295 ARG A N 1
ATOM 2318 C CA . ARG A 1 295 ? -9.533 -20.023 -11.909 1.00 98.31 295 ARG A CA 1
ATOM 2319 C C . ARG A 1 295 ? -8.486 -19.608 -10.869 1.00 98.31 295 ARG A C 1
ATOM 2321 O O . ARG A 1 295 ? -8.762 -19.722 -9.673 1.00 98.31 295 ARG A O 1
ATOM 2328 N N . PRO A 1 296 ? -7.284 -19.184 -11.284 1.00 98.62 296 PRO A N 1
ATOM 2329 C CA . PRO A 1 296 ? -6.415 -18.381 -10.427 1.00 98.62 296 PRO A CA 1
ATOM 2330 C C . PRO A 1 296 ? -7.154 -17.155 -9.879 1.00 98.62 296 PRO A C 1
ATOM 2332 O O . PRO A 1 296 ? -8.098 -16.673 -10.506 1.00 98.62 296 PRO A O 1
ATOM 2335 N N . LEU A 1 297 ? -6.724 -16.667 -8.722 1.00 98.81 297 LEU A N 1
ATOM 2336 C CA . LEU A 1 297 ? -7.077 -15.340 -8.242 1.00 98.81 297 LEU A CA 1
ATOM 2337 C C . LEU A 1 297 ? -6.236 -14.312 -9.009 1.00 98.81 297 LEU A C 1
ATOM 2339 O O . LEU A 1 297 ? -5.037 -14.534 -9.178 1.00 98.81 297 LEU A O 1
ATOM 2343 N N . ALA A 1 298 ? -6.851 -13.211 -9.439 1.00 98.81 298 ALA A N 1
ATOM 2344 C CA . ALA A 1 298 ? -6.129 -12.013 -9.850 1.00 98.81 298 ALA A CA 1
ATOM 2345 C C . ALA A 1 298 ? -6.453 -10.855 -8.899 1.00 98.81 298 ALA A C 1
ATOM 2347 O O . ALA A 1 298 ? -7.622 -10.661 -8.557 1.00 98.81 298 ALA A O 1
ATOM 2348 N N . VAL A 1 299 ? -5.419 -10.124 -8.483 1.00 98.88 299 VAL A N 1
ATOM 2349 C CA . VAL A 1 299 ? -5.521 -8.904 -7.668 1.00 98.88 299 VAL A CA 1
ATOM 2350 C C . VAL A 1 299 ? -4.808 -7.779 -8.402 1.00 98.88 299 VAL A C 1
ATOM 2352 O O . VAL A 1 299 ? -3.675 -7.980 -8.842 1.00 98.88 299 VAL A O 1
ATOM 2355 N N . TYR A 1 300 ? -5.465 -6.635 -8.543 1.00 98.88 300 TYR A N 1
ATOM 2356 C CA . TYR A 1 300 ? -4.909 -5.431 -9.159 1.00 98.88 300 TYR A CA 1
ATOM 2357 C C . TYR A 1 300 ? -4.650 -4.378 -8.094 1.00 98.88 300 TYR A C 1
ATOM 2359 O O . TYR A 1 300 ? -5.366 -4.364 -7.098 1.00 98.88 300 TYR A O 1
ATOM 2367 N N . ALA A 1 301 ? -3.641 -3.540 -8.304 1.00 98.62 301 ALA A N 1
ATOM 2368 C CA . ALA A 1 301 ? -3.318 -2.419 -7.426 1.00 98.62 301 ALA A CA 1
ATOM 2369 C C . ALA A 1 301 ? -2.548 -1.340 -8.198 1.00 98.62 301 ALA A C 1
ATOM 2371 O O . ALA A 1 301 ? -1.847 -1.656 -9.169 1.00 98.62 301 ALA A O 1
ATOM 2372 N N . GLY A 1 302 ? -2.688 -0.092 -7.759 1.00 97.94 302 GLY A N 1
ATOM 2373 C CA . GLY A 1 302 ? -1.901 1.055 -8.207 1.00 97.94 302 GLY A CA 1
ATOM 2374 C C . GLY A 1 302 ? -0.727 1.332 -7.268 1.00 97.94 302 GLY A C 1
ATOM 2375 O O . GLY A 1 302 ? -0.758 0.953 -6.100 1.00 97.94 302 GLY A O 1
ATOM 2376 N N . ASP A 1 303 ? 0.319 1.944 -7.813 1.00 97.94 303 ASP A N 1
ATOM 2377 C CA . ASP A 1 303 ? 1.381 2.612 -7.061 1.00 97.94 303 ASP A CA 1
ATOM 2378 C C . ASP A 1 303 ? 1.204 4.115 -7.220 1.00 97.94 303 ASP A C 1
ATOM 2380 O O . ASP A 1 303 ? 1.536 4.636 -8.295 1.00 97.94 303 ASP A O 1
ATOM 2384 N N . ASP A 1 304 ? 0.669 4.779 -6.195 1.00 96.12 304 ASP A N 1
ATOM 2385 C CA . ASP A 1 304 ? 0.395 6.208 -6.240 1.00 96.12 304 ASP A CA 1
ATOM 2386 C C . ASP A 1 304 ? 1.686 7.029 -6.159 1.00 96.12 304 ASP A C 1
ATOM 2388 O O . ASP A 1 304 ? 2.130 7.584 -5.157 1.00 96.12 304 ASP A O 1
ATOM 2392 N N . SER A 1 305 ? 2.352 7.089 -7.297 1.00 92.44 305 SER A N 1
ATOM 2393 C CA . SER A 1 305 ? 3.491 7.948 -7.507 1.00 92.44 305 SER A CA 1
ATOM 2394 C C . SER A 1 305 ? 3.461 8.484 -8.925 1.00 92.44 305 SER A C 1
ATOM 2396 O O . SER A 1 305 ? 2.893 7.911 -9.864 1.00 92.44 305 SER A O 1
ATOM 2398 N N . ARG A 1 306 ? 4.102 9.635 -9.125 1.00 90.00 306 ARG A N 1
ATOM 2399 C CA . ARG A 1 306 ? 4.349 10.133 -10.481 1.00 90.00 306 ARG A CA 1
ATOM 2400 C C . ARG A 1 306 ? 5.285 9.145 -11.169 1.00 90.00 306 ARG A C 1
ATOM 2402 O O . ARG A 1 306 ? 6.433 9.004 -10.765 1.00 90.00 306 ARG A O 1
ATOM 2409 N N . GLY A 1 307 ? 4.794 8.479 -12.210 1.00 92.06 307 GLY A N 1
ATOM 2410 C CA . GLY A 1 307 ? 5.527 7.393 -12.857 1.00 92.06 307 GLY A CA 1
ATOM 2411 C C . GLY A 1 307 ? 5.394 6.036 -12.167 1.00 92.06 307 GLY A C 1
ATOM 2412 O O . GLY A 1 307 ? 6.064 5.108 -12.609 1.00 92.06 307 GLY A O 1
ATOM 2413 N N . GLY A 1 308 ? 4.522 5.901 -11.161 1.00 95.56 308 GLY A N 1
ATOM 2414 C CA . GLY A 1 308 ? 4.137 4.615 -10.583 1.00 95.56 308 GLY A CA 1
ATOM 2415 C C . GLY A 1 308 ? 3.444 3.710 -11.600 1.00 95.56 308 GLY A C 1
ATOM 2416 O O . GLY A 1 308 ? 3.216 4.089 -12.749 1.00 95.56 308 GLY A O 1
ATOM 2417 N N . HIS A 1 309 ? 3.116 2.483 -11.220 1.00 98.25 309 HIS A N 1
ATOM 2418 C CA . HIS A 1 309 ? 2.629 1.471 -12.159 1.00 98.25 309 HIS A CA 1
ATOM 2419 C C . HIS A 1 309 ? 1.311 0.851 -11.712 1.00 98.25 309 HIS A C 1
ATOM 2421 O O . HIS A 1 309 ? 0.974 0.845 -10.534 1.00 98.25 309 HIS A O 1
ATOM 2427 N N . ILE A 1 310 ? 0.591 0.261 -12.668 1.00 98.62 310 ILE A N 1
ATOM 2428 C CA . ILE A 1 310 ? -0.491 -0.674 -12.359 1.00 98.62 310 ILE A CA 1
ATOM 2429 C C . ILE A 1 310 ? 0.081 -2.085 -12.307 1.00 98.62 310 ILE A C 1
ATOM 2431 O O . ILE A 1 310 ? 0.776 -2.527 -13.232 1.00 98.62 310 ILE A O 1
ATOM 2435 N N . TYR A 1 311 ? -0.286 -2.812 -11.259 1.00 98.94 311 TYR A N 1
ATOM 2436 C CA . TYR A 1 311 ? 0.133 -4.182 -11.027 1.00 98.94 311 TYR A CA 1
ATOM 2437 C C . TYR A 1 311 ? -1.023 -5.172 -11.112 1.00 98.94 311 TYR A C 1
ATOM 2439 O O . TYR A 1 311 ? -2.187 -4.845 -10.884 1.00 98.94 311 TYR A O 1
ATOM 2447 N N . LYS A 1 312 ? -0.668 -6.421 -11.418 1.00 98.88 312 LYS A N 1
ATOM 2448 C CA . LYS A 1 312 ? -1.554 -7.584 -11.398 1.00 98.88 312 LYS A CA 1
ATOM 2449 C C . LYS A 1 312 ? -0.844 -8.786 -10.789 1.00 98.88 312 LYS A C 1
ATOM 2451 O O . LYS A 1 312 ? 0.058 -9.368 -11.398 1.00 98.88 312 LYS A O 1
ATOM 2456 N N . MET A 1 313 ? -1.286 -9.225 -9.619 1.00 98.88 313 MET A N 1
ATOM 2457 C CA . MET A 1 313 ? -0.846 -10.477 -9.010 1.00 98.88 313 MET A CA 1
ATOM 2458 C C . MET A 1 313 ? -1.764 -11.617 -9.449 1.00 98.88 313 MET A C 1
ATOM 2460 O O . MET A 1 313 ? -2.974 -11.536 -9.264 1.00 98.88 313 MET A O 1
ATOM 2464 N N . ILE A 1 314 ? -1.197 -12.686 -10.017 1.00 98.94 314 ILE A N 1
ATOM 2465 C CA . ILE A 1 314 ? -1.926 -13.910 -10.383 1.00 98.94 314 ILE A CA 1
ATOM 2466 C C . ILE A 1 314 ? -1.478 -15.049 -9.468 1.00 98.94 314 ILE A C 1
ATOM 2468 O O . ILE A 1 314 ? -0.306 -15.436 -9.478 1.00 98.94 314 ILE A O 1
ATOM 2472 N N . SER A 1 315 ? -2.406 -15.633 -8.708 1.00 98.94 315 SER A N 1
ATOM 2473 C CA . SER A 1 315 ? -2.084 -16.710 -7.770 1.00 98.94 315 SER A CA 1
ATOM 2474 C C . SER A 1 315 ? -1.703 -18.007 -8.484 1.00 98.94 315 SER A C 1
ATOM 2476 O O . SER A 1 315 ? -2.281 -18.395 -9.500 1.00 98.94 315 SER A O 1
ATOM 2478 N N . LYS A 1 316 ? -0.780 -18.770 -7.900 1.00 98.62 316 LYS A N 1
ATOM 2479 C CA . LYS A 1 316 ? -0.373 -20.084 -8.427 1.00 98.62 316 LYS A CA 1
ATOM 2480 C C . LYS A 1 316 ? -1.483 -21.129 -8.300 1.00 98.62 316 LYS A C 1
ATOM 2482 O O . LYS A 1 316 ? -1.689 -21.958 -9.188 1.00 98.62 316 LYS A O 1
ATOM 2487 N N . ALA A 1 317 ? -2.176 -21.122 -7.164 1.00 98.56 317 ALA A N 1
ATOM 2488 C CA . ALA A 1 317 ? -3.297 -22.013 -6.894 1.00 98.56 317 ALA A CA 1
ATOM 2489 C C . ALA A 1 317 ? -4.620 -21.410 -7.388 1.00 98.56 317 ALA A C 1
ATOM 2491 O O . ALA A 1 317 ? -4.720 -20.221 -7.669 1.00 98.56 317 ALA A O 1
ATOM 2492 N N . LYS A 1 318 ? -5.647 -22.256 -7.505 1.00 98.62 318 LYS A N 1
ATOM 2493 C CA . LYS A 1 318 ? -6.978 -21.858 -7.976 1.00 98.62 318 LYS A CA 1
ATOM 2494 C C . LYS A 1 318 ? -7.923 -21.586 -6.813 1.00 98.62 318 LYS A C 1
ATOM 2496 O O . LYS A 1 318 ? -7.896 -22.298 -5.807 1.00 98.62 318 LYS A O 1
ATOM 2501 N N . VAL A 1 319 ? -8.833 -20.642 -7.018 1.00 98.69 319 VAL A N 1
ATOM 2502 C CA . VAL A 1 319 ? -9.965 -20.372 -6.134 1.00 98.69 319 VAL A CA 1
ATOM 2503 C C . VAL A 1 319 ? -10.908 -21.572 -6.148 1.00 98.69 319 VAL A C 1
ATOM 2505 O O . VAL A 1 319 ? -11.455 -21.950 -7.186 1.00 98.69 319 VAL A O 1
ATOM 2508 N N . SER A 1 320 ? -11.114 -22.187 -4.986 1.00 96.94 320 SER A N 1
ATOM 2509 C CA . SER A 1 320 ? -12.071 -23.297 -4.841 1.00 96.94 320 SER A CA 1
ATOM 2510 C C . SER A 1 320 ? -13.502 -22.805 -4.602 1.00 96.94 320 SER A C 1
ATOM 2512 O O . SER A 1 320 ? -14.454 -23.335 -5.180 1.00 96.94 320 SER A O 1
ATOM 2514 N N . ASP A 1 321 ? -13.634 -21.757 -3.796 1.00 98.06 321 ASP A N 1
ATOM 2515 C CA . ASP A 1 321 ? -14.864 -21.049 -3.468 1.00 98.06 321 ASP A CA 1
ATOM 2516 C C . ASP A 1 321 ? -14.499 -19.574 -3.233 1.00 98.06 321 ASP A C 1
ATOM 2518 O O . ASP A 1 321 ? -13.714 -19.316 -2.319 1.00 98.06 321 ASP A O 1
ATOM 2522 N N . PRO A 1 322 ? -15.013 -18.619 -4.032 1.00 97.62 322 PRO A N 1
ATOM 2523 C CA . PRO A 1 322 ? -14.686 -17.198 -3.901 1.00 97.62 322 PRO A CA 1
ATOM 2524 C C . PRO A 1 322 ? -14.948 -16.603 -2.516 1.00 97.62 322 PRO A C 1
ATOM 2526 O O . PRO A 1 322 ? -14.240 -15.688 -2.112 1.00 97.62 322 PRO A O 1
ATOM 2529 N N . LYS A 1 323 ? -15.920 -17.146 -1.772 1.00 97.38 323 LYS A N 1
ATOM 2530 C CA . LYS A 1 323 ? -16.308 -16.641 -0.446 1.00 97.38 323 LYS A CA 1
ATOM 2531 C C . LYS A 1 323 ? -15.541 -17.295 0.710 1.00 97.38 323 LYS A C 1
ATOM 2533 O O . LYS A 1 323 ? -15.790 -16.993 1.872 1.00 97.38 323 LYS A O 1
ATOM 2538 N N . SER A 1 324 ? -14.617 -18.215 0.429 1.00 97.75 324 SER A N 1
ATOM 2539 C CA . SER A 1 324 ? -13.879 -18.925 1.475 1.00 97.75 324 SER A CA 1
ATOM 2540 C C . SER A 1 324 ? -12.732 -18.086 2.034 1.00 97.75 324 SER A C 1
ATOM 2542 O O . SER A 1 324 ? -11.782 -17.809 1.308 1.00 97.75 324 SER A O 1
ATOM 2544 N N . LYS A 1 325 ? -12.725 -17.827 3.352 1.00 96.56 325 LYS A N 1
ATOM 2545 C CA . LYS A 1 325 ? -11.589 -17.193 4.064 1.00 96.56 325 LYS A CA 1
ATOM 2546 C C . LYS A 1 325 ? -10.247 -17.894 3.849 1.00 96.56 325 LYS A C 1
ATOM 2548 O O . LYS A 1 325 ? -9.187 -17.301 3.992 1.00 96.56 325 LYS A O 1
ATOM 2553 N N . SER A 1 326 ? -10.274 -19.167 3.451 1.00 97.25 326 SER A N 1
ATOM 2554 C CA . SER A 1 326 ? -9.059 -19.902 3.109 1.00 97.25 326 SER A CA 1
ATOM 2555 C C . SER A 1 326 ? -8.323 -19.323 1.889 1.00 97.25 326 SER A C 1
ATOM 2557 O O . SER A 1 326 ? -7.170 -19.693 1.672 1.00 97.25 326 SER A O 1
ATOM 2559 N N . ASN A 1 327 ? -8.961 -18.450 1.100 1.00 98.56 327 ASN A N 1
ATOM 2560 C CA . ASN A 1 327 ? -8.375 -17.806 -0.072 1.00 98.56 327 ASN A CA 1
ATOM 2561 C C . ASN A 1 327 ? -7.263 -16.804 0.260 1.00 98.56 327 ASN A C 1
ATOM 2563 O O . ASN A 1 327 ? -6.452 -16.568 -0.625 1.00 98.56 327 ASN A O 1
ATOM 2567 N N . SER A 1 328 ? -7.143 -16.318 1.503 1.00 98.12 328 SER A N 1
ATOM 2568 C CA . SER A 1 328 ? -5.986 -15.518 1.952 1.00 98.12 328 SER A CA 1
ATOM 2569 C C . SER A 1 328 ? -4.647 -16.173 1.563 1.00 98.12 328 SER A C 1
ATOM 2571 O O . SER A 1 328 ? -3.759 -15.531 1.005 1.00 98.12 328 SER A O 1
ATOM 2573 N N . ARG A 1 329 ? -4.553 -17.512 1.664 1.00 98.25 329 ARG A N 1
ATOM 2574 C CA . ARG A 1 329 ? -3.354 -18.278 1.262 1.00 98.25 329 ARG A CA 1
ATOM 2575 C C . ARG A 1 329 ? -2.958 -18.119 -0.216 1.00 98.25 329 ARG A C 1
ATOM 2577 O O . ARG A 1 329 ? -1.852 -18.475 -0.606 1.00 98.25 329 ARG A O 1
ATOM 2584 N N . LEU A 1 330 ? -3.886 -17.695 -1.080 1.00 98.75 330 LEU A N 1
ATOM 2585 C CA . LEU A 1 330 ? -3.627 -17.501 -2.511 1.00 98.75 330 LEU A CA 1
ATOM 2586 C C . LEU A 1 330 ? -2.740 -16.277 -2.765 1.00 98.75 330 LEU A C 1
ATOM 2588 O O . LEU A 1 330 ? -2.143 -16.193 -3.833 1.00 98.75 330 LEU A O 1
ATOM 2592 N N . LEU A 1 331 ? -2.625 -15.381 -1.782 1.00 98.75 331 LEU A N 1
ATOM 2593 C CA . LEU A 1 331 ? -1.734 -14.223 -1.789 1.00 98.75 331 LEU A CA 1
ATOM 2594 C C . LEU A 1 331 ? -0.293 -14.580 -1.364 1.00 98.75 331 LEU A C 1
ATOM 2596 O O . LEU A 1 331 ? 0.565 -13.706 -1.314 1.00 98.75 331 LEU A O 1
ATOM 2600 N N . GLU A 1 332 ? 0.000 -15.844 -1.032 1.00 98.56 332 GLU A N 1
ATOM 2601 C CA . GLU A 1 332 ? 1.340 -16.275 -0.594 1.00 98.56 332 GLU A CA 1
ATOM 2602 C C . GLU A 1 332 ? 2.237 -16.715 -1.765 1.00 98.56 332 GLU A C 1
ATOM 2604 O O . GLU A 1 332 ? 3.458 -16.569 -1.711 1.00 98.56 332 GLU A O 1
ATOM 2609 N N . GLU A 1 333 ? 1.644 -17.257 -2.835 1.00 98.50 333 GLU A N 1
ATOM 2610 C CA . GLU A 1 333 ? 2.356 -17.804 -3.995 1.00 98.50 333 GLU A CA 1
ATOM 2611 C C . GLU A 1 333 ? 1.659 -17.426 -5.309 1.00 98.50 333 GLU A C 1
ATOM 2613 O O . GLU A 1 333 ? 0.488 -17.749 -5.532 1.00 98.50 333 GLU A O 1
ATOM 2618 N N . GLY A 1 334 ? 2.406 -16.835 -6.238 1.00 98.62 334 GLY A N 1
ATOM 2619 C CA . GLY A 1 334 ? 1.888 -16.357 -7.512 1.00 98.62 334 GLY A CA 1
ATOM 2620 C C . GLY A 1 334 ? 2.971 -15.703 -8.356 1.00 98.62 334 GLY A C 1
ATOM 2621 O O . GLY A 1 334 ? 4.156 -15.996 -8.191 1.00 98.62 334 GLY A O 1
ATOM 2622 N N . VAL A 1 335 ? 2.543 -14.834 -9.264 1.00 98.94 335 VAL A N 1
ATOM 2623 C CA . VAL A 1 335 ? 3.417 -13.959 -10.044 1.00 98.94 335 VAL A CA 1
ATOM 2624 C C . VAL A 1 335 ? 2.811 -12.561 -10.043 1.00 98.94 335 VAL A C 1
ATOM 2626 O O . VAL A 1 335 ? 1.662 -12.389 -10.457 1.00 98.94 335 VAL A O 1
ATOM 2629 N N . LEU A 1 336 ? 3.587 -11.580 -9.587 1.00 98.94 336 LEU A N 1
ATOM 2630 C CA . LEU A 1 336 ? 3.279 -10.165 -9.752 1.00 98.94 336 LEU A CA 1
ATOM 2631 C C . LEU A 1 336 ? 3.664 -9.732 -11.167 1.00 98.94 336 LEU A C 1
ATOM 2633 O O . LEU A 1 336 ? 4.734 -10.095 -11.656 1.00 98.94 336 LEU A O 1
ATOM 2637 N N . HIS A 1 337 ? 2.799 -8.968 -11.819 1.00 98.94 337 HIS A N 1
ATOM 2638 C CA . HIS A 1 337 ? 3.045 -8.387 -13.131 1.00 98.94 337 HIS A CA 1
ATOM 2639 C C . HIS A 1 337 ? 2.859 -6.876 -13.071 1.00 98.94 337 HIS A C 1
ATOM 2641 O O . HIS A 1 337 ? 2.041 -6.407 -12.287 1.00 98.94 337 HIS A O 1
ATOM 2647 N N . ALA A 1 338 ? 3.556 -6.145 -13.934 1.00 98.94 338 ALA A N 1
ATOM 2648 C CA . ALA A 1 338 ? 3.372 -4.712 -14.141 1.00 98.94 338 ALA A CA 1
ATOM 2649 C C . ALA A 1 338 ? 2.828 -4.441 -15.554 1.00 98.94 338 ALA A C 1
ATOM 2651 O O . ALA A 1 338 ? 3.149 -5.165 -16.502 1.00 98.94 338 ALA A O 1
ATOM 2652 N N . ALA A 1 339 ? 1.976 -3.430 -15.703 1.00 98.88 339 ALA A N 1
ATOM 2653 C CA . ALA A 1 339 ? 1.331 -3.106 -16.971 1.00 98.88 339 ALA A CA 1
ATOM 2654 C C . ALA A 1 339 ? 2.283 -2.411 -17.963 1.00 98.88 339 ALA A C 1
ATOM 2656 O O . ALA A 1 339 ? 3.003 -1.474 -17.615 1.00 98.88 339 ALA A O 1
ATOM 2657 N N . ARG A 1 340 ? 2.220 -2.816 -19.236 1.00 98.62 340 ARG A N 1
ATOM 2658 C CA . ARG A 1 340 ? 2.726 -2.056 -20.387 1.00 98.62 340 ARG A CA 1
ATOM 2659 C C . ARG A 1 340 ? 1.556 -1.648 -21.272 1.00 98.62 340 ARG A C 1
ATOM 2661 O O . ARG A 1 340 ? 0.893 -2.505 -21.855 1.00 98.62 340 ARG A O 1
ATOM 2668 N N . PHE A 1 341 ? 1.347 -0.348 -21.414 1.00 98.38 341 PHE A N 1
ATOM 2669 C CA . PHE A 1 341 ? 0.342 0.239 -22.292 1.00 98.38 341 PHE A CA 1
ATOM 2670 C C . PHE A 1 341 ? 0.914 0.487 -23.692 1.00 98.38 341 PHE A C 1
ATOM 2672 O O . PHE A 1 341 ? 2.112 0.721 -23.863 1.00 98.38 341 PHE A O 1
ATOM 2679 N N . SER A 1 342 ? 0.045 0.433 -24.699 1.00 97.00 342 SER A N 1
ATOM 2680 C CA . SER A 1 342 ? 0.325 0.798 -26.092 1.00 97.00 342 SER A CA 1
ATOM 2681 C C . SER A 1 342 ? -0.675 1.849 -26.580 1.00 97.00 342 SER A C 1
ATOM 2683 O O . SER A 1 342 ? -1.852 1.803 -26.218 1.00 97.00 342 SER A O 1
ATOM 2685 N N . ASN A 1 343 ? -0.228 2.765 -27.447 1.00 93.38 343 ASN A N 1
ATOM 2686 C CA . ASN A 1 343 ? -1.031 3.889 -27.965 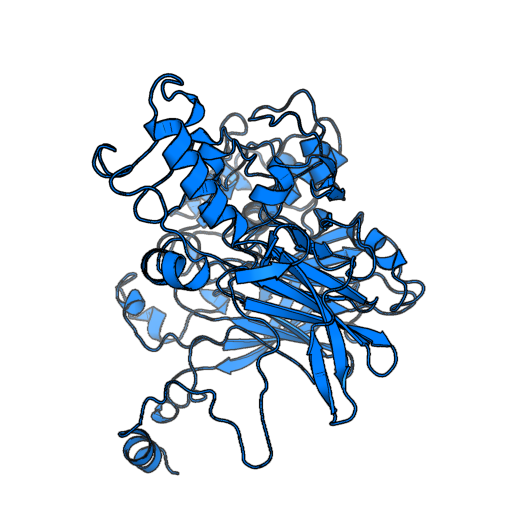1.00 93.38 343 ASN A CA 1
ATOM 2687 C C . ASN A 1 343 ? -2.252 3.468 -28.804 1.00 93.38 343 ASN A C 1
ATOM 2689 O O . ASN A 1 343 ? -3.095 4.300 -29.124 1.00 93.38 343 ASN A O 1
ATOM 2693 N N . ASP A 1 344 ? -2.349 2.200 -29.204 1.00 95.62 344 ASP A N 1
ATOM 2694 C CA . ASP A 1 344 ? -3.481 1.666 -29.967 1.00 95.62 344 ASP A CA 1
ATOM 2695 C C . ASP A 1 344 ? -4.636 1.162 -29.080 1.00 95.62 344 ASP A C 1
ATOM 2697 O O . ASP A 1 344 ? -5.560 0.517 -29.581 1.00 95.62 344 ASP A O 1
ATOM 2701 N N . GLY A 1 345 ? -4.592 1.450 -27.773 1.00 96.94 345 GLY A N 1
ATOM 2702 C CA . GLY A 1 345 ? -5.593 1.007 -26.801 1.00 96.94 345 GLY A CA 1
ATOM 2703 C C . GLY A 1 345 ? -5.415 -0.447 -26.362 1.00 96.94 345 GLY A C 1
ATOM 2704 O O . GLY A 1 345 ? -6.327 -1.030 -25.779 1.00 96.94 345 GLY A O 1
ATOM 2705 N N . THR A 1 346 ? -4.265 -1.066 -26.647 1.00 98.56 346 THR A N 1
ATOM 2706 C CA . THR A 1 346 ? -3.905 -2.400 -26.145 1.00 98.56 346 THR A CA 1
ATOM 2707 C C . THR A 1 346 ? -2.793 -2.331 -25.103 1.00 98.56 346 THR A C 1
ATOM 2709 O O . THR A 1 346 ? -2.139 -1.303 -24.923 1.00 98.56 346 THR A O 1
ATOM 2712 N N . GLY A 1 347 ? -2.574 -3.428 -24.389 1.00 98.56 347 GLY A N 1
ATOM 2713 C CA . GLY A 1 347 ? -1.469 -3.564 -23.455 1.00 98.56 347 GLY A CA 1
ATOM 2714 C C . GLY A 1 347 ? -1.224 -5.008 -23.043 1.00 98.56 347 GLY A C 1
ATOM 2715 O O . GLY A 1 347 ? -1.952 -5.929 -23.430 1.00 98.56 347 GLY A O 1
ATOM 2716 N N . TYR A 1 348 ? -0.154 -5.214 -22.282 1.00 98.81 348 TYR A N 1
ATOM 2717 C CA . TYR A 1 348 ? 0.222 -6.524 -21.762 1.00 98.81 348 TYR A CA 1
ATOM 2718 C C . TYR A 1 348 ? 0.846 -6.445 -20.370 1.00 98.81 348 TYR A C 1
ATOM 2720 O O . TYR A 1 348 ? 1.367 -5.414 -19.953 1.00 98.81 348 TYR A O 1
ATOM 2728 N N . TRP A 1 349 ? 0.778 -7.560 -19.647 1.00 98.88 349 TRP A N 1
ATOM 2729 C CA . TRP A 1 349 ? 1.273 -7.706 -18.281 1.00 98.88 349 TRP A CA 1
ATOM 2730 C C . TRP A 1 349 ? 2.679 -8.330 -18.289 1.00 98.88 349 TRP A C 1
ATOM 2732 O O . TRP A 1 349 ? 2.854 -9.470 -18.728 1.00 98.88 349 TRP A O 1
ATOM 2742 N N . ILE A 1 350 ? 3.689 -7.601 -17.805 1.00 98.94 350 ILE A N 1
ATOM 2743 C CA . ILE A 1 350 ? 5.090 -8.048 -17.730 1.00 98.94 350 ILE A CA 1
ATOM 2744 C C . ILE A 1 350 ? 5.333 -8.723 -16.375 1.00 98.94 350 ILE A C 1
ATOM 2746 O O . ILE A 1 350 ? 5.157 -8.063 -15.355 1.00 98.94 350 ILE A O 1
ATOM 2750 N N . PRO A 1 351 ? 5.754 -9.999 -16.310 1.00 98.88 351 PRO A N 1
ATOM 2751 C CA . PRO A 1 351 ? 5.997 -10.663 -15.031 1.00 98.88 351 PRO A CA 1
ATOM 2752 C C . PRO A 1 351 ? 7.237 -10.096 -14.325 1.00 98.88 351 PRO A C 1
ATOM 2754 O O . PRO A 1 351 ? 8.266 -9.883 -14.960 1.00 98.88 351 PRO A O 1
ATOM 2757 N N . LEU A 1 352 ? 7.186 -9.928 -13.005 1.00 98.88 352 LEU A N 1
ATOM 2758 C CA . LEU A 1 352 ? 8.320 -9.530 -12.164 1.00 98.88 352 LEU A CA 1
ATOM 2759 C C . LEU A 1 352 ? 8.954 -10.768 -11.518 1.00 98.88 352 LEU A C 1
ATOM 2761 O O . LEU A 1 352 ? 8.767 -11.053 -10.335 1.00 98.88 352 LEU A O 1
ATOM 2765 N N . ILE A 1 353 ? 9.672 -11.541 -12.333 1.00 98.81 353 ILE A N 1
ATOM 2766 C CA . ILE A 1 353 ? 10.368 -12.773 -11.931 1.00 98.81 353 ILE A CA 1
ATOM 2767 C C . ILE A 1 353 ? 11.846 -12.703 -12.332 1.00 98.81 353 ILE A C 1
ATOM 2769 O O . ILE A 1 353 ? 12.189 -11.929 -13.229 1.00 98.81 353 ILE A O 1
ATOM 2773 N N . PRO A 1 354 ? 12.741 -13.532 -11.757 1.00 98.56 354 PRO A N 1
ATOM 2774 C CA . PRO A 1 354 ? 14.175 -13.423 -12.004 1.00 98.56 354 PRO A CA 1
ATOM 2775 C C . PRO A 1 354 ? 14.543 -13.605 -13.476 1.00 98.56 354 PRO A C 1
ATOM 2777 O O . PRO A 1 354 ? 15.536 -13.050 -13.931 1.00 98.56 354 PRO A O 1
ATOM 2780 N N . ASP A 1 355 ? 13.736 -14.362 -14.223 1.00 98.12 355 ASP A N 1
ATOM 2781 C CA . ASP A 1 355 ? 13.966 -14.677 -15.631 1.00 98.12 355 ASP A CA 1
ATOM 2782 C C . ASP A 1 355 ? 13.449 -13.628 -16.624 1.00 98.12 355 ASP A C 1
ATOM 2784 O O . ASP A 1 355 ? 13.730 -13.753 -17.821 1.00 98.12 355 ASP A O 1
ATOM 2788 N N . THR A 1 356 ? 12.724 -12.604 -16.165 1.00 98.50 356 THR A N 1
ATOM 2789 C CA . THR A 1 356 ? 12.187 -11.552 -17.036 1.00 98.50 356 THR A CA 1
ATOM 2790 C C . THR A 1 356 ? 13.319 -10.791 -17.703 1.00 98.50 356 THR A C 1
ATOM 2792 O O . THR A 1 356 ? 14.248 -10.352 -17.033 1.00 98.50 356 THR A O 1
ATOM 2795 N N . ALA A 1 357 ? 13.255 -10.642 -19.027 1.00 96.88 357 ALA A N 1
ATOM 2796 C CA . ALA A 1 357 ? 14.240 -9.867 -19.770 1.00 96.88 357 ALA A CA 1
ATOM 2797 C C . ALA A 1 357 ? 14.177 -8.391 -19.364 1.00 96.88 357 ALA A C 1
ATOM 2799 O O . ALA A 1 357 ? 13.092 -7.845 -19.176 1.00 96.88 357 ALA A O 1
ATOM 2800 N N . LEU A 1 358 ? 15.338 -7.753 -19.251 1.00 95.75 358 LEU A N 1
ATOM 2801 C CA . LEU A 1 358 ? 15.393 -6.317 -19.002 1.00 95.75 358 LEU A CA 1
ATOM 2802 C C . LEU A 1 358 ? 15.003 -5.542 -20.255 1.00 95.75 358 LEU A C 1
ATOM 2804 O O . LEU A 1 358 ? 15.491 -5.826 -21.352 1.00 95.75 358 LEU A O 1
ATOM 2808 N N . ASP A 1 359 ? 14.172 -4.529 -20.056 1.00 95.94 359 ASP A N 1
ATOM 2809 C CA . ASP A 1 359 ? 13.828 -3.537 -21.067 1.00 95.94 359 ASP A CA 1
ATOM 2810 C C . ASP A 1 359 ? 13.582 -2.183 -20.387 1.00 95.94 359 ASP A C 1
ATOM 2812 O O . ASP A 1 359 ? 12.446 -1.732 -20.306 1.00 95.94 359 ASP A O 1
ATOM 2816 N N . PRO A 1 360 ? 14.623 -1.554 -19.815 1.00 95.88 360 PRO A N 1
ATOM 2817 C CA . PRO A 1 360 ? 14.419 -0.455 -18.882 1.00 95.88 360 PRO A CA 1
ATOM 2818 C C . PRO A 1 360 ? 13.706 0.737 -19.520 1.00 95.88 360 PRO A C 1
ATOM 2820 O O . PRO A 1 360 ? 14.002 1.110 -20.662 1.00 95.88 360 PRO A O 1
ATOM 2823 N N . VAL A 1 361 ? 12.828 1.379 -18.747 1.00 95.94 361 VAL A N 1
ATOM 2824 C CA . VAL A 1 361 ? 12.248 2.678 -19.102 1.00 95.94 361 VAL A CA 1
ATOM 2825 C C . VAL A 1 361 ? 13.381 3.676 -19.357 1.00 95.94 361 VAL A C 1
ATOM 2827 O O . VAL A 1 361 ? 14.349 3.762 -18.600 1.00 95.94 361 VAL A O 1
ATOM 2830 N N . LEU A 1 362 ? 13.273 4.423 -20.457 1.00 95.81 362 LEU A N 1
ATOM 2831 C CA . LEU A 1 362 ? 14.268 5.413 -20.856 1.00 95.81 362 LEU A CA 1
ATOM 2832 C C . LEU A 1 362 ? 13.847 6.821 -20.408 1.00 95.81 362 LEU A C 1
ATOM 2834 O O . LEU A 1 362 ? 12.664 7.150 -20.516 1.00 95.81 362 LEU A O 1
ATOM 2838 N N . PRO A 1 363 ? 14.792 7.687 -19.995 1.00 95.00 363 PRO A N 1
ATOM 2839 C CA . PRO A 1 363 ? 14.520 9.089 -19.679 1.00 95.00 363 PRO A CA 1
ATOM 2840 C C . PRO A 1 363 ? 13.708 9.826 -20.752 1.00 95.00 363 PRO A C 1
ATOM 2842 O O . PRO A 1 363 ? 12.804 10.583 -20.413 1.00 95.00 363 PRO A O 1
ATOM 2845 N N . SER A 1 364 ? 13.957 9.569 -22.041 1.00 93.25 364 SER A N 1
ATOM 2846 C CA . SER A 1 364 ? 13.196 10.174 -23.147 1.00 93.25 364 SER A CA 1
ATOM 2847 C C . SER A 1 364 ? 11.710 9.795 -23.188 1.00 93.25 364 SER A C 1
ATOM 2849 O O . SER A 1 364 ? 10.906 10.547 -23.743 1.00 93.25 364 SER A O 1
ATOM 2851 N N . LYS A 1 365 ? 11.335 8.656 -22.594 1.00 92.12 365 LYS A N 1
ATOM 2852 C CA . LYS A 1 365 ? 9.947 8.189 -22.475 1.00 92.12 365 LYS A CA 1
ATOM 2853 C C . LYS A 1 365 ? 9.243 8.755 -21.249 1.00 92.12 365 LYS A C 1
ATOM 2855 O O . LYS A 1 365 ? 8.028 8.700 -21.189 1.00 92.12 365 LYS A O 1
ATOM 2860 N N . SER A 1 366 ? 9.969 9.332 -20.297 1.00 91.00 366 SER A N 1
ATOM 2861 C CA . SER A 1 366 ? 9.403 9.969 -19.108 1.00 91.00 366 SER A CA 1
ATOM 2862 C C . SER A 1 366 ? 9.060 11.436 -19.399 1.00 91.00 366 SER A C 1
ATOM 2864 O O . SER A 1 366 ? 9.848 12.172 -20.011 1.00 91.00 366 SER A O 1
ATOM 2866 N N . ILE A 1 367 ? 7.888 11.905 -18.963 1.00 86.75 367 ILE A N 1
ATOM 2867 C CA . ILE A 1 367 ? 7.531 13.332 -19.049 1.00 86.75 367 ILE A CA 1
ATOM 2868 C C . ILE A 1 367 ? 8.588 14.198 -18.338 1.00 86.75 367 ILE A C 1
ATOM 2870 O O . ILE A 1 367 ? 9.059 15.181 -18.911 1.00 86.75 367 ILE A O 1
ATOM 2874 N N . GLY A 1 368 ? 9.028 13.790 -17.144 1.00 84.31 368 GLY A N 1
ATOM 2875 C CA . GLY A 1 368 ? 10.034 14.491 -16.338 1.00 84.31 368 GLY A CA 1
ATOM 2876 C C . GLY A 1 368 ? 11.472 14.364 -16.853 1.00 84.31 368 GLY A C 1
ATOM 2877 O O . GLY A 1 368 ? 12.387 14.959 -16.283 1.00 84.31 368 GLY A O 1
ATOM 2878 N N . GLY A 1 369 ? 11.711 13.580 -17.913 1.00 89.38 369 GLY A N 1
ATOM 2879 C CA . GLY A 1 369 ? 13.051 13.377 -18.477 1.00 89.38 369 GLY A CA 1
ATOM 2880 C C . GLY A 1 369 ? 14.026 12.672 -17.528 1.00 89.38 369 GLY A C 1
ATOM 2881 O O . GLY A 1 369 ? 15.236 12.718 -17.747 1.00 89.38 369 GLY A O 1
ATOM 2882 N N . THR A 1 370 ? 13.510 12.062 -16.459 1.00 92.25 370 THR A N 1
ATOM 2883 C CA . THR A 1 370 ? 14.269 11.356 -15.426 1.00 92.25 370 THR A CA 1
ATOM 2884 C C . THR A 1 370 ? 13.604 10.013 -15.144 1.00 92.25 370 THR A C 1
ATOM 2886 O O . THR A 1 370 ? 12.378 9.908 -15.197 1.00 92.25 370 THR A O 1
ATOM 2889 N N . VAL A 1 371 ? 14.416 8.994 -14.865 1.00 94.56 371 VAL A N 1
ATOM 2890 C CA . VAL A 1 371 ? 13.962 7.676 -14.400 1.00 94.56 371 VAL A CA 1
ATOM 2891 C C . VAL A 1 371 ? 14.884 7.152 -13.301 1.00 94.56 371 VAL A C 1
ATOM 2893 O O . VAL A 1 371 ? 16.103 7.344 -13.367 1.00 94.56 371 VAL A O 1
ATOM 2896 N N . SER A 1 372 ? 14.316 6.487 -12.304 1.00 95.44 372 SER A N 1
ATOM 2897 C CA . SER A 1 372 ? 15.028 5.801 -11.230 1.00 95.44 372 SER A CA 1
ATOM 2898 C C . SER A 1 372 ? 15.074 4.297 -11.505 1.00 95.44 372 SER A C 1
ATOM 2900 O O . SER A 1 372 ? 14.051 3.666 -11.769 1.00 95.44 372 SER A O 1
ATOM 2902 N N . LEU A 1 373 ? 16.265 3.700 -11.420 1.00 95.19 373 LEU A N 1
ATOM 2903 C CA . LEU A 1 373 ? 16.481 2.263 -11.628 1.00 95.19 373 LEU A CA 1
ATOM 2904 C C . LEU A 1 373 ? 17.259 1.641 -10.453 1.00 95.19 373 LEU A C 1
ATOM 2906 O O . LEU A 1 373 ? 18.007 2.352 -9.769 1.00 95.19 373 LEU A O 1
ATOM 2910 N N . PRO A 1 374 ? 17.149 0.313 -10.228 1.00 94.12 374 PRO A N 1
ATOM 2911 C CA . PRO A 1 374 ? 17.886 -0.371 -9.163 1.00 94.12 374 PRO A CA 1
ATOM 2912 C C . PRO A 1 374 ? 19.392 -0.192 -9.349 1.00 94.12 374 PRO A C 1
ATOM 2914 O O . PRO A 1 374 ? 19.884 -0.479 -10.447 1.00 94.12 374 PRO A O 1
ATOM 2917 N N . ASN A 1 375 ? 20.136 0.210 -8.309 1.00 91.62 375 ASN A N 1
ATOM 2918 C CA . ASN A 1 375 ? 21.556 0.573 -8.443 1.00 91.62 375 ASN A CA 1
ATOM 2919 C C . ASN A 1 375 ? 22.359 -0.520 -9.179 1.00 91.62 375 ASN A C 1
ATOM 2921 O O . ASN A 1 375 ? 22.403 -1.660 -8.714 1.00 91.62 375 ASN A O 1
ATOM 2925 N N . PRO A 1 376 ? 22.993 -0.219 -10.328 1.00 86.50 376 PRO A N 1
ATOM 2926 C CA . PRO A 1 376 ? 23.674 -1.228 -11.130 1.00 86.50 376 PRO A CA 1
ATOM 2927 C C . PRO A 1 376 ? 24.929 -1.771 -10.451 1.00 86.50 376 PRO A C 1
ATOM 2929 O O . PRO A 1 376 ? 25.346 -2.895 -10.730 1.00 86.50 376 PRO A O 1
ATOM 2932 N N . ASP A 1 377 ? 25.532 -1.000 -9.548 1.00 86.12 377 ASP A N 1
ATOM 2933 C CA . ASP A 1 377 ? 26.570 -1.497 -8.665 1.00 86.12 377 ASP A CA 1
ATOM 2934 C C . ASP A 1 377 ? 25.903 -2.261 -7.522 1.00 86.12 377 ASP A C 1
ATOM 2936 O O . ASP A 1 377 ? 25.487 -1.682 -6.527 1.00 86.12 377 ASP A O 1
ATOM 2940 N N . ARG A 1 378 ? 25.836 -3.587 -7.653 1.00 81.88 378 ARG A N 1
ATOM 2941 C CA . ARG A 1 378 ? 25.190 -4.483 -6.678 1.00 81.88 378 ARG A CA 1
ATOM 2942 C C . ARG A 1 378 ? 25.876 -4.524 -5.310 1.00 81.88 378 ARG A C 1
ATOM 2944 O O . ARG A 1 378 ? 25.384 -5.200 -4.409 1.00 81.88 378 ARG A O 1
ATOM 2951 N N . VAL A 1 379 ? 27.015 -3.844 -5.153 1.00 78.38 379 VAL A N 1
ATOM 2952 C CA . VAL A 1 379 ? 27.677 -3.621 -3.858 1.00 78.38 379 VAL A CA 1
ATOM 2953 C C . VAL A 1 379 ? 27.171 -2.333 -3.201 1.00 78.38 379 VAL A C 1
ATOM 2955 O O . VAL A 1 379 ? 27.184 -2.218 -1.973 1.00 78.38 379 VAL A O 1
ATOM 2958 N N . LYS A 1 380 ? 26.696 -1.370 -3.995 1.00 83.31 380 LYS A N 1
ATOM 2959 C CA . LYS A 1 380 ? 25.970 -0.202 -3.506 1.00 83.31 380 LYS A CA 1
ATOM 2960 C C . LYS A 1 380 ? 24.501 -0.559 -3.346 1.00 83.31 380 LYS A C 1
ATOM 2962 O O . LYS A 1 380 ? 23.928 -1.357 -4.076 1.00 83.31 380 LYS A O 1
ATOM 2967 N N . ALA A 1 381 ? 23.896 0.029 -2.334 1.00 77.31 381 ALA A N 1
ATOM 2968 C CA . ALA A 1 381 ? 22.485 -0.148 -2.068 1.00 77.31 381 ALA A CA 1
ATOM 2969 C C . ALA A 1 381 ? 21.705 1.082 -2.546 1.00 77.31 381 ALA A C 1
ATOM 2971 O O . ALA A 1 381 ? 22.282 2.165 -2.664 1.00 77.31 381 ALA A O 1
ATOM 2972 N N . GLY A 1 382 ? 20.403 0.921 -2.761 1.00 90.75 382 GLY A N 1
ATOM 2973 C CA . GLY A 1 382 ? 19.494 1.982 -3.176 1.00 90.75 382 GLY A CA 1
ATOM 2974 C C . GLY A 1 382 ? 19.283 2.047 -4.687 1.00 90.75 382 GLY A C 1
ATOM 2975 O O . GLY A 1 382 ? 19.378 1.045 -5.397 1.00 90.75 382 GLY A O 1
ATOM 2976 N N . VAL A 1 383 ? 18.996 3.253 -5.167 1.00 92.81 383 VAL A N 1
ATOM 2977 C CA . VAL A 1 383 ? 18.584 3.535 -6.547 1.00 92.81 383 VAL A CA 1
ATOM 2978 C C . VAL A 1 383 ? 19.483 4.577 -7.194 1.00 92.81 383 VAL A C 1
ATOM 2980 O O . VAL A 1 383 ? 20.073 5.407 -6.503 1.00 92.81 383 VAL A O 1
ATOM 2983 N N . GLU A 1 384 ? 19.579 4.539 -8.520 1.00 93.31 384 GLU A N 1
ATOM 2984 C CA . GLU A 1 384 ? 20.274 5.552 -9.321 1.00 93.31 384 GLU A CA 1
ATOM 2985 C C . GLU A 1 384 ? 19.280 6.267 -10.236 1.00 93.31 384 GLU A C 1
ATOM 2987 O O . GLU A 1 384 ? 18.383 5.641 -10.805 1.00 93.31 384 GLU A O 1
ATOM 2992 N N . LYS A 1 385 ? 19.457 7.584 -10.388 1.00 94.44 385 LYS A N 1
ATOM 2993 C CA . LYS A 1 385 ? 18.626 8.428 -11.256 1.00 94.44 385 LYS A CA 1
ATOM 2994 C C . LYS A 1 385 ? 19.354 8.725 -12.559 1.00 94.44 385 LYS A C 1
ATOM 2996 O O . LYS A 1 385 ? 20.498 9.179 -12.549 1.00 94.44 385 LYS A O 1
ATOM 3001 N N . TYR A 1 386 ? 18.661 8.540 -13.674 1.00 94.75 386 TYR A N 1
ATOM 3002 C CA . TYR A 1 386 ? 19.197 8.730 -15.016 1.00 94.75 386 TYR A CA 1
ATOM 3003 C C . TYR A 1 386 ? 18.426 9.808 -15.766 1.00 94.75 386 TYR A C 1
ATOM 3005 O O . TYR A 1 386 ? 17.202 9.851 -15.713 1.00 94.75 386 TYR A O 1
ATOM 3013 N N . THR A 1 387 ? 19.152 10.651 -16.502 1.00 95.31 387 THR A N 1
ATOM 3014 C CA . THR A 1 387 ? 18.591 11.740 -17.327 1.00 95.31 387 THR A CA 1
ATOM 3015 C C . THR A 1 387 ? 18.928 11.603 -18.814 1.00 95.31 387 THR A C 1
ATOM 3017 O O . THR A 1 387 ? 18.574 12.461 -19.620 1.00 95.31 387 THR A O 1
ATOM 3020 N N . LYS A 1 388 ? 19.637 10.533 -19.201 1.00 95.69 388 LYS A N 1
ATOM 3021 C CA . LYS A 1 388 ? 20.020 10.244 -20.588 1.00 95.69 388 LYS A CA 1
ATOM 3022 C C . LYS A 1 388 ? 19.840 8.771 -20.921 1.00 95.69 388 LYS A C 1
ATOM 3024 O O . LYS A 1 388 ? 20.298 7.902 -20.182 1.00 95.69 388 LYS A O 1
ATOM 3029 N N . ASP A 1 389 ? 19.258 8.510 -22.084 1.00 96.12 389 ASP A N 1
ATOM 3030 C CA . ASP A 1 389 ? 19.032 7.157 -22.594 1.00 96.12 389 ASP A CA 1
ATOM 3031 C C . ASP A 1 389 ? 20.334 6.363 -22.758 1.00 96.12 389 ASP A C 1
ATOM 3033 O O . ASP A 1 389 ? 20.376 5.182 -22.425 1.00 96.12 389 ASP A O 1
ATOM 3037 N N . ASP A 1 390 ? 21.406 7.000 -23.239 1.00 95.50 390 ASP A N 1
ATOM 3038 C CA . ASP A 1 390 ? 22.705 6.345 -23.450 1.00 95.50 390 ASP A CA 1
ATOM 3039 C C . ASP A 1 390 ? 23.302 5.800 -22.142 1.00 95.50 390 ASP A C 1
ATOM 3041 O O . ASP A 1 390 ? 23.898 4.719 -22.136 1.00 95.50 390 ASP A O 1
ATOM 3045 N N . ASP A 1 391 ? 23.098 6.500 -21.020 1.00 94.06 391 ASP A N 1
ATOM 3046 C CA . ASP A 1 391 ? 23.584 6.057 -19.710 1.00 94.06 391 ASP A CA 1
ATOM 3047 C C . ASP A 1 391 ? 22.831 4.790 -19.266 1.00 94.06 391 ASP A C 1
ATOM 3049 O O . ASP A 1 391 ? 23.455 3.813 -18.852 1.00 94.06 391 ASP A O 1
ATOM 3053 N N . VAL A 1 392 ? 21.506 4.751 -19.455 1.00 94.12 392 VAL A N 1
ATOM 3054 C CA . VAL A 1 392 ? 20.686 3.561 -19.167 1.00 94.12 392 VAL A CA 1
ATOM 3055 C C . VAL A 1 392 ? 21.056 2.396 -20.087 1.00 94.12 392 VAL A C 1
ATOM 3057 O O . VAL A 1 392 ? 21.327 1.293 -19.611 1.00 94.12 392 VAL A O 1
ATOM 3060 N N . ASN A 1 393 ? 21.116 2.632 -21.400 1.00 92.19 393 ASN A N 1
ATOM 3061 C CA . ASN A 1 393 ? 21.422 1.601 -22.394 1.00 92.19 393 ASN A CA 1
ATOM 3062 C C . ASN A 1 393 ? 22.802 0.979 -22.156 1.00 92.19 393 ASN A C 1
ATOM 3064 O O . ASN A 1 393 ? 22.933 -0.247 -22.124 1.00 92.19 393 ASN A O 1
ATOM 3068 N N . SER A 1 394 ? 23.818 1.809 -21.913 1.00 89.06 394 SER A N 1
ATOM 3069 C CA . SER A 1 394 ? 25.179 1.318 -21.701 1.00 89.06 394 SER A CA 1
ATOM 3070 C C . SER A 1 394 ? 25.277 0.383 -20.489 1.00 89.06 394 SER A C 1
ATOM 3072 O O . SER A 1 394 ? 25.987 -0.618 -20.537 1.00 89.06 394 SER A O 1
ATOM 3074 N N . ILE A 1 395 ? 24.524 0.650 -19.421 1.00 85.69 395 ILE A N 1
ATOM 3075 C CA . ILE A 1 395 ? 24.595 -0.110 -18.168 1.00 85.69 395 ILE A CA 1
ATOM 3076 C C . ILE A 1 395 ? 23.686 -1.342 -18.198 1.00 85.69 395 ILE A C 1
ATOM 3078 O O . ILE A 1 395 ? 24.131 -2.453 -17.899 1.00 85.69 395 ILE A O 1
ATOM 3082 N N . TYR A 1 396 ? 22.415 -1.153 -18.548 1.00 87.00 396 TYR A N 1
ATOM 3083 C CA . TYR A 1 396 ? 21.377 -2.172 -18.383 1.00 87.00 396 TYR A CA 1
ATOM 3084 C C . TYR A 1 396 ? 21.095 -2.981 -19.653 1.00 87.00 396 TYR A C 1
ATOM 3086 O O . TYR A 1 396 ? 20.380 -3.976 -19.572 1.00 87.00 396 TYR A O 1
ATOM 3094 N N . ARG A 1 397 ? 21.659 -2.599 -20.811 1.00 82.12 397 ARG A N 1
ATOM 3095 C CA . ARG A 1 397 ? 21.567 -3.383 -22.058 1.00 82.12 397 ARG A CA 1
ATOM 3096 C C . ARG A 1 397 ? 22.927 -3.868 -22.562 1.00 82.12 397 ARG A C 1
ATOM 3098 O O . ARG A 1 397 ? 23.051 -5.037 -22.928 1.00 82.12 397 ARG A O 1
ATOM 3105 N N . ASP A 1 398 ? 23.949 -3.012 -22.553 1.00 76.38 398 ASP A N 1
ATOM 3106 C CA . ASP A 1 398 ? 25.197 -3.303 -23.274 1.00 76.38 398 ASP A CA 1
ATOM 3107 C C . ASP A 1 398 ? 26.278 -4.010 -22.435 1.00 76.38 398 ASP A C 1
ATOM 3109 O O . ASP A 1 398 ? 27.056 -4.793 -22.988 1.00 76.38 398 ASP A O 1
ATOM 3113 N N . ILE A 1 399 ? 26.364 -3.758 -21.119 1.00 62.78 399 ILE A N 1
ATOM 3114 C CA . ILE A 1 399 ? 27.553 -4.139 -20.324 1.00 62.78 399 ILE A CA 1
ATOM 3115 C C . ILE A 1 399 ? 27.368 -5.367 -19.404 1.00 62.78 399 ILE A C 1
ATOM 3117 O O . ILE A 1 399 ? 28.382 -5.967 -19.036 1.00 62.78 399 ILE A O 1
ATOM 3121 N N . GLY A 1 400 ? 26.157 -5.867 -19.098 1.00 69.31 400 GLY A N 1
ATOM 3122 C CA . GLY A 1 400 ? 26.108 -7.176 -18.412 1.00 69.31 400 GLY A CA 1
ATOM 3123 C C . GLY A 1 400 ? 24.797 -7.744 -17.880 1.00 69.31 400 GLY A C 1
ATOM 3124 O O . GLY A 1 400 ? 24.718 -8.966 -17.752 1.00 69.31 400 GLY A O 1
ATOM 3125 N N . PHE A 1 401 ? 23.783 -6.933 -17.586 1.00 85.62 401 PHE A N 1
ATOM 3126 C CA . PHE A 1 401 ? 22.509 -7.461 -17.095 1.00 85.62 401 PHE A CA 1
ATOM 3127 C C . PHE A 1 401 ? 21.620 -7.885 -18.268 1.00 85.62 401 PHE A C 1
ATOM 3129 O O . PHE A 1 401 ? 21.514 -7.171 -19.261 1.00 85.62 401 PHE A O 1
ATOM 3136 N N . LYS A 1 402 ? 21.009 -9.068 -18.187 1.00 90.50 402 LYS A N 1
ATOM 3137 C CA . LYS A 1 402 ? 20.096 -9.582 -19.223 1.00 90.50 402 LYS A CA 1
ATOM 3138 C C . LYS A 1 402 ? 18.697 -9.797 -18.685 1.00 90.50 402 LYS A C 1
ATOM 3140 O O . LYS A 1 402 ? 17.728 -9.676 -19.433 1.00 90.50 402 LYS A O 1
ATOM 3145 N N . LYS A 1 403 ? 18.612 -10.172 -17.416 1.00 95.50 403 LYS A N 1
ATOM 3146 C CA . LYS A 1 403 ? 17.380 -10.531 -16.742 1.00 95.50 403 LYS A CA 1
ATOM 3147 C C . LYS A 1 403 ? 17.238 -9.756 -15.441 1.00 95.50 403 LYS A C 1
ATOM 3149 O O . LYS A 1 403 ? 18.233 -9.345 -14.848 1.00 95.50 403 LYS A O 1
ATOM 3154 N N . LEU A 1 404 ? 16.003 -9.610 -14.979 1.00 96.56 404 LEU A N 1
ATOM 3155 C CA . LEU A 1 404 ? 15.668 -8.905 -13.748 1.00 96.56 404 LEU A CA 1
ATOM 3156 C C . LEU A 1 404 ? 16.415 -9.468 -12.536 1.00 96.56 404 LEU A C 1
ATOM 3158 O O . LEU A 1 404 ? 16.943 -8.707 -11.735 1.00 96.56 404 LEU A O 1
ATOM 3162 N N . GLY A 1 405 ? 16.547 -10.793 -12.441 1.00 96.00 405 GLY A N 1
ATOM 3163 C CA . GLY A 1 405 ? 17.277 -11.453 -11.359 1.00 96.00 405 GLY A CA 1
ATOM 3164 C C . GLY A 1 405 ? 18.764 -11.106 -11.302 1.00 96.00 405 GLY A C 1
ATOM 3165 O O . GLY A 1 405 ? 19.351 -11.180 -10.228 1.00 96.00 405 GLY A O 1
ATOM 3166 N N . ASP A 1 406 ? 19.371 -10.658 -12.409 1.00 94.44 406 ASP A N 1
ATOM 3167 C CA . ASP A 1 406 ? 20.768 -10.212 -12.400 1.00 94.44 406 ASP A CA 1
ATOM 3168 C C . ASP A 1 406 ? 20.941 -8.904 -11.594 1.00 94.44 406 ASP A C 1
ATOM 3170 O O . ASP A 1 406 ? 22.066 -8.519 -11.261 1.00 94.44 406 ASP A O 1
ATOM 3174 N N . LEU A 1 407 ? 19.833 -8.211 -11.284 1.00 94.44 407 LEU A N 1
ATOM 3175 C CA . LEU A 1 407 ? 19.823 -6.974 -10.512 1.00 94.44 407 LEU A CA 1
ATOM 3176 C C . LEU A 1 407 ? 19.773 -7.190 -8.984 1.00 94.44 407 LEU A C 1
ATOM 3178 O O . LEU A 1 407 ? 19.956 -6.240 -8.221 1.00 94.44 407 LEU A O 1
ATOM 3182 N N . TYR A 1 408 ? 19.558 -8.421 -8.522 1.00 95.44 408 TYR A N 1
ATOM 3183 C CA . TYR A 1 408 ? 19.273 -8.714 -7.117 1.00 95.44 408 TYR A CA 1
ATOM 3184 C C . TYR A 1 408 ? 20.124 -9.872 -6.593 1.00 95.44 408 TYR A C 1
ATOM 3186 O O . TYR A 1 408 ? 20.800 -10.576 -7.342 1.00 95.44 408 TYR A O 1
ATOM 3194 N N . GLN A 1 409 ? 20.128 -10.042 -5.274 1.00 95.00 409 GLN A N 1
ATOM 3195 C CA . GLN A 1 409 ? 20.852 -11.099 -4.576 1.00 95.00 409 GLN A CA 1
ATOM 3196 C C . GLN A 1 409 ? 19.889 -11.901 -3.699 1.00 95.00 409 GLN A C 1
ATOM 3198 O O . GLN A 1 409 ? 19.010 -11.349 -3.049 1.00 95.00 409 GLN A O 1
ATOM 3203 N N . GLY A 1 410 ? 20.091 -13.212 -3.647 1.00 95.12 410 GLY A N 1
ATOM 3204 C CA . GLY A 1 410 ? 19.380 -14.125 -2.759 1.00 95.12 410 GLY A CA 1
ATOM 3205 C C . GLY A 1 410 ? 20.196 -15.400 -2.597 1.00 95.12 410 GLY A C 1
ATOM 3206 O O . GLY A 1 410 ? 20.896 -15.800 -3.531 1.00 95.12 410 GLY A O 1
ATOM 3207 N N . ASP A 1 411 ? 20.143 -16.020 -1.419 1.00 95.56 411 ASP A N 1
ATOM 3208 C CA . ASP A 1 411 ? 20.856 -17.282 -1.178 1.00 95.56 411 ASP A CA 1
ATOM 3209 C C . ASP A 1 411 ? 20.153 -18.456 -1.893 1.00 95.56 411 ASP A C 1
ATOM 3211 O O . ASP A 1 411 ? 20.781 -19.472 -2.204 1.00 95.56 411 ASP A O 1
ATOM 3215 N N . ASP A 1 412 ? 18.863 -18.290 -2.203 1.00 97.00 412 ASP A N 1
ATOM 3216 C CA . ASP A 1 412 ? 18.043 -19.176 -3.022 1.00 97.00 412 ASP A CA 1
ATOM 3217 C C . ASP A 1 412 ? 17.040 -18.395 -3.903 1.00 97.00 412 ASP A C 1
ATOM 3219 O O . ASP A 1 412 ? 16.990 -17.162 -3.901 1.00 97.00 412 ASP A O 1
ATOM 3223 N N . GLU A 1 413 ? 16.243 -19.125 -4.689 1.00 97.38 413 GLU A N 1
ATOM 3224 C CA . GLU A 1 413 ? 15.252 -18.547 -5.608 1.00 97.38 413 GLU A CA 1
ATOM 3225 C C . GLU A 1 413 ? 14.132 -17.772 -4.888 1.00 97.38 413 GLU A C 1
ATOM 3227 O O . GLU A 1 413 ? 13.587 -16.827 -5.457 1.00 97.38 413 GLU A O 1
ATOM 3232 N N . ILE A 1 414 ? 13.787 -18.142 -3.648 1.00 98.19 414 ILE A N 1
ATOM 3233 C CA . ILE A 1 414 ? 12.722 -17.485 -2.878 1.00 98.19 414 ILE A CA 1
ATOM 3234 C C . ILE A 1 414 ? 13.231 -16.154 -2.338 1.00 98.19 414 ILE A C 1
ATOM 3236 O O . ILE A 1 414 ? 12.532 -15.151 -2.457 1.00 98.19 414 ILE A O 1
ATOM 3240 N N . GLU A 1 415 ? 14.442 -16.122 -1.782 1.00 98.19 415 GLU A N 1
ATOM 3241 C CA . GLU A 1 415 ? 15.072 -14.871 -1.356 1.00 98.19 415 GLU A CA 1
ATOM 3242 C C . GLU A 1 415 ? 15.282 -13.921 -2.535 1.00 98.19 415 GLU A C 1
ATOM 3244 O O . GLU A 1 415 ? 14.985 -12.734 -2.413 1.00 98.19 415 GLU A O 1
ATOM 3249 N N . LEU A 1 416 ? 15.720 -14.438 -3.688 1.00 98.25 416 LEU A N 1
ATOM 3250 C CA . LEU A 1 416 ? 15.899 -13.627 -4.891 1.00 98.25 416 LEU A CA 1
ATOM 3251 C C . LEU A 1 416 ? 14.570 -13.019 -5.365 1.00 98.25 416 LEU A C 1
ATOM 3253 O O . LEU A 1 416 ? 14.506 -11.825 -5.652 1.00 98.25 416 LEU A O 1
ATOM 3257 N N . GLN A 1 417 ? 13.495 -13.815 -5.402 1.00 98.81 417 GLN A N 1
ATOM 3258 C CA . GLN A 1 417 ? 12.156 -13.299 -5.696 1.00 98.81 417 GLN A CA 1
ATOM 3259 C C . GLN A 1 417 ? 11.693 -12.295 -4.631 1.00 98.81 417 GLN A C 1
ATOM 3261 O O . GLN A 1 417 ? 11.056 -11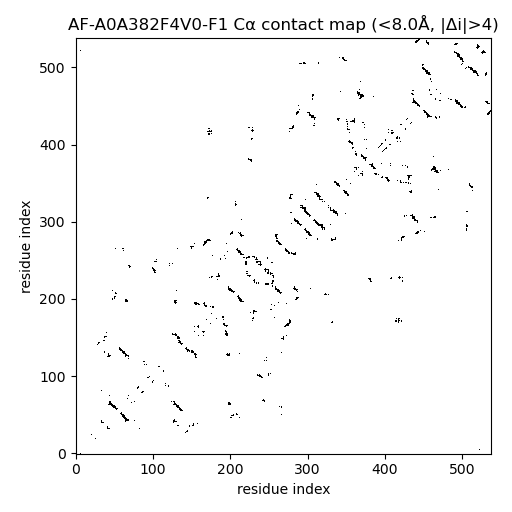.299 -4.962 1.00 98.81 417 GLN A O 1
ATOM 3266 N N . GLY A 1 418 ? 12.010 -12.538 -3.359 1.00 98.75 418 GLY A N 1
ATOM 3267 C CA . GLY A 1 418 ? 11.714 -11.625 -2.260 1.00 98.75 418 GLY A CA 1
ATOM 3268 C C . GLY A 1 418 ? 12.373 -10.263 -2.449 1.00 98.75 418 GLY A C 1
ATOM 3269 O O . GLY A 1 418 ? 11.691 -9.253 -2.323 1.00 98.75 418 GLY A O 1
ATOM 3270 N N . ALA A 1 419 ? 13.655 -10.229 -2.820 1.00 98.38 419 ALA A N 1
ATOM 3271 C CA . ALA A 1 419 ? 14.377 -8.992 -3.104 1.00 98.38 419 ALA A CA 1
ATOM 3272 C C . ALA A 1 419 ? 13.746 -8.204 -4.266 1.00 98.38 419 ALA A C 1
ATOM 3274 O O . ALA A 1 419 ? 13.567 -6.996 -4.142 1.00 98.38 419 ALA A O 1
ATOM 3275 N N . ILE A 1 420 ? 13.325 -8.888 -5.340 1.00 98.75 420 ILE A N 1
ATOM 3276 C CA . ILE A 1 420 ? 12.600 -8.267 -6.464 1.00 98.75 420 ILE A CA 1
ATOM 3277 C C . ILE A 1 420 ? 11.280 -7.638 -5.995 1.00 98.75 420 ILE A C 1
ATOM 3279 O O . ILE A 1 420 ? 10.969 -6.514 -6.369 1.00 98.75 420 ILE A O 1
ATOM 3283 N N . LEU A 1 421 ? 10.494 -8.348 -5.176 1.00 98.88 421 LEU A N 1
ATOM 3284 C CA . LEU A 1 421 ? 9.184 -7.865 -4.718 1.00 98.88 421 LEU A CA 1
ATOM 3285 C C . LEU A 1 421 ? 9.287 -6.720 -3.703 1.00 98.88 421 LEU A C 1
ATOM 3287 O O . LEU A 1 421 ? 8.407 -5.866 -3.675 1.00 98.88 421 LEU A O 1
ATOM 3291 N N . ILE A 1 422 ? 10.347 -6.685 -2.889 1.00 98.75 422 ILE A N 1
ATOM 3292 C CA . ILE A 1 422 ? 10.648 -5.558 -1.988 1.00 98.75 422 ILE A CA 1
ATOM 3293 C C . ILE A 1 422 ? 10.991 -4.286 -2.788 1.00 98.75 422 ILE A C 1
ATOM 3295 O O . ILE A 1 422 ? 10.767 -3.175 -2.310 1.00 98.75 422 ILE A O 1
ATOM 3299 N N . ASP A 1 423 ? 11.522 -4.449 -3.998 1.00 98.12 423 ASP A N 1
ATOM 3300 C CA . ASP A 1 423 ? 11.974 -3.373 -4.882 1.00 98.12 423 ASP A CA 1
ATOM 3301 C C . ASP A 1 423 ? 11.045 -3.205 -6.103 1.00 98.12 423 ASP A C 1
ATOM 3303 O O . ASP A 1 423 ? 11.482 -2.785 -7.175 1.00 98.12 423 ASP A O 1
ATOM 3307 N N . ALA A 1 424 ? 9.766 -3.583 -5.965 1.00 98.69 424 ALA A N 1
ATOM 3308 C CA . ALA A 1 424 ? 8.852 -3.815 -7.086 1.00 98.69 424 ALA A CA 1
ATOM 3309 C C . ALA A 1 424 ? 8.680 -2.605 -8.022 1.00 98.69 424 ALA A C 1
ATOM 3311 O O . ALA A 1 424 ? 8.673 -2.808 -9.236 1.00 98.69 424 ALA A O 1
ATOM 3312 N N . HIS A 1 425 ? 8.626 -1.376 -7.493 1.00 97.94 425 HIS A N 1
ATOM 3313 C CA . HIS A 1 425 ? 8.598 -0.148 -8.303 1.00 97.94 425 HIS A CA 1
ATOM 3314 C C . HIS A 1 425 ? 9.795 -0.073 -9.262 1.00 97.94 425 HIS A C 1
ATOM 3316 O O . HIS A 1 425 ? 9.654 0.010 -10.481 1.00 97.94 425 HIS A O 1
ATOM 3322 N N . TYR A 1 426 ? 11.012 -0.176 -8.730 1.00 97.75 426 TYR A N 1
ATOM 3323 C CA . TYR A 1 426 ? 12.218 -0.048 -9.545 1.00 97.75 426 TYR A CA 1
ATOM 3324 C C . TYR A 1 426 ? 12.455 -1.288 -10.420 1.00 97.75 426 TYR A C 1
ATOM 3326 O O . TYR A 1 426 ? 12.993 -1.176 -11.526 1.00 97.75 426 TYR A O 1
ATOM 3334 N N . ALA A 1 427 ? 12.004 -2.465 -9.979 1.00 98.31 427 ALA A N 1
ATOM 3335 C CA . ALA A 1 427 ? 11.965 -3.671 -10.798 1.00 98.31 427 ALA A CA 1
ATOM 3336 C C . ALA A 1 427 ? 11.045 -3.500 -12.020 1.00 98.31 427 ALA A C 1
ATOM 3338 O O . ALA A 1 427 ? 11.419 -3.901 -13.124 1.00 98.31 427 ALA A O 1
ATOM 3339 N N . ALA A 1 428 ? 9.879 -2.871 -11.843 1.00 98.75 428 ALA A N 1
ATOM 3340 C CA . ALA A 1 428 ? 8.942 -2.551 -12.915 1.00 98.75 428 ALA A CA 1
ATOM 3341 C C . ALA A 1 428 ? 9.547 -1.552 -13.920 1.00 98.75 428 ALA A C 1
ATOM 3343 O O . ALA A 1 428 ? 9.513 -1.816 -15.127 1.00 98.75 428 ALA A O 1
ATOM 3344 N N . ASN A 1 429 ? 10.229 -0.501 -13.445 1.00 98.12 429 ASN A N 1
ATOM 3345 C CA . ASN A 1 429 ? 11.017 0.386 -14.311 1.00 98.12 429 ASN A CA 1
ATOM 3346 C C . ASN A 1 429 ? 12.082 -0.379 -15.117 1.00 98.12 429 ASN A C 1
ATOM 3348 O O . ASN A 1 429 ? 12.266 -0.124 -16.308 1.00 98.12 429 ASN A O 1
ATOM 3352 N N . ALA A 1 430 ? 12.775 -1.346 -14.506 1.00 97.38 430 ALA A N 1
ATOM 3353 C CA . ALA A 1 430 ? 13.848 -2.104 -15.156 1.00 97.38 430 ALA A CA 1
ATOM 3354 C C . ALA A 1 430 ? 13.363 -3.078 -16.248 1.00 97.38 430 ALA A C 1
ATOM 3356 O O . ALA A 1 430 ? 14.125 -3.406 -17.164 1.00 97.38 430 ALA A O 1
ATOM 3357 N N . VAL A 1 431 ? 12.111 -3.538 -16.175 1.00 98.00 431 VAL A N 1
ATOM 3358 C CA . VAL A 1 431 ? 11.491 -4.399 -17.202 1.00 98.00 431 VAL A CA 1
ATOM 3359 C C . VAL A 1 431 ? 10.623 -3.629 -18.197 1.00 98.00 431 VAL A C 1
ATOM 3361 O O . VAL A 1 431 ? 10.044 -4.242 -19.091 1.00 98.00 431 VAL A O 1
ATOM 3364 N N . GLY A 1 432 ? 10.529 -2.306 -18.047 1.00 97.62 432 GLY A N 1
ATOM 3365 C CA . GLY A 1 432 ? 9.849 -1.447 -19.008 1.00 97.62 432 GLY A CA 1
ATOM 3366 C C . GLY A 1 432 ? 8.355 -1.304 -18.775 1.00 97.62 432 GLY A C 1
ATOM 3367 O O . GLY A 1 432 ? 7.630 -1.064 -19.737 1.00 97.62 432 GLY A O 1
ATOM 3368 N N . ALA A 1 433 ? 7.862 -1.446 -17.545 1.00 98.56 433 ALA A N 1
ATOM 3369 C CA . ALA A 1 433 ? 6.478 -1.094 -17.234 1.00 98.56 433 ALA A CA 1
ATOM 3370 C C . ALA A 1 433 ? 6.191 0.376 -17.589 1.00 98.56 433 ALA A C 1
ATOM 3372 O O . ALA A 1 433 ? 7.082 1.224 -17.576 1.00 98.56 433 ALA A O 1
ATOM 3373 N N . THR A 1 434 ? 4.952 0.688 -17.959 1.00 98.19 434 THR A N 1
ATOM 3374 C CA . THR A 1 434 ? 4.573 2.066 -18.291 1.00 98.19 434 THR A CA 1
ATOM 3375 C C . THR A 1 434 ? 4.436 2.878 -17.005 1.00 98.19 434 THR A C 1
ATOM 3377 O O . THR A 1 434 ? 3.676 2.498 -16.113 1.00 98.19 434 THR A O 1
ATOM 3380 N N . GLY A 1 435 ? 5.142 4.006 -16.917 1.00 96.44 435 GLY A N 1
ATOM 3381 C CA . GLY A 1 435 ? 4.933 4.981 -15.847 1.00 96.44 435 GLY A CA 1
ATOM 3382 C C . GLY A 1 435 ? 3.563 5.644 -15.991 1.00 96.44 435 GLY A C 1
ATOM 3383 O O . GLY A 1 435 ? 3.223 6.152 -17.060 1.00 96.44 435 GLY A O 1
ATOM 3384 N N . CYS A 1 436 ? 2.771 5.627 -14.930 1.00 95.50 436 CYS A N 1
ATOM 3385 C CA . CYS A 1 436 ? 1.395 6.101 -14.887 1.00 95.50 436 CYS A CA 1
ATOM 3386 C C . CYS A 1 436 ? 1.291 7.429 -14.113 1.00 95.50 436 CYS A C 1
ATOM 3388 O O . CYS A 1 436 ? 2.160 7.767 -13.302 1.00 95.50 436 CYS A O 1
ATOM 3390 N N . PRO A 1 437 ? 0.241 8.217 -14.377 1.00 91.81 437 PRO A N 1
ATOM 3391 C CA . PRO A 1 437 ? -0.027 9.462 -13.677 1.00 91.81 437 PRO A CA 1
ATOM 3392 C C . PRO A 1 437 ? -0.776 9.245 -12.367 1.00 91.81 437 PRO A C 1
ATOM 3394 O O . PRO A 1 437 ? -1.963 9.550 -12.293 1.00 91.81 437 PRO A O 1
ATOM 3397 N N . ARG A 1 438 ? -0.047 8.773 -11.344 1.00 94.19 438 ARG A N 1
ATOM 3398 C CA . ARG A 1 438 ? -0.574 8.617 -9.981 1.00 94.19 438 ARG A CA 1
ATOM 3399 C C . ARG A 1 438 ? -1.832 7.733 -9.938 1.00 94.19 438 ARG A C 1
ATOM 3401 O O . ARG A 1 438 ? -2.940 8.252 -9.816 1.00 94.19 438 ARG A O 1
ATOM 3408 N N . PRO A 1 439 ? -1.682 6.424 -10.224 1.00 96.31 439 PRO A N 1
ATOM 3409 C CA . PRO A 1 439 ? -2.778 5.476 -10.104 1.00 96.31 439 PRO A CA 1
ATOM 3410 C C . PRO A 1 439 ? -3.176 5.322 -8.631 1.00 96.31 439 PRO A C 1
ATOM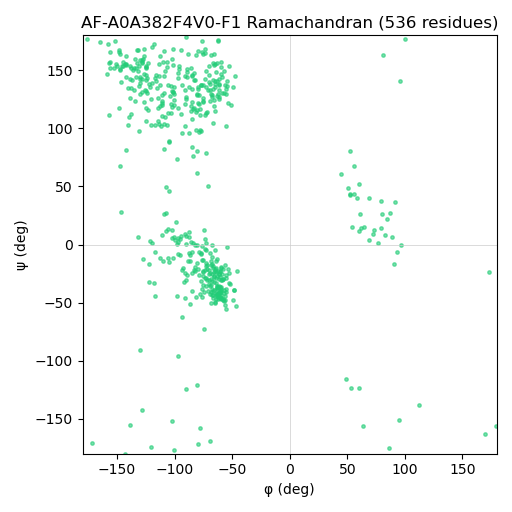 3412 O O . PRO A 1 439 ? -2.475 4.639 -7.889 1.00 96.31 439 PRO A O 1
ATOM 3415 N N . GLU A 1 440 ? -4.299 5.935 -8.269 1.00 95.31 440 GLU A N 1
ATOM 3416 C CA . GLU A 1 440 ? -4.934 5.861 -6.952 1.00 95.31 440 GLU A CA 1
ATOM 3417 C C . GLU A 1 440 ? -5.931 4.677 -6.949 1.00 95.31 440 GLU A C 1
ATOM 3419 O O . GLU A 1 440 ? -5.549 3.531 -7.236 1.00 95.31 440 GLU A O 1
ATOM 3424 N N . ASP A 1 441 ? -7.202 4.919 -6.621 1.00 95.19 441 ASP A N 1
ATOM 3425 C CA . ASP A 1 441 ? -8.154 3.860 -6.297 1.00 95.19 441 ASP A CA 1
ATOM 3426 C C . ASP A 1 441 ? -8.545 3.008 -7.514 1.00 95.19 441 ASP A C 1
ATOM 3428 O O . ASP A 1 441 ? -8.503 3.445 -8.677 1.00 95.19 441 ASP A O 1
ATOM 3432 N N . CYS A 1 442 ? -8.928 1.753 -7.262 1.00 97.06 442 CYS A N 1
ATOM 3433 C CA . CYS A 1 442 ? -9.265 0.815 -8.323 1.00 97.06 442 CYS A CA 1
ATOM 3434 C C . CYS A 1 442 ? -10.369 -0.171 -7.966 1.00 97.06 442 CYS A C 1
ATOM 3436 O O . CYS A 1 442 ? -10.388 -0.765 -6.895 1.00 97.06 442 CYS A O 1
ATOM 3438 N N . GLU A 1 443 ? -11.240 -0.429 -8.944 1.00 97.06 443 GLU A N 1
ATOM 3439 C CA . GLU A 1 443 ? -12.427 -1.257 -8.751 1.00 97.06 443 GLU A CA 1
ATOM 3440 C C . GLU A 1 443 ? -12.670 -2.234 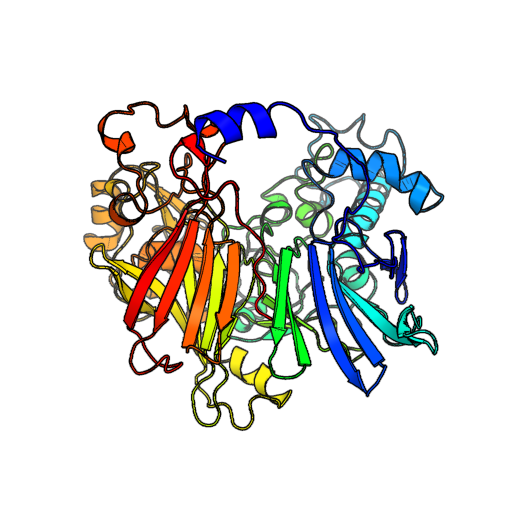-9.900 1.00 97.06 443 GLU A C 1
ATOM 3442 O O . GLU A 1 443 ? -12.485 -1.908 -11.079 1.00 97.06 443 GLU A O 1
ATOM 3447 N N . PHE A 1 444 ? -13.115 -3.451 -9.567 1.00 97.44 444 PHE A N 1
ATOM 3448 C CA . PHE A 1 444 ? -13.405 -4.499 -10.551 1.00 97.44 444 PHE A CA 1
ATOM 3449 C C . PHE A 1 444 ? -14.905 -4.787 -10.636 1.00 97.44 444 PHE A C 1
ATOM 3451 O O . PHE A 1 444 ? -15.498 -5.420 -9.766 1.00 97.44 444 PHE A O 1
ATOM 3458 N N . ASP A 1 445 ? -15.513 -4.408 -11.758 1.00 96.69 445 ASP A N 1
ATOM 3459 C CA . ASP A 1 445 ? -16.905 -4.723 -12.065 1.00 96.69 445 ASP A CA 1
ATOM 3460 C C . ASP A 1 445 ? -17.018 -6.185 -12.515 1.00 96.69 445 ASP A C 1
ATOM 3462 O O . ASP A 1 445 ? -16.805 -6.521 -13.685 1.00 96.69 445 ASP A O 1
ATOM 3466 N N . ASP A 1 446 ? -17.391 -7.065 -11.586 1.00 92.19 446 ASP A N 1
ATOM 3467 C CA . ASP A 1 446 ? -17.599 -8.496 -11.833 1.00 92.19 446 ASP A CA 1
ATOM 3468 C C . ASP A 1 446 ? -18.656 -8.783 -12.917 1.00 92.19 446 ASP A C 1
ATOM 3470 O O . ASP A 1 446 ? -18.575 -9.802 -13.616 1.00 92.19 446 ASP A O 1
ATOM 3474 N N . ASN A 1 447 ? -19.651 -7.903 -13.078 1.00 93.38 447 ASN A N 1
ATOM 3475 C CA . ASN A 1 447 ? -20.737 -8.092 -14.038 1.00 93.38 447 ASN A CA 1
ATOM 3476 C C . ASN A 1 447 ? -20.277 -7.805 -15.468 1.00 93.38 447 ASN A C 1
ATOM 3478 O O . ASN A 1 447 ? -20.685 -8.505 -16.401 1.00 93.38 447 ASN A O 1
ATOM 3482 N N . LYS A 1 448 ? -19.436 -6.782 -15.648 1.00 95.19 448 LYS A N 1
ATOM 3483 C CA . LYS A 1 448 ? -18.899 -6.396 -16.960 1.00 95.19 448 LYS A CA 1
ATOM 3484 C C . LYS A 1 448 ? -17.547 -7.042 -17.266 1.00 95.19 448 LYS A C 1
ATOM 3486 O O . LYS A 1 448 ? -17.203 -7.175 -18.436 1.00 95.19 448 LYS A O 1
ATOM 3491 N N . GLY A 1 449 ? -16.810 -7.478 -16.247 1.00 95.88 449 GLY A N 1
ATOM 3492 C CA . GLY A 1 449 ? -15.426 -7.931 -16.370 1.00 95.88 449 GLY A CA 1
ATOM 3493 C C . GLY A 1 449 ? -14.467 -6.784 -16.690 1.00 95.88 449 GLY A C 1
ATOM 3494 O O . GLY A 1 449 ? -13.583 -6.952 -17.525 1.00 95.88 449 GLY A O 1
ATOM 3495 N N . VAL A 1 450 ? -14.678 -5.623 -16.074 1.00 97.31 450 VAL A N 1
ATOM 3496 C CA . VAL A 1 450 ? -13.951 -4.381 -16.368 1.00 97.31 450 VAL A CA 1
ATOM 3497 C C . VAL A 1 450 ? -13.285 -3.878 -15.094 1.00 97.31 450 VAL A C 1
ATOM 3499 O O . VAL A 1 450 ? -13.902 -3.902 -14.035 1.00 97.31 450 VAL A O 1
ATOM 3502 N N . LEU A 1 451 ? -12.049 -3.409 -15.214 1.00 97.75 451 LEU A N 1
ATOM 3503 C CA . LEU A 1 451 ? -11.289 -2.754 -14.157 1.00 97.75 451 LEU A CA 1
ATOM 3504 C C . LEU A 1 451 ? -11.288 -1.240 -14.395 1.00 97.75 451 LEU A C 1
ATOM 3506 O O . LEU A 1 451 ? -11.087 -0.803 -15.530 1.00 97.75 451 LEU A O 1
ATOM 3510 N N . TYR A 1 452 ? -11.495 -0.456 -13.344 1.00 98.06 452 TYR A N 1
ATOM 3511 C CA . TYR A 1 452 ? -11.404 1.002 -13.374 1.00 98.06 452 TYR A CA 1
ATOM 3512 C C . TYR A 1 452 ? -10.286 1.463 -12.447 1.00 98.06 452 TYR A C 1
ATOM 3514 O O . TYR A 1 452 ? -10.089 0.862 -11.396 1.00 98.06 452 TYR A O 1
ATOM 3522 N N . PHE A 1 453 ? -9.575 2.509 -12.851 1.00 97.88 453 PHE A N 1
ATOM 3523 C CA . PHE A 1 453 ? -8.581 3.204 -12.039 1.00 97.88 453 PHE A CA 1
ATOM 3524 C C . PHE A 1 453 ? -8.839 4.703 -12.069 1.00 97.88 453 PHE A C 1
ATOM 3526 O O . PHE A 1 453 ? -9.103 5.256 -13.144 1.00 97.88 453 PHE A O 1
ATOM 3533 N N . ALA A 1 454 ? -8.696 5.353 -10.922 1.00 96.69 454 ALA A N 1
ATOM 3534 C CA . ALA A 1 454 ? -8.579 6.797 -10.830 1.00 96.69 454 ALA A CA 1
ATOM 3535 C C . ALA A 1 454 ? -7.110 7.197 -10.911 1.00 96.69 454 ALA A C 1
ATOM 3537 O O . ALA A 1 454 ? -6.257 6.657 -10.214 1.00 96.69 454 ALA A O 1
ATOM 3538 N N . PHE A 1 455 ? -6.802 8.107 -11.827 1.00 94.75 455 PHE A N 1
ATOM 3539 C CA . PHE A 1 455 ? -5.477 8.683 -11.994 1.00 94.75 455 PHE A CA 1
ATOM 3540 C C . PHE A 1 455 ? -5.567 10.164 -11.648 1.00 94.75 455 PHE A C 1
ATOM 3542 O O . PHE A 1 455 ? -6.105 10.958 -12.429 1.00 94.75 455 PHE A O 1
ATOM 3549 N N . THR A 1 456 ? -5.040 10.547 -10.494 1.00 90.50 456 THR A N 1
ATOM 3550 C CA . THR A 1 456 ? -5.354 11.839 -9.867 1.00 90.50 456 THR A CA 1
ATOM 3551 C C . THR A 1 456 ? -4.728 13.041 -10.566 1.00 90.50 456 THR A C 1
ATOM 3553 O O . THR A 1 456 ? -5.235 14.164 -10.529 1.00 90.50 456 THR A O 1
ATOM 3556 N N . ALA A 1 457 ? -3.578 12.836 -11.214 1.00 80.38 457 ALA A N 1
ATOM 3557 C CA . ALA A 1 457 ? -2.806 13.931 -11.777 1.00 80.38 457 ALA A CA 1
ATOM 3558 C C . ALA A 1 457 ? -1.896 13.465 -12.911 1.00 80.38 457 ALA A C 1
ATOM 3560 O O . ALA A 1 457 ? -0.840 12.873 -12.700 1.00 80.38 457 ALA A O 1
ATOM 3561 N N . ILE A 1 458 ? -2.225 13.894 -14.125 1.00 73.88 458 ILE A N 1
ATOM 3562 C CA . ILE A 1 458 ? -1.462 13.634 -15.359 1.00 73.88 458 ILE A CA 1
ATOM 3563 C C . ILE A 1 458 ? -0.168 14.445 -15.516 1.00 73.88 458 ILE A C 1
ATOM 3565 O O . ILE A 1 458 ? 0.432 14.497 -16.587 1.00 73.88 458 ILE A O 1
ATOM 3569 N N . THR A 1 459 ? 0.282 15.100 -14.448 1.00 71.06 459 THR A N 1
ATOM 3570 C CA . THR A 1 459 ? 1.441 15.995 -14.487 1.00 71.06 459 THR A CA 1
ATOM 3571 C C . THR A 1 459 ? 2.747 15.241 -14.211 1.00 71.06 459 THR A C 1
ATOM 3573 O O . THR A 1 459 ? 2.815 14.335 -13.380 1.00 71.06 459 THR A O 1
ATOM 3576 N N . GLY A 1 460 ? 3.828 15.647 -14.882 1.00 68.44 460 GLY A N 1
ATOM 3577 C CA . GLY A 1 460 ? 5.177 15.144 -14.602 1.00 68.44 460 GLY A CA 1
ATOM 3578 C C . GLY A 1 460 ? 5.771 15.687 -13.299 1.00 68.44 460 GLY A C 1
ATOM 3579 O O . GLY A 1 460 ? 5.280 16.662 -12.733 1.00 68.44 460 GLY A O 1
ATOM 3580 N N . GLY A 1 461 ? 6.839 15.050 -12.827 1.00 68.50 461 GLY A N 1
ATOM 3581 C CA . GLY A 1 461 ? 7.651 15.483 -11.690 1.00 68.50 461 GLY A CA 1
ATOM 3582 C C . GLY A 1 461 ? 9.112 15.730 -12.081 1.00 68.50 461 GLY A C 1
ATOM 3583 O O . GLY A 1 461 ? 9.489 15.655 -13.247 1.00 68.50 461 GLY A O 1
ATOM 3584 N N . SER A 1 462 ? 9.954 16.019 -11.086 1.00 68.06 462 SER A N 1
ATOM 3585 C CA . SER A 1 462 ? 11.413 16.157 -11.249 1.00 68.06 462 SER A CA 1
ATOM 3586 C C . SER A 1 462 ? 12.174 14.822 -11.150 1.00 68.06 462 SER A C 1
ATOM 3588 O O . SER A 1 462 ? 13.405 14.799 -11.202 1.00 68.06 462 SER A O 1
ATOM 3590 N N . SER A 1 463 ? 11.452 13.714 -10.980 1.00 76.94 463 SER A N 1
ATOM 3591 C CA . SER A 1 463 ? 11.951 12.338 -10.867 1.00 76.94 463 SER A CA 1
ATOM 3592 C C . SER A 1 463 ? 11.208 11.433 -11.858 1.00 76.94 463 SER A C 1
ATOM 3594 O O . SER A 1 463 ? 10.907 11.880 -12.966 1.00 76.94 463 SER A O 1
ATOM 3596 N N . ASP A 1 464 ? 10.909 10.185 -11.478 1.00 88.81 464 ASP A N 1
ATOM 3597 C CA . ASP A 1 464 ? 9.967 9.333 -12.207 1.00 88.81 464 ASP A CA 1
ATOM 3598 C C . ASP A 1 464 ? 8.680 10.102 -12.531 1.00 88.81 464 ASP A C 1
ATOM 3600 O O . ASP A 1 464 ? 8.285 11.049 -11.839 1.00 88.81 464 ASP A O 1
ATOM 3604 N N . SER A 1 465 ? 8.105 9.805 -13.689 1.00 90.31 465 SER A N 1
ATOM 3605 C CA . SER A 1 465 ? 6.970 10.541 -14.239 1.00 90.31 465 SER A CA 1
ATOM 3606 C C . SER A 1 465 ? 6.196 9.666 -15.215 1.00 90.31 465 SER A C 1
ATOM 3608 O O . SER A 1 465 ? 6.718 8.641 -15.662 1.00 90.31 465 SER A O 1
ATOM 3610 N N . PRO A 1 466 ? 4.972 10.078 -15.585 1.00 91.88 466 PRO A N 1
ATOM 3611 C CA . PRO A 1 466 ? 4.171 9.324 -16.533 1.00 91.88 466 PRO A CA 1
ATOM 3612 C C . PRO A 1 466 ? 4.876 9.175 -17.882 1.00 91.88 466 PRO A C 1
ATOM 3614 O O . PRO A 1 466 ? 5.698 10.015 -18.274 1.00 91.88 466 PRO A O 1
ATOM 3617 N N . ASP A 1 467 ? 4.542 8.102 -18.590 1.00 92.81 467 ASP A N 1
ATOM 3618 C CA . ASP A 1 467 ? 5.039 7.841 -19.932 1.00 92.81 467 ASP A CA 1
ATOM 3619 C C . ASP A 1 467 ? 4.508 8.906 -20.900 1.00 92.81 467 ASP A C 1
ATOM 3621 O O . ASP A 1 467 ? 3.304 9.143 -21.025 1.00 92.81 467 ASP A O 1
ATOM 3625 N N . ARG A 1 468 ? 5.440 9.559 -21.588 1.00 88.81 468 ARG A N 1
ATOM 3626 C CA . ARG A 1 468 ? 5.205 10.663 -22.511 1.00 88.81 468 ARG A CA 1
ATOM 3627 C C . ARG A 1 468 ? 4.413 10.236 -23.740 1.00 88.81 468 ARG A C 1
ATOM 3629 O O . ARG A 1 468 ? 3.680 11.046 -24.284 1.00 88.81 468 ARG A O 1
ATOM 3636 N N . GLU A 1 469 ? 4.567 9.009 -24.218 1.00 88.94 469 GLU A N 1
ATOM 3637 C CA . GLU A 1 469 ? 3.862 8.566 -25.425 1.00 88.94 469 GLU A CA 1
ATOM 3638 C C . GLU A 1 469 ? 2.430 8.127 -25.128 1.00 88.94 469 GLU A C 1
ATOM 3640 O O . GLU A 1 469 ? 1.600 8.153 -26.036 1.00 88.94 469 GLU A O 1
ATOM 3645 N N . ILE A 1 470 ? 2.152 7.743 -23.880 1.00 91.75 470 ILE A N 1
ATOM 3646 C CA . ILE A 1 470 ? 0.858 7.203 -23.449 1.00 91.75 470 ILE A CA 1
ATOM 3647 C C . ILE A 1 470 ? -0.020 8.278 -22.804 1.00 91.75 470 ILE A C 1
ATOM 3649 O O . ILE A 1 470 ? -1.212 8.340 -23.095 1.00 91.75 470 ILE A O 1
ATOM 3653 N N . PHE A 1 471 ? 0.555 9.107 -21.926 1.00 87.88 471 PHE A N 1
ATOM 3654 C CA . PHE A 1 471 ? -0.198 9.996 -21.033 1.00 87.88 471 PHE A CA 1
ATOM 3655 C C . PHE A 1 471 ? 0.127 11.487 -21.197 1.00 87.88 471 PHE A C 1
ATOM 3657 O O . PHE A 1 471 ? -0.415 12.301 -20.450 1.00 87.88 471 PHE A O 1
ATOM 3664 N N . ALA A 1 472 ? 0.995 11.883 -22.138 1.00 75.50 472 ALA A N 1
ATOM 3665 C CA . ALA A 1 472 ? 1.192 13.308 -22.404 1.00 75.50 472 ALA A CA 1
ATOM 3666 C C . ALA A 1 472 ? -0.055 13.922 -23.058 1.00 75.50 472 ALA A C 1
ATOM 3668 O O . ALA A 1 472 ? -0.645 13.344 -23.969 1.00 75.50 472 ALA A O 1
ATOM 3669 N N . TRP A 1 473 ? -0.417 15.123 -22.610 1.00 66.00 473 TRP A N 1
ATOM 3670 C CA . TRP A 1 473 ? -1.445 15.953 -23.239 1.00 66.00 473 TRP A CA 1
ATOM 3671 C C . TRP A 1 473 ? -0.839 16.769 -24.391 1.00 66.00 473 TRP A C 1
ATOM 3673 O O . TRP A 1 473 ? 0.301 17.218 -24.284 1.00 66.00 473 TRP A O 1
ATOM 3683 N N . ASP A 1 474 ? -1.610 17.005 -25.456 1.00 50.78 474 ASP A N 1
ATOM 3684 C CA . ASP A 1 474 ? -1.239 17.720 -26.694 1.00 50.78 474 ASP A CA 1
ATOM 3685 C C . ASP A 1 474 ? -0.464 19.056 -26.521 1.00 50.78 474 ASP A C 1
ATOM 3687 O O . ASP A 1 474 ? 0.292 19.431 -27.415 1.00 50.78 474 ASP A O 1
ATOM 3691 N N . ASP A 1 475 ? -0.547 19.748 -25.377 1.00 49.34 475 ASP A N 1
ATOM 3692 C CA . ASP A 1 475 ? 0.219 20.985 -25.111 1.00 49.34 475 ASP A CA 1
ATOM 3693 C C . ASP A 1 475 ? 1.710 20.748 -24.768 1.00 49.34 475 ASP A C 1
ATOM 3695 O O . ASP A 1 475 ? 2.482 21.694 -24.572 1.00 49.34 475 ASP A O 1
ATOM 3699 N N . PHE A 1 476 ? 2.164 19.491 -24.713 1.00 46.41 476 PHE A N 1
ATOM 3700 C CA . PHE A 1 476 ? 3.557 19.155 -24.400 1.00 46.41 476 PHE A CA 1
ATOM 3701 C C . PHE A 1 476 ? 4.565 19.463 -25.518 1.00 46.41 476 PHE A C 1
ATOM 3703 O O . PHE A 1 476 ? 5.761 19.544 -25.228 1.00 46.41 476 PHE A O 1
ATOM 3710 N N . GLU A 1 477 ? 4.141 19.637 -26.777 1.00 41.91 477 GLU A N 1
ATOM 3711 C CA . GLU A 1 477 ? 5.089 19.910 -27.872 1.00 41.91 477 GLU A CA 1
ATOM 3712 C C . GLU A 1 477 ? 5.640 21.351 -27.868 1.00 41.91 477 GLU A C 1
ATOM 3714 O O . GLU A 1 477 ? 6.745 21.571 -28.369 1.00 41.91 477 GLU A O 1
ATOM 3719 N N . GLU A 1 478 ? 4.946 22.322 -27.256 1.00 41.09 478 GLU A N 1
ATOM 3720 C CA . GLU A 1 478 ? 5.397 23.727 -27.205 1.00 41.09 478 GLU A CA 1
ATOM 3721 C C . GLU A 1 478 ? 5.843 24.206 -25.811 1.00 41.09 478 GLU A C 1
ATOM 3723 O O . GLU A 1 478 ? 6.521 25.234 -25.705 1.00 41.09 478 GLU A O 1
ATOM 3728 N N . ASN A 1 479 ? 5.531 23.475 -24.734 1.00 37.94 479 ASN A N 1
ATOM 3729 C CA . ASN A 1 479 ? 5.815 23.943 -23.378 1.00 37.94 479 ASN A CA 1
ATOM 3730 C C . ASN A 1 479 ? 7.233 23.560 -22.908 1.00 37.94 479 ASN A C 1
ATOM 3732 O O . ASN A 1 479 ? 7.494 22.469 -22.404 1.00 37.94 479 ASN A O 1
ATOM 3736 N N . THR A 1 480 ? 8.180 24.492 -23.053 1.00 36.78 480 THR A N 1
ATOM 3737 C CA . THR A 1 480 ? 9.573 24.340 -22.593 1.00 36.78 480 THR A CA 1
ATOM 3738 C C . THR A 1 480 ? 9.748 24.422 -21.071 1.00 36.78 480 THR A C 1
ATOM 3740 O O . THR A 1 480 ? 10.880 24.333 -20.593 1.00 36.78 480 THR A O 1
ATOM 3743 N N . ASN A 1 481 ? 8.675 24.598 -20.295 1.00 36.56 481 ASN A N 1
ATOM 3744 C CA . ASN A 1 481 ? 8.759 24.755 -18.847 1.00 36.56 481 ASN A CA 1
ATOM 3745 C C . ASN A 1 481 ? 8.315 23.477 -18.125 1.00 36.56 481 ASN A C 1
ATOM 3747 O O . ASN A 1 481 ? 7.179 23.357 -17.678 1.00 36.56 481 ASN A O 1
ATOM 3751 N N . LEU A 1 482 ? 9.273 22.569 -17.905 1.00 44.94 482 LEU A N 1
ATOM 3752 C CA . LEU A 1 482 ? 9.165 21.370 -17.048 1.00 44.94 482 LEU A CA 1
ATOM 3753 C C . LEU A 1 482 ? 8.711 21.659 -15.593 1.00 44.94 482 LEU A C 1
ATOM 3755 O O . LEU A 1 482 ? 8.571 20.736 -14.796 1.00 44.94 482 LEU A O 1
ATOM 3759 N N . THR A 1 483 ? 8.508 22.928 -15.226 1.00 43.69 483 THR A N 1
ATOM 3760 C CA . THR A 1 483 ? 8.195 23.387 -13.868 1.00 43.69 483 THR A CA 1
ATOM 3761 C C . THR A 1 483 ? 6.951 24.279 -13.766 1.00 43.69 483 THR A C 1
ATOM 3763 O O . THR A 1 483 ? 6.510 24.509 -12.646 1.00 43.69 483 THR A O 1
ATOM 3766 N N . ASP A 1 484 ? 6.374 24.794 -14.865 1.00 39.44 484 ASP A N 1
ATOM 3767 C CA . ASP A 1 484 ? 5.290 25.804 -14.762 1.00 39.44 484 ASP A CA 1
ATOM 3768 C C . ASP A 1 484 ? 3.915 25.207 -14.430 1.00 39.44 484 ASP A C 1
ATOM 3770 O O . ASP A 1 484 ? 3.108 25.859 -13.776 1.00 39.44 484 ASP A O 1
ATOM 3774 N N . ASN A 1 485 ? 3.660 23.941 -14.775 1.00 42.72 485 ASN A N 1
ATOM 3775 C CA . ASN A 1 485 ? 2.369 23.298 -14.489 1.00 42.72 485 ASN A CA 1
ATOM 3776 C C . ASN A 1 485 ? 2.326 22.580 -13.126 1.00 42.72 485 ASN A C 1
ATOM 3778 O O . ASN A 1 485 ? 1.336 21.924 -12.812 1.00 42.72 485 ASN A O 1
ATOM 3782 N N . GLN A 1 486 ? 3.354 22.716 -12.273 1.00 41.91 486 GLN A N 1
ATOM 3783 C CA . GLN A 1 486 ? 3.198 22.345 -10.855 1.00 41.91 486 GLN A CA 1
ATOM 3784 C C . GLN A 1 486 ? 2.167 23.245 -10.147 1.00 41.91 486 GLN A C 1
ATOM 3786 O O . GLN A 1 486 ? 1.570 22.805 -9.162 1.00 41.91 486 GLN A O 1
ATOM 3791 N N . ASN A 1 487 ? 1.931 24.447 -10.693 1.00 39.03 487 ASN A N 1
ATOM 3792 C CA . ASN A 1 487 ? 1.054 25.488 -10.161 1.00 39.03 487 ASN A CA 1
ATOM 3793 C C . ASN A 1 487 ? -0.260 25.666 -10.940 1.00 39.03 487 ASN A C 1
ATOM 3795 O O . ASN A 1 487 ? -0.931 26.667 -10.707 1.00 39.03 487 ASN A O 1
ATOM 3799 N N . ASP A 1 488 ? -0.635 24.758 -11.851 1.00 48.44 488 ASP A N 1
ATOM 3800 C CA . ASP A 1 488 ? -2.016 24.749 -12.349 1.00 48.44 488 ASP A CA 1
ATOM 3801 C C . ASP A 1 488 ? -2.911 24.193 -11.228 1.00 48.44 488 ASP A C 1
ATOM 3803 O O . ASP A 1 488 ? -2.766 23.015 -10.875 1.00 48.44 488 ASP A O 1
ATOM 3807 N N . PRO A 1 489 ? -3.784 25.013 -10.610 1.00 45.16 489 PRO A N 1
ATOM 3808 C CA . PRO A 1 489 ? -4.670 24.540 -9.554 1.00 45.16 489 PRO A CA 1
ATOM 3809 C C . PRO A 1 489 ? -5.724 23.551 -10.077 1.00 45.16 489 PRO A C 1
ATOM 3811 O O . PRO A 1 489 ? -6.376 22.894 -9.272 1.00 45.16 489 PRO A O 1
ATOM 3814 N N . TYR A 1 490 ? -5.865 23.397 -11.399 1.00 53.91 490 TYR A N 1
ATOM 3815 C CA . TYR A 1 490 ? -6.848 22.537 -12.051 1.00 53.91 490 TYR A CA 1
ATOM 3816 C C . TYR A 1 490 ? -6.209 21.292 -12.659 1.00 53.91 490 TYR A C 1
ATOM 3818 O O . TYR A 1 490 ? -6.465 20.988 -13.818 1.00 53.91 490 TYR A O 1
ATOM 3826 N N . ARG A 1 491 ? -5.380 20.561 -11.896 1.00 62.50 491 ARG A N 1
ATOM 3827 C CA . ARG A 1 491 ? -4.760 19.296 -12.337 1.00 62.50 491 ARG A CA 1
ATOM 3828 C C . ARG A 1 491 ? -5.854 18.320 -12.795 1.00 62.50 491 ARG A C 1
ATOM 3830 O O . ARG A 1 491 ? -6.513 17.713 -11.948 1.00 62.50 491 ARG A O 1
ATOM 3837 N N . PRO A 1 492 ? -6.075 18.141 -14.106 1.00 73.38 492 PRO A N 1
ATOM 3838 C CA . PRO A 1 492 ? -7.120 17.241 -14.543 1.00 73.38 492 PRO A CA 1
ATOM 3839 C C . PRO A 1 492 ? -6.588 15.824 -14.339 1.00 73.38 492 PRO A C 1
ATOM 3841 O O . PRO A 1 492 ? -5.510 15.468 -14.819 1.00 73.38 492 PRO A O 1
ATOM 3844 N N . GLY A 1 493 ? -7.310 15.022 -13.570 1.00 87.12 493 GLY A N 1
ATOM 3845 C CA . GLY A 1 493 ? -7.078 13.587 -13.539 1.00 87.12 493 GLY A CA 1
ATOM 3846 C C . GLY A 1 493 ? -7.917 12.875 -14.588 1.00 87.12 493 GLY A C 1
ATOM 3847 O O . GLY A 1 493 ? -8.693 13.495 -15.324 1.00 87.12 493 GLY A O 1
ATOM 3848 N N . ILE A 1 494 ? -7.765 11.562 -14.667 1.00 91.81 494 ILE A N 1
ATOM 3849 C CA . ILE A 1 494 ? -8.502 10.725 -15.609 1.00 91.81 494 ILE A CA 1
ATOM 3850 C C . ILE A 1 494 ? -9.027 9.473 -14.916 1.00 91.81 494 ILE A C 1
ATOM 3852 O O . ILE A 1 494 ? -8.424 8.973 -13.977 1.00 91.81 494 ILE A O 1
ATOM 3856 N N . ILE A 1 495 ? -10.139 8.945 -15.419 1.00 95.31 495 ILE A N 1
ATOM 3857 C CA . ILE A 1 495 ? -10.595 7.596 -15.087 1.00 95.31 495 ILE A CA 1
ATOM 3858 C C . ILE A 1 495 ? -10.201 6.685 -16.239 1.00 95.31 495 ILE A C 1
ATOM 3860 O O . ILE A 1 495 ? -10.632 6.891 -17.379 1.00 95.31 495 ILE A O 1
ATOM 3864 N N . VAL A 1 496 ? -9.385 5.678 -15.950 1.00 96.94 496 VAL A N 1
ATOM 3865 C CA . VAL A 1 496 ? -8.930 4.689 -16.927 1.00 96.94 496 VAL A CA 1
ATOM 3866 C C . VAL A 1 496 ? -9.744 3.419 -16.779 1.00 96.94 496 VAL A C 1
ATOM 3868 O O . VAL A 1 496 ? -9.983 2.929 -15.680 1.00 96.94 496 VAL A O 1
ATOM 3871 N N . LYS A 1 497 ? -10.158 2.868 -17.915 1.00 97.94 497 LYS A N 1
ATOM 3872 C CA . LYS A 1 497 ? -10.858 1.595 -18.012 1.00 97.94 497 LYS A CA 1
ATOM 3873 C C . LYS A 1 497 ? -9.933 0.555 -18.636 1.00 97.94 497 LYS A C 1
ATOM 3875 O O . LYS A 1 497 ? -9.361 0.810 -19.694 1.00 97.94 497 LYS A O 1
ATOM 3880 N N . ILE A 1 498 ? -9.815 -0.617 -18.014 1.00 98.50 498 ILE A N 1
ATOM 3881 C CA . ILE A 1 498 ? -8.991 -1.744 -18.468 1.00 98.50 498 ILE A CA 1
ATOM 3882 C C . ILE A 1 498 ? -9.852 -3.006 -18.580 1.00 98.50 498 ILE A C 1
ATOM 3884 O O . ILE A 1 498 ? -10.604 -3.365 -17.676 1.00 98.50 498 ILE A O 1
ATOM 3888 N N . GLU A 1 499 ? -9.722 -3.710 -19.699 1.00 98.00 499 GLU A N 1
ATOM 3889 C CA . GLU A 1 499 ? -10.411 -4.966 -19.983 1.00 98.00 499 GLU A CA 1
ATOM 3890 C C . GLU A 1 499 ? -9.398 -6.048 -20.339 1.00 98.00 499 GLU A C 1
ATOM 3892 O O . GLU A 1 499 ? -8.844 -6.067 -21.439 1.00 98.00 499 GLU A O 1
ATOM 3897 N N . ASP A 1 500 ? -9.177 -6.983 -19.419 1.00 98.25 500 ASP A N 1
ATOM 3898 C CA . ASP A 1 500 ? -8.388 -8.175 -19.710 1.00 98.25 500 ASP A CA 1
ATOM 3899 C C . ASP A 1 500 ? -9.030 -9.007 -20.828 1.00 98.25 500 ASP A C 1
ATOM 3901 O O . ASP A 1 500 ? -10.238 -9.284 -20.834 1.00 98.25 500 ASP A O 1
ATOM 3905 N N . ASP A 1 501 ? -8.195 -9.502 -21.740 1.00 97.44 501 ASP A N 1
ATOM 3906 C CA . ASP A 1 501 ? -8.644 -10.353 -22.836 1.00 97.44 501 ASP A CA 1
ATOM 3907 C C . ASP A 1 501 ? -9.263 -11.675 -22.332 1.00 97.44 501 ASP A C 1
ATOM 3909 O O . ASP A 1 501 ? -9.257 -12.023 -21.145 1.00 97.44 501 ASP A O 1
ATOM 3913 N N . ASN A 1 502 ? -9.794 -12.477 -23.260 1.00 94.75 502 ASN A N 1
ATOM 3914 C CA . ASN A 1 502 ? -10.392 -13.788 -22.973 1.00 94.75 502 ASN A CA 1
ATOM 3915 C C . ASN A 1 502 ? -11.565 -13.720 -21.976 1.00 94.75 502 ASN A C 1
ATOM 3917 O O . ASN A 1 502 ? -11.722 -14.607 -21.132 1.00 94.75 502 ASN A O 1
ATOM 3921 N N . ASN A 1 503 ? -12.411 -12.692 -22.118 1.00 92.56 503 ASN A N 1
ATOM 3922 C CA . ASN A 1 503 ? -13.559 -12.406 -21.252 1.00 92.56 503 ASN A CA 1
ATOM 3923 C C . ASN A 1 503 ? -13.144 -12.174 -19.788 1.00 92.56 503 ASN A C 1
ATOM 3925 O O . ASN A 1 503 ? -13.661 -12.841 -18.881 1.00 92.56 503 ASN A O 1
ATOM 3929 N N . ALA A 1 504 ? -12.183 -11.269 -19.570 1.00 94.94 504 ALA A N 1
ATOM 3930 C CA . ALA A 1 504 ? -11.665 -10.924 -18.249 1.00 94.94 504 ALA A CA 1
ATOM 3931 C C . ALA A 1 504 ? -11.225 -12.160 -17.447 1.00 94.94 504 ALA A C 1
ATOM 3933 O O . ALA A 1 504 ? -11.590 -12.348 -16.273 1.00 94.94 504 ALA A O 1
ATOM 3934 N N . ALA A 1 505 ? -10.525 -13.082 -18.117 1.00 96.69 505 ALA A N 1
ATOM 3935 C CA . ALA A 1 505 ? -9.960 -14.248 -17.453 1.00 96.69 505 ALA A CA 1
ATOM 3936 C C . ALA A 1 505 ? -8.847 -13.784 -16.493 1.00 96.69 505 ALA A C 1
ATOM 3938 O O . ALA A 1 505 ? -7.948 -13.074 -16.940 1.00 96.69 505 ALA A O 1
ATOM 3939 N N . PRO A 1 506 ? -8.861 -14.194 -15.207 1.00 97.50 506 PRO A N 1
ATOM 3940 C CA . PRO A 1 506 ? -7.834 -13.796 -14.241 1.00 97.50 506 PRO A CA 1
ATOM 3941 C C . PRO A 1 506 ? -6.404 -14.048 -14.733 1.00 97.50 506 PRO A C 1
ATOM 3943 O O . PRO A 1 506 ? -5.503 -13.268 -14.457 1.00 97.50 506 PRO A O 1
ATOM 3946 N N . GLU A 1 507 ? -6.190 -15.111 -15.508 1.00 97.75 507 GLU A N 1
ATOM 3947 C CA . GLU A 1 507 ? -4.884 -15.482 -16.060 1.00 97.75 507 GLU A CA 1
ATOM 3948 C C . GLU A 1 507 ? -4.480 -14.763 -17.365 1.00 97.75 507 GLU A C 1
ATOM 3950 O O . GLU A 1 507 ? -3.431 -15.081 -17.924 1.00 97.75 507 GLU A O 1
ATOM 3955 N N . SER A 1 508 ? -5.297 -13.845 -17.895 1.00 98.31 508 SER A N 1
ATOM 3956 C CA . SER A 1 508 ? -4.958 -13.106 -19.118 1.00 98.31 508 SER A CA 1
ATOM 3957 C C . SER A 1 508 ? -3.733 -12.215 -18.913 1.00 98.31 508 SER A C 1
ATOM 3959 O O . SER A 1 508 ? -3.592 -11.555 -17.886 1.00 98.31 508 SER A O 1
ATOM 3961 N N . LEU A 1 509 ? -2.847 -12.198 -19.912 1.00 98.62 509 LEU A N 1
ATOM 3962 C CA . LEU A 1 509 ? -1.605 -11.413 -19.914 1.00 98.62 509 LEU A CA 1
ATOM 3963 C C . LEU A 1 509 ? -1.637 -10.262 -20.928 1.00 98.62 509 LEU A C 1
ATOM 3965 O O . LEU A 1 509 ? -0.625 -9.608 -21.156 1.00 98.62 509 LEU A O 1
ATOM 3969 N N . THR A 1 510 ? -2.796 -10.025 -21.532 1.00 98.75 510 THR A N 1
ATOM 3970 C CA . THR A 1 510 ? -3.059 -8.944 -22.478 1.00 98.75 510 THR A CA 1
ATOM 3971 C C . THR A 1 510 ? -4.394 -8.304 -22.141 1.00 98.75 510 THR A C 1
ATOM 3973 O O . THR A 1 510 ? -5.290 -8.966 -21.603 1.00 98.75 510 THR A O 1
ATOM 3976 N N . PHE A 1 511 ? -4.510 -7.018 -22.442 1.00 98.81 511 PHE A N 1
ATOM 3977 C CA . PHE A 1 511 ? -5.688 -6.225 -22.136 1.00 98.81 511 PHE A CA 1
ATOM 3978 C C . PHE A 1 511 ? -5.919 -5.141 -23.184 1.00 98.81 511 PHE A C 1
ATOM 3980 O O . PHE A 1 511 ? -5.035 -4.790 -23.971 1.00 98.81 511 PHE A O 1
ATOM 3987 N N . LYS A 1 512 ? -7.130 -4.596 -23.165 1.00 98.50 512 LYS A N 1
ATOM 3988 C CA . LYS A 1 512 ? -7.483 -3.337 -23.815 1.00 98.50 512 LYS A CA 1
ATOM 3989 C C . LYS A 1 512 ? -7.663 -2.262 -22.767 1.00 98.50 512 LYS A C 1
ATOM 3991 O O . LYS A 1 512 ? -8.022 -2.569 -21.633 1.00 98.50 512 LYS A O 1
ATOM 3996 N N . TRP A 1 513 ? -7.437 -1.019 -23.150 1.00 98.25 513 TRP A N 1
ATOM 3997 C CA . TRP A 1 513 ? -7.621 0.114 -22.265 1.00 98.25 513 TRP A CA 1
ATOM 3998 C C . TRP A 1 513 ? -8.146 1.333 -23.018 1.00 98.25 513 TRP A C 1
ATOM 4000 O O . TRP A 1 513 ? -7.927 1.483 -24.222 1.00 98.25 513 TRP A O 1
ATOM 4010 N N . GLU A 1 514 ? -8.842 2.199 -22.293 1.00 96.31 514 GLU A N 1
ATOM 4011 C CA . GLU A 1 514 ? -9.282 3.505 -22.773 1.00 96.31 514 GLU A CA 1
ATOM 4012 C C . GLU A 1 514 ? -9.361 4.502 -21.612 1.00 96.31 514 GLU A C 1
ATOM 4014 O O . GLU A 1 514 ? -9.576 4.123 -20.458 1.00 96.31 514 GLU A O 1
ATOM 4019 N N . ILE A 1 515 ? -9.209 5.789 -21.923 1.00 93.44 515 ILE A N 1
ATOM 4020 C CA . ILE A 1 515 ? -9.558 6.868 -20.998 1.00 93.44 515 ILE A CA 1
ATOM 4021 C C . ILE A 1 515 ? -11.079 7.012 -21.045 1.00 93.44 515 ILE A C 1
ATOM 4023 O O . ILE A 1 515 ? -11.637 7.406 -22.068 1.00 93.44 515 ILE A O 1
ATOM 4027 N N . LEU A 1 516 ? -11.748 6.652 -19.952 1.00 93.44 516 LEU A N 1
ATOM 4028 C CA . LEU A 1 516 ? -13.205 6.681 -19.854 1.00 93.44 516 LEU A CA 1
ATOM 4029 C C . LEU A 1 516 ? -13.723 8.100 -19.628 1.00 93.44 516 LEU A C 1
ATOM 4031 O O . LEU A 1 516 ? -14.733 8.497 -20.210 1.00 93.44 516 LEU A O 1
ATOM 4035 N N . ALA A 1 517 ? -13.049 8.839 -18.752 1.00 89.50 517 ALA A N 1
ATOM 4036 C CA . ALA A 1 517 ? -13.416 10.197 -18.399 1.00 89.50 517 ALA A CA 1
ATOM 4037 C C . ALA A 1 517 ? -12.171 11.018 -18.069 1.00 89.50 517 ALA A C 1
ATOM 4039 O O . ALA A 1 517 ? -11.169 10.489 -17.590 1.00 89.50 517 ALA A O 1
ATOM 4040 N N . MET A 1 518 ? -12.259 12.317 -18.323 1.00 87.31 518 MET A N 1
ATOM 4041 C CA . MET A 1 518 ? -11.201 13.282 -18.072 1.00 87.31 518 MET A CA 1
ATOM 4042 C C . MET A 1 518 ? -11.774 14.433 -17.257 1.00 87.31 518 MET A C 1
ATOM 4044 O O . MET A 1 518 ? -12.838 14.961 -17.590 1.00 87.31 518 MET A O 1
ATOM 4048 N N . GLY A 1 519 ? -11.069 14.796 -16.192 1.00 85.75 519 GLY A N 1
ATOM 4049 C CA . GLY A 1 519 ? -11.404 15.937 -15.356 1.00 85.75 519 GLY A CA 1
ATOM 4050 C C . GLY A 1 519 ? -11.177 17.265 -16.073 1.00 85.75 519 GLY A C 1
ATOM 4051 O O . GLY A 1 519 ? -10.933 17.322 -17.277 1.00 85.75 519 GLY A O 1
ATOM 4052 N N . GLY A 1 520 ? -11.245 18.349 -15.317 1.00 80.06 520 GLY A N 1
ATOM 4053 C CA . GLY A 1 520 ? -11.113 19.711 -15.812 1.00 80.06 520 GLY A CA 1
ATOM 4054 C C . GLY A 1 520 ? -12.452 20.421 -15.992 1.00 80.06 520 GLY A C 1
ATOM 4055 O O . GLY A 1 520 ? -13.533 19.861 -15.775 1.00 80.06 520 GLY A O 1
ATOM 4056 N N . GLU A 1 521 ? -12.353 21.689 -16.378 1.00 78.00 521 GLU A N 1
ATOM 4057 C CA . GLU A 1 521 ? -13.470 22.626 -16.434 1.00 78.00 521 GLU A CA 1
ATOM 4058 C C . GLU A 1 521 ? -14.512 22.243 -17.502 1.00 78.00 521 GLU A C 1
ATOM 4060 O O . GLU A 1 521 ? -14.151 21.984 -18.657 1.00 78.00 521 GLU A O 1
ATOM 4065 N N . PRO A 1 522 ? -15.823 22.274 -17.187 1.00 76.56 522 PRO A N 1
ATOM 4066 C CA . PRO A 1 522 ? -16.870 21.992 -18.169 1.00 76.56 522 PRO A CA 1
ATOM 4067 C C . PRO A 1 522 ? -16.860 22.951 -19.363 1.00 76.56 522 PRO A C 1
ATOM 4069 O O . PRO A 1 522 ? -17.227 22.554 -20.471 1.00 76.56 522 PRO A O 1
ATOM 4072 N N . SER A 1 523 ? -16.431 24.205 -19.162 1.00 73.44 523 SER A N 1
ATOM 4073 C CA . SER A 1 523 ? -16.302 25.194 -20.242 1.00 73.44 523 SER A CA 1
ATOM 4074 C C . SER A 1 523 ? -15.274 24.792 -21.298 1.00 73.44 523 SER A C 1
ATOM 4076 O O . SER A 1 523 ? -15.446 25.148 -22.465 1.00 73.44 523 SER A O 1
ATOM 4078 N N . ASP A 1 524 ? -14.274 24.003 -20.902 1.00 72.25 524 ASP A N 1
ATOM 4079 C CA . ASP A 1 524 ? -13.186 23.521 -21.756 1.00 72.25 524 ASP A CA 1
ATOM 4080 C C . ASP A 1 524 ? -13.420 22.071 -22.225 1.00 72.25 524 ASP A C 1
ATOM 4082 O O . ASP A 1 524 ? -12.581 21.475 -22.898 1.00 72.25 524 ASP A O 1
ATOM 4086 N N . GLY A 1 525 ? -14.596 21.506 -21.919 1.00 73.06 525 GLY A N 1
ATOM 4087 C CA . GLY A 1 525 ? -14.988 20.143 -22.287 1.00 73.06 525 GLY A CA 1
ATOM 4088 C C . GLY A 1 525 ? -14.597 19.062 -21.275 1.00 73.06 525 GLY A C 1
ATOM 4089 O O . GLY A 1 525 ? -14.810 17.884 -21.563 1.00 73.06 525 GLY A O 1
ATOM 4090 N N . GLY A 1 526 ? -14.064 19.442 -20.110 1.00 77.56 526 GLY A N 1
ATOM 4091 C CA . GLY A 1 526 ? -13.793 18.537 -18.995 1.00 77.56 526 GLY A CA 1
ATOM 4092 C C . GLY A 1 526 ? -15.065 18.092 -18.269 1.00 77.56 526 GLY A C 1
ATOM 4093 O O . GLY A 1 526 ? -16.161 18.622 -18.476 1.00 77.56 526 GLY A O 1
ATOM 4094 N N . ALA A 1 527 ? -14.939 17.083 -17.410 1.00 83.69 527 ALA A N 1
ATOM 4095 C CA . ALA A 1 527 ? -16.084 16.482 -16.730 1.00 83.69 527 ALA A CA 1
ATOM 4096 C C . ALA A 1 527 ? -16.591 17.259 -15.494 1.00 83.69 527 ALA A C 1
ATOM 4098 O O . ALA A 1 527 ? -17.592 16.853 -14.901 1.00 83.69 527 ALA A O 1
ATOM 4099 N N . GLY A 1 528 ? -15.963 18.383 -15.126 1.00 82.69 528 GLY A N 1
ATOM 4100 C CA . GLY A 1 528 ? -16.387 19.225 -14.000 1.00 82.69 528 GLY A CA 1
ATOM 4101 C C . GLY A 1 528 ? -15.879 18.784 -12.633 1.00 82.69 528 GLY A C 1
ATOM 4102 O O . GLY A 1 528 ? -16.475 19.135 -11.619 1.00 82.69 528 GLY A O 1
ATOM 4103 N N . TRP A 1 529 ? -14.796 18.014 -12.613 1.00 85.81 529 TRP A N 1
ATOM 4104 C CA . TRP A 1 529 ? -14.089 17.571 -11.413 1.00 85.81 529 TRP A CA 1
ATOM 4105 C C . TRP A 1 529 ? -12.582 17.564 -11.675 1.00 85.81 529 TRP A C 1
ATOM 4107 O O . TRP A 1 529 ? -12.146 17.574 -12.826 1.00 85.81 529 TRP A O 1
ATOM 4117 N N . ALA A 1 530 ? -11.778 17.542 -10.620 1.00 86.88 530 ALA A N 1
ATOM 4118 C CA . ALA A 1 530 ? -10.322 17.431 -10.677 1.00 86.88 530 ALA A CA 1
ATOM 4119 C C . ALA A 1 530 ? -9.865 16.394 -9.648 1.00 86.88 530 ALA A C 1
ATOM 4121 O O . ALA A 1 530 ? -10.633 16.096 -8.737 1.00 86.88 530 ALA A O 1
ATOM 4122 N N . SER A 1 531 ? -8.655 15.855 -9.825 1.00 87.88 531 SER A N 1
ATOM 4123 C CA . SER A 1 531 ? -8.048 14.884 -8.899 1.00 87.88 531 SER A CA 1
ATOM 4124 C C . SER A 1 531 ? -9.008 13.784 -8.428 1.00 87.88 531 SER A C 1
ATOM 4126 O O . SER A 1 531 ? -9.321 13.718 -7.245 1.00 87.88 531 SER A O 1
ATOM 4128 N N . PRO A 1 532 ? -9.552 12.973 -9.363 1.00 92.50 532 PRO A N 1
ATOM 4129 C CA . PRO A 1 532 ? -10.273 11.780 -8.973 1.00 92.50 532 PRO A CA 1
ATOM 4130 C C . PRO A 1 532 ? -9.310 10.867 -8.220 1.00 92.50 532 PRO A C 1
ATOM 4132 O O . PRO A 1 532 ? -8.203 10.622 -8.702 1.00 92.50 532 PRO A O 1
ATOM 4135 N N . ASP A 1 533 ? -9.792 10.370 -7.097 1.00 92.00 533 ASP A N 1
ATOM 4136 C CA . ASP A 1 533 ? -9.029 9.583 -6.142 1.00 92.00 533 ASP A CA 1
ATOM 4137 C C . ASP A 1 533 ? -9.838 8.318 -5.832 1.00 92.00 533 ASP A C 1
ATOM 4139 O O . ASP A 1 533 ? -9.814 7.372 -6.620 1.00 92.00 533 ASP A O 1
ATOM 4143 N N . ASN A 1 534 ? -10.692 8.341 -4.807 1.00 90.62 534 ASN A N 1
ATOM 4144 C CA . ASN A 1 534 ? -11.489 7.177 -4.435 1.00 90.62 534 ASN A CA 1
ATOM 4145 C C . ASN A 1 534 ? -12.544 6.800 -5.492 1.00 90.62 534 ASN A C 1
ATOM 4147 O O . ASN A 1 534 ? -13.232 7.656 -6.067 1.00 90.62 534 ASN A O 1
ATOM 4151 N N . LEU A 1 535 ? -12.739 5.494 -5.689 1.00 92.12 535 LEU A N 1
ATOM 4152 C CA . LEU A 1 535 ? -13.739 4.900 -6.576 1.00 92.12 535 LEU A CA 1
ATOM 4153 C C . LEU A 1 535 ? -14.530 3.818 -5.841 1.00 92.12 535 LEU A C 1
ATOM 4155 O O . LEU A 1 535 ? -13.976 3.020 -5.107 1.00 92.12 535 LEU A O 1
ATOM 4159 N N . GLU A 1 536 ? -15.831 3.735 -6.112 1.00 90.75 536 GLU A N 1
ATOM 4160 C CA . GLU A 1 536 ? -16.697 2.676 -5.581 1.00 90.75 536 GLU A CA 1
ATOM 4161 C C . GLU A 1 536 ? -17.705 2.258 -6.663 1.00 90.75 536 GLU A C 1
ATOM 4163 O O . GLU A 1 536 ? -18.181 3.090 -7.447 1.00 90.75 536 GLU A O 1
ATOM 4168 N N . ILE A 1 537 ? -18.041 0.965 -6.710 1.00 89.62 537 ILE A N 1
ATOM 4169 C CA . ILE A 1 537 ? -19.073 0.403 -7.593 1.00 89.62 537 ILE A CA 1
ATOM 4170 C C . ILE A 1 537 ? -20.152 -0.265 -6.737 1.00 89.62 537 ILE A C 1
ATOM 4172 O O . ILE A 1 537 ? -19.846 -1.181 -5.977 1.00 89.62 537 ILE A O 1
ATOM 4176 N N . ASP A 1 538 ? -21.418 0.130 -6.923 1.00 82.19 538 ASP A N 1
ATOM 4177 C CA . ASP A 1 538 ? -22.575 -0.386 -6.171 1.00 82.19 538 ASP A CA 1
ATOM 4178 C C . ASP A 1 538 ? -23.569 -1.265 -6.963 1.00 82.19 538 ASP A C 1
ATOM 4180 O O . ASP A 1 538 ? -23.591 -1.247 -8.223 1.00 82.19 538 ASP A O 1
#

Foldseek 3Di:
DPLVVVCVVPVDDDDDPDDDDPPPDDDDDAFDFLPDFAPATAAAAWAEWEWFDPDPFKTKTKTFQAACFDPNVVVCQVCVCVRNVDHQDPPLQVPPPPLWALALVPDDPPDVSSVSVLVVLLNRQRRGAIWIFMWGQDPVRDIYTPSDNLTDGFTLNVCVVDVLLWAFEFALLLVLQQDPPDPADHPVNRRTFRGAYNFHYWYQALQRKIWTFNAPLCQAAPQFWAQLLWAHFLSVGIQRNRGRGNSCSSSRGGSLNTQFTWIGRSVDSSHSTYGLLLQFGARWFYKAWPADAPAWIWIWTWHQDAQTWIKIWTFPDHRNDRNHPVCVCSSRHTWMWTWDDDPVQKIFTQTLAQAQFWDADALVQFLLLKEWAAPLPSVDTGIDMDNGRCVCCCRLPNDDHTGLLNSHDDPDRSSSSSSSRSVVRNSCNGNPHFGAQRFHAKYADNVQLKIKTKRQALAADNHNHGGCSHRNDPVSVPDPDSPPVVPPPARKIFMKMKHFPPRNRSPGGMIGIDGPAIADDVSVVHPPDHRDHDDDDD

Solvent-accessible surface area (backbone atoms only — not comparable to full-atom values): 27115 Å² total; per-residue (Å²): 120,55,55,77,50,43,54,67,64,66,70,65,84,80,93,68,102,64,91,85,66,63,93,92,61,84,88,79,88,65,79,53,61,52,40,82,20,58,98,50,42,34,40,38,55,77,61,27,77,28,76,38,76,77,49,101,50,32,33,34,40,43,30,20,8,19,57,56,36,59,89,40,25,63,60,46,63,70,44,40,36,74,56,69,72,51,76,74,86,75,74,66,62,78,79,40,65,93,40,53,42,53,52,52,80,76,51,59,87,86,42,70,55,58,60,51,53,52,52,52,52,40,53,55,35,44,24,19,8,37,36,32,41,35,35,34,50,47,98,88,67,49,71,39,66,63,78,40,96,47,18,32,59,30,10,32,37,51,14,73,76,34,74,86,38,36,11,43,50,37,25,36,34,32,48,42,42,53,48,89,82,55,92,42,47,76,75,82,53,44,44,47,31,67,31,45,44,29,14,33,34,39,31,60,45,78,33,64,33,30,35,38,8,12,20,65,35,54,52,28,20,48,64,59,35,31,33,48,32,24,11,49,56,27,53,78,37,40,26,30,70,82,30,58,34,12,51,16,21,73,70,56,36,54,21,59,74,52,14,34,44,29,38,31,46,65,88,43,67,84,54,38,33,35,30,29,33,40,72,28,25,42,26,26,21,18,44,22,66,45,63,44,66,78,31,35,36,21,40,33,35,20,19,53,32,47,26,22,41,46,36,41,27,34,22,71,53,60,31,82,50,47,60,39,63,76,53,64,64,42,46,39,46,61,48,34,19,28,35,29,74,44,85,86,36,37,34,35,52,44,62,75,45,51,81,31,58,52,42,55,58,43,10,84,43,18,58,32,36,17,33,55,34,62,29,85,52,64,88,48,62,32,68,42,79,39,68,44,46,67,64,51,43,49,53,55,60,71,69,73,44,58,27,50,37,72,63,42,34,48,99,46,74,50,25,29,47,6,15,44,25,54,39,29,59,33,48,31,29,36,50,34,32,39,27,30,28,21,29,27,20,35,43,50,42,80,90,78,40,37,37,40,34,17,19,27,33,61,56,59,37,91,39,38,9,19,24,39,84,75,55,57,59,89,70,62,84,78,57,86,56,95,64,64,70,81,70,50,92,66,44,36,10,36,34,38,36,38,34,39,37,84,83,39,36,47,83,47,53,37,30,37,44,48,78,74,45,48,30,24,54,54,77,80,73,22,70,63,44,54,49,45,40,87,66,86,88,135

Organism: NCBI:txid408172

Mean predicted aligned error: 5.15 Å

pLDDT: mean 92.73, std 11.01, range [36.56, 98.94]

Nearest PDB structures (foldseek):
  3zwu-assembly2_B  TM=7.095E-01  e=2.217E-26  Pseudomonas fluorescens Pf0-1
  6eks-assembly1_A  TM=2.158E-01  e=2.097E-01  Vibrio cholerae O1 biovar El Tor str. N16961